Protein AF-0000000066103843 (afdb_homodimer)

Organism: Methanothermobacter thermautotrophicus (strain ATCC 29096 / DSM 1053 / JCM 10044 / NBRC 100330 / Delta H) (NCBI:txid187420)

InterPro domains:
  IPR001754 Orotidine 5'-phosphate decarboxylase domain [PF00215] (14-216)
  IPR001754 Orotidine 5'-phosphate decarboxylase domain [SM00934] (14-218)
  IPR011060 Ribulose-phosphate binding barrel [SSF51366] (8-226)
  IPR013785 Aldolase-type TIM barrel [G3DSA:3.20.20.70] (1-225)
  IPR014732 Orotidine 5'-phosphate decarboxylase [PTHR32119] (12-224)
  IPR014732 Orotidine 5'-phosphate decarboxylase [TIGR01740] (15-217)
  IPR018089 Orotidine 5'-phosphate decarboxylase, active site [PS00156] (67-80)
  IPR047595 Orotidine 5'-phosphate decarboxylase, archaeal [MF_01200_A] (15-228)

Sequence (456 aa):
MRSRRVDVMDVMNRLILAMDLMNRDDALRVTGEVREYIDTVKIGYPLVLSEGMDIIAEFRKRFGCRIIADFKVADIPETNEKICRATFKAGADAIIVHGFRGADSVRACLNVAEEMGREVFLLTEMSHPGAEMFIQGAADEIARMGVDLGVKNYVGPSTRPERLSRLREIIGQDSFLISPGVGAQGGDPGETLRFADAIIVGRSIYLADNPAAAAAGIIESIKDLLNPMRSRRVDVMDVMNRLILAMDLMNRDDALRVTGEVREYIDTVKIGYPLVLSEGMDIIAEFRKRFGCRIIADFKVADIPETNEKICRATFKAGADAIIVHGFRGADSVRACLNVAEEMGREVFLLTEMSHPGAEMFIQGAADEIARMGVDLGVKNYVGPSTRPERLSRLREIIGQDSFLISPGVGAQGGDPGETLRFADAIIVGRSIYLADNPAAAAAGIIESIKDLLNP

Structure (mmCIF, N/CA/C/O backbone):
data_AF-0000000066103843-model_v1
#
loop_
_entity.id
_entity.type
_entity.pdbx_description
1 polymer "Orotidine 5'-phosphate decarboxylase"
#
loop_
_atom_site.group_PDB
_atom_site.id
_atom_site.type_symbol
_atom_site.label_atom_id
_atom_site.label_alt_id
_atom_site.label_comp_id
_atom_site.label_asym_id
_atom_site.label_entity_id
_atom_site.label_seq_id
_atom_site.pdbx_PDB_ins_code
_atom_site.Cartn_x
_atom_site.Cartn_y
_atom_site.Cartn_z
_atom_site.occupancy
_atom_site.B_iso_or_equiv
_atom_site.auth_seq_id
_atom_site.auth_comp_id
_atom_site.auth_asym_id
_atom_site.auth_atom_id
_atom_site.pdbx_PDB_model_num
ATOM 1 N N . MET A 1 1 ? 14.484 35 23.812 1 24.27 1 MET A N 1
ATOM 2 C CA . MET A 1 1 ? 15.125 34.531 22.578 1 24.27 1 MET A CA 1
ATOM 3 C C . MET A 1 1 ? 14.688 33.125 22.219 1 24.27 1 MET A C 1
ATOM 5 O O . MET A 1 1 ? 15.094 32.156 22.875 1 24.27 1 MET A O 1
ATOM 9 N N . ARG A 1 2 ? 13.492 32.781 21.922 1 31 2 ARG A N 1
ATOM 10 C CA . ARG A 1 2 ? 12.906 31.438 21.859 1 31 2 ARG A CA 1
ATOM 11 C C . ARG A 1 2 ? 13.758 30.516 20.984 1 31 2 ARG A C 1
ATOM 13 O O . ARG A 1 2 ? 14.211 30.906 19.906 1 31 2 ARG A O 1
ATOM 20 N N . SER A 1 3 ? 14.57 29.609 21.406 1 35.75 3 SER A N 1
ATOM 21 C CA . SER A 1 3 ? 15.531 28.734 20.75 1 35.75 3 SER A CA 1
ATOM 22 C C . SER A 1 3 ? 14.992 28.234 19.422 1 35.75 3 SER A C 1
ATOM 24 O O . SER A 1 3 ? 13.781 28.047 19.266 1 35.75 3 SER A O 1
ATOM 26 N N . ARG A 1 4 ? 15.703 28.422 18.312 1 33.75 4 ARG A N 1
ATOM 27 C CA . ARG A 1 4 ? 15.359 28.156 16.922 1 33.75 4 ARG A CA 1
ATOM 28 C C . ARG A 1 4 ? 14.703 26.797 16.766 1 33.75 4 ARG A C 1
ATOM 30 O O . ARG A 1 4 ? 15.367 25.766 16.938 1 33.75 4 ARG A O 1
ATOM 37 N N . ARG A 1 5 ? 13.477 26.5 17.109 1 37.94 5 ARG A N 1
ATOM 38 C CA . ARG A 1 5 ? 12.672 25.328 16.766 1 37.94 5 ARG A CA 1
ATOM 39 C C . ARG A 1 5 ? 13.102 24.734 15.43 1 37.94 5 ARG A C 1
ATOM 41 O O . ARG A 1 5 ? 13.312 25.453 14.461 1 37.94 5 ARG A O 1
ATOM 48 N N . VAL A 1 6 ? 13.859 23.703 15.281 1 36.72 6 VAL A N 1
ATOM 49 C CA . VAL A 1 6 ? 14.109 22.875 14.109 1 36.72 6 VAL A CA 1
ATOM 50 C C . VAL A 1 6 ? 12.93 22.969 13.148 1 36.72 6 VAL A C 1
ATOM 52 O O . VAL A 1 6 ? 11.781 23.094 13.578 1 36.72 6 VAL A O 1
ATOM 55 N N . ASP A 1 7 ? 13.125 23.297 11.797 1 43.59 7 ASP A N 1
ATOM 56 C CA . ASP A 1 7 ? 12.227 23.516 10.664 1 43.59 7 ASP A CA 1
ATOM 57 C C . ASP A 1 7 ? 11.086 22.516 10.664 1 43.59 7 ASP A C 1
ATOM 59 O O . ASP A 1 7 ? 11.219 21.406 10.125 1 43.59 7 ASP A O 1
ATOM 63 N N . VAL A 1 8 ? 10.594 22.156 11.82 1 47.44 8 VAL A N 1
ATOM 64 C CA . VAL A 1 8 ? 9.367 21.359 11.781 1 47.44 8 VAL A CA 1
ATOM 65 C C . VAL A 1 8 ? 8.453 21.891 10.688 1 47.44 8 VAL A C 1
ATOM 67 O O . VAL A 1 8 ? 8.508 23.078 10.336 1 47.44 8 VAL A O 1
ATOM 70 N N . MET A 1 9 ? 7.938 20.984 9.898 1 61.34 9 MET A N 1
ATOM 71 C CA . MET A 1 9 ? 7.023 21.406 8.836 1 61.34 9 MET A CA 1
ATOM 72 C C . MET A 1 9 ? 6.055 22.469 9.336 1 61.34 9 MET A C 1
ATOM 74 O O . MET A 1 9 ? 5.434 22.297 10.391 1 61.34 9 MET A O 1
ATOM 78 N N . ASP A 1 10 ? 6.332 23.734 9.172 1 81.88 10 ASP A N 1
ATOM 79 C CA . ASP A 1 10 ? 5.387 24.812 9.43 1 81.88 10 ASP A CA 1
ATOM 80 C C . ASP A 1 10 ? 4.199 24.75 8.477 1 81.88 10 ASP A C 1
ATOM 82 O O . ASP A 1 10 ? 4.359 24.891 7.262 1 81.88 10 ASP A O 1
ATOM 86 N N . VAL A 1 11 ? 3.016 24.297 8.977 1 95.31 11 VAL A N 1
ATOM 87 C CA . VAL A 1 11 ? 1.791 24.188 8.188 1 95.31 11 VAL A CA 1
ATOM 88 C C . VAL A 1 11 ? 0.941 25.453 8.383 1 95.31 11 VAL A C 1
ATOM 90 O O . VAL A 1 11 ? 0.532 25.766 9.5 1 95.31 11 VAL A O 1
ATOM 93 N N . MET A 1 12 ? 0.691 26.109 7.254 1 95.38 12 MET A N 1
ATOM 94 C CA . MET A 1 12 ? -0.102 27.328 7.281 1 95.38 12 MET A CA 1
ATOM 95 C C . MET A 1 12 ? -1.476 27.078 7.891 1 95.38 12 MET A C 1
ATOM 97 O O . MET A 1 12 ? -2.164 26.141 7.512 1 95.38 12 MET A O 1
ATOM 101 N N . ASN A 1 13 ? -1.854 27.875 8.945 1 95 13 ASN A N 1
ATOM 102 C CA . ASN A 1 13 ? -3.164 27.859 9.586 1 95 13 ASN A CA 1
ATOM 103 C C . ASN A 1 13 ? -3.443 26.516 10.25 1 95 13 ASN A C 1
ATOM 105 O O . ASN A 1 13 ? -4.594 26.188 10.555 1 95 13 ASN A O 1
ATOM 109 N N . ARG A 1 14 ? -2.436 25.609 10.336 1 94.94 14 ARG A N 1
ATOM 110 C CA . ARG A 1 14 ? -2.551 24.297 10.953 1 94.94 14 ARG A CA 1
ATOM 111 C C . ARG A 1 14 ? -3.559 23.422 10.211 1 94.94 14 ARG A C 1
ATOM 113 O O . ARG A 1 14 ? -4.281 22.641 10.828 1 94.94 14 ARG A O 1
ATOM 120 N N . LEU A 1 15 ? -3.641 23.719 8.867 1 95.88 15 LEU A N 1
ATOM 121 C CA . LEU A 1 15 ? -4.629 23.031 8.047 1 95.88 15 LEU A CA 1
ATOM 122 C C . LEU A 1 15 ? -3.971 22.375 6.836 1 95.88 15 LEU A C 1
ATOM 124 O O . LEU A 1 15 ? -3.283 23.047 6.059 1 95.88 15 LEU A O 1
ATOM 128 N N . ILE A 1 16 ? -4.113 21.078 6.734 1 97.25 16 ILE A N 1
ATOM 129 C CA . ILE A 1 16 ? -3.666 20.312 5.578 1 97.25 16 ILE A CA 1
ATOM 130 C C . ILE A 1 16 ? -4.871 19.844 4.77 1 97.25 16 ILE A C 1
ATOM 132 O O . ILE A 1 16 ? -5.82 19.281 5.32 1 97.25 16 ILE A O 1
ATOM 136 N N . LEU A 1 17 ? -4.887 20.109 3.506 1 97.75 17 LEU A N 1
ATOM 137 C CA . LEU A 1 17 ? -5.961 19.641 2.633 1 97.75 17 LEU A CA 1
ATOM 138 C C . LEU A 1 17 ? -5.723 18.188 2.205 1 97.75 17 LEU A C 1
ATOM 140 O O . LEU A 1 17 ? -4.688 17.875 1.61 1 97.75 17 LEU A O 1
ATOM 144 N N . ALA A 1 18 ? -6.609 17.328 2.58 1 97 18 ALA A N 1
ATOM 145 C CA . ALA A 1 18 ? -6.598 15.969 2.035 1 97 18 ALA A CA 1
ATOM 146 C C . ALA A 1 18 ? -7.23 15.93 0.648 1 97 18 ALA A C 1
ATOM 148 O O . ALA A 1 18 ? -8.438 16.141 0.505 1 97 18 ALA A O 1
ATOM 149 N N . MET A 1 19 ? -6.449 15.672 -0.347 1 96.56 19 MET A N 1
ATOM 150 C CA . MET A 1 19 ? -6.945 15.617 -1.72 1 96.56 19 MET A CA 1
ATOM 151 C C . MET A 1 19 ? -7.336 14.195 -2.105 1 96.56 19 MET A C 1
ATOM 153 O O . MET A 1 19 ? -6.48 13.398 -2.506 1 96.56 19 MET A O 1
ATOM 157 N N . ASP A 1 20 ? -8.633 13.906 -2.115 1 93.19 20 ASP A N 1
ATOM 158 C CA . ASP A 1 20 ? -9.117 12.555 -2.381 1 93.19 20 ASP A CA 1
ATOM 159 C C . ASP A 1 20 ? -9.906 12.5 -3.688 1 93.19 20 ASP A C 1
ATOM 161 O O . ASP A 1 20 ? -10.555 11.492 -3.982 1 93.19 20 ASP A O 1
ATOM 165 N N . LEU A 1 21 ? -9.875 13.641 -4.371 1 94.62 21 LEU A N 1
ATOM 166 C CA . LEU A 1 21 ? -10.453 13.625 -5.711 1 94.62 21 LEU A CA 1
ATOM 167 C C . LEU A 1 21 ? -9.57 12.852 -6.676 1 94.62 21 LEU A C 1
ATOM 169 O O . LEU A 1 21 ? -8.336 12.938 -6.609 1 94.62 21 LEU A O 1
ATOM 173 N N . MET A 1 22 ? -10.203 12.125 -7.574 1 92.62 22 MET A N 1
ATOM 174 C CA . MET A 1 22 ? -9.461 11.18 -8.398 1 92.62 22 MET A CA 1
ATOM 175 C C . MET A 1 22 ? -9.211 11.75 -9.789 1 92.62 22 MET A C 1
ATOM 177 O O . MET A 1 22 ? -8.531 11.125 -10.609 1 92.62 22 MET A O 1
ATOM 181 N N . ASN A 1 23 ? -9.781 12.945 -9.984 1 94.94 23 ASN A N 1
ATOM 182 C CA . ASN A 1 23 ? -9.625 13.602 -11.281 1 94.94 23 ASN A CA 1
ATOM 183 C C . ASN A 1 23 ? -8.711 14.812 -11.18 1 94.94 23 ASN A C 1
ATOM 185 O O . ASN A 1 23 ? -8.898 15.672 -10.32 1 94.94 23 ASN A O 1
ATOM 189 N N . ARG A 1 24 ? -7.805 14.867 -12.055 1 96.94 24 ARG A N 1
ATOM 190 C CA . ARG A 1 24 ? -6.781 15.906 -12.094 1 96.94 24 ARG A CA 1
ATOM 191 C C . ARG A 1 24 ? -7.414 17.297 -12.102 1 96.94 24 ARG A C 1
ATOM 193 O O . ARG A 1 24 ? -7.059 18.156 -11.289 1 96.94 24 ARG A O 1
ATOM 200 N N . ASP A 1 25 ? -8.328 17.531 -12.961 1 97.56 25 ASP A N 1
ATOM 201 C CA . ASP A 1 25 ? -8.898 18.859 -13.141 1 97.56 25 ASP A CA 1
ATOM 202 C C . ASP A 1 25 ? -9.648 19.312 -11.883 1 97.56 25 ASP A C 1
ATOM 204 O O . ASP A 1 25 ? -9.531 20.469 -11.461 1 97.56 25 ASP A O 1
ATOM 208 N N . ASP A 1 26 ? -10.383 18.406 -11.328 1 97.38 26 ASP A N 1
ATOM 209 C CA . ASP A 1 26 ? -11.117 18.719 -10.102 1 97.38 26 ASP A CA 1
ATOM 210 C C . ASP A 1 26 ? -10.164 18.984 -8.938 1 97.38 26 ASP A C 1
ATOM 212 O O . ASP A 1 26 ? -10.367 19.922 -8.156 1 97.38 26 ASP A O 1
ATOM 216 N N . ALA A 1 27 ? -9.141 18.156 -8.852 1 98.06 27 ALA A N 1
ATOM 217 C CA . ALA A 1 27 ? -8.156 18.281 -7.777 1 98.06 27 ALA A CA 1
ATOM 218 C C . ALA A 1 27 ? -7.445 19.625 -7.852 1 98.06 27 ALA A C 1
ATOM 220 O O . ALA A 1 27 ? -7.297 20.328 -6.84 1 98.06 27 ALA A O 1
ATOM 221 N N . LEU A 1 28 ? -7.066 20.031 -9.047 1 97.88 28 LEU A N 1
ATOM 222 C CA . LEU A 1 28 ? -6.355 21.297 -9.242 1 97.88 28 LEU A CA 1
ATOM 223 C C . LEU A 1 28 ? -7.281 22.484 -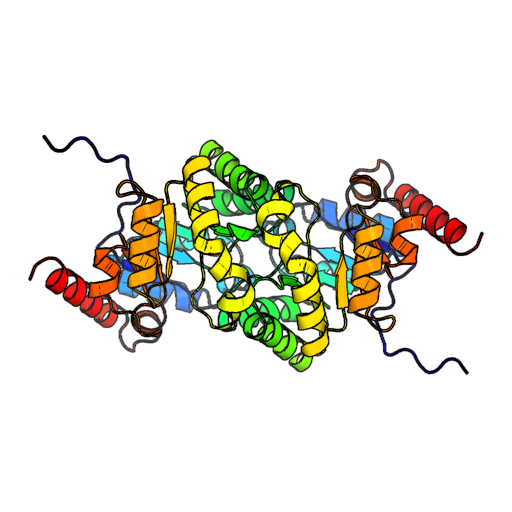9.023 1 97.88 28 LEU A C 1
ATOM 225 O O . LEU A 1 28 ? -6.871 23.516 -8.469 1 97.88 28 LEU A O 1
ATOM 229 N N . ARG A 1 29 ? -8.492 22.344 -9.477 1 97.69 29 ARG A N 1
ATOM 230 C CA . ARG A 1 29 ? -9.469 23.422 -9.297 1 97.69 29 ARG A CA 1
ATOM 231 C C . ARG A 1 29 ? -9.688 23.719 -7.816 1 97.69 29 ARG A C 1
ATOM 233 O O . ARG A 1 29 ? -9.586 24.875 -7.391 1 97.69 29 ARG A O 1
ATOM 240 N N . VAL A 1 30 ? -9.984 22.672 -7.039 1 98.19 30 VAL A N 1
ATOM 241 C CA . VAL A 1 30 ? -10.25 22.844 -5.613 1 98.19 30 VAL A CA 1
ATOM 242 C C . VAL A 1 30 ? -9.023 23.438 -4.926 1 98.19 30 VAL A C 1
ATOM 244 O O . VAL A 1 30 ? -9.148 24.359 -4.117 1 98.19 30 VAL A O 1
ATOM 247 N N . THR A 1 31 ? -7.871 22.906 -5.238 1 98.12 31 THR A N 1
ATOM 248 C CA . THR A 1 31 ? -6.645 23.406 -4.625 1 98.12 31 THR A CA 1
ATOM 249 C C . THR A 1 31 ? -6.449 24.891 -4.961 1 98.12 31 THR A C 1
ATOM 251 O O . THR A 1 31 ? -6.062 25.672 -4.094 1 98.12 31 THR A O 1
ATOM 254 N N . GLY A 1 32 ? -6.703 25.234 -6.199 1 98.06 32 GLY A N 1
ATOM 255 C CA . GLY A 1 32 ? -6.621 26.625 -6.602 1 98.06 32 GLY A CA 1
ATOM 256 C C . GLY A 1 32 ? -7.555 27.531 -5.82 1 98.06 32 GLY A C 1
ATOM 257 O O . GLY A 1 32 ? -7.195 28.656 -5.48 1 98.06 32 GLY A O 1
ATOM 258 N N . GLU A 1 33 ? -8.68 27.047 -5.52 1 98.19 33 GLU A N 1
ATOM 259 C CA . GLU A 1 33 ? -9.688 27.828 -4.809 1 98.19 33 GLU A CA 1
ATOM 260 C C . GLU A 1 33 ? -9.281 28.062 -3.355 1 98.19 33 GLU A C 1
ATOM 262 O O . GLU A 1 33 ? -9.672 29.062 -2.754 1 98.19 33 GLU A O 1
ATOM 267 N N . VAL A 1 34 ? -8.469 27.172 -2.811 1 98.25 34 VAL A N 1
ATOM 268 C CA . VAL A 1 34 ? -8.188 27.281 -1.382 1 98.25 34 VAL A CA 1
ATOM 269 C C . VAL A 1 34 ? -6.723 27.641 -1.165 1 98.25 34 VAL A C 1
ATOM 271 O O . VAL A 1 34 ? -6.242 27.656 -0.031 1 98.25 34 VAL A O 1
ATOM 274 N N . ARG A 1 35 ? -6.004 27.984 -2.209 1 96.75 35 ARG A N 1
ATOM 275 C CA . ARG A 1 35 ? -4.555 28.125 -2.186 1 96.75 35 ARG A CA 1
ATOM 276 C C . ARG A 1 35 ? -4.129 29.234 -1.238 1 96.75 35 ARG A C 1
ATOM 278 O O . ARG A 1 35 ? -2.998 29.25 -0.745 1 96.75 35 ARG A O 1
ATOM 285 N N . GLU A 1 36 ? -4.969 30.219 -0.924 1 96.75 36 GLU A N 1
ATOM 286 C CA . GLU A 1 36 ? -4.629 31.312 -0.016 1 96.75 36 GLU A CA 1
ATOM 287 C C . GLU A 1 36 ? -4.688 30.859 1.439 1 96.75 36 GLU A C 1
ATOM 289 O O . GLU A 1 36 ? -4.133 31.516 2.324 1 96.75 36 GLU A O 1
ATOM 294 N N . TYR A 1 37 ? -5.332 29.703 1.656 1 97.06 37 TYR A N 1
ATOM 295 C CA . TYR A 1 37 ? -5.609 29.281 3.023 1 97.06 37 TYR A CA 1
ATOM 296 C C . TYR A 1 37 ? -4.68 28.156 3.439 1 97.06 37 TYR A C 1
ATOM 298 O O . TYR A 1 37 ? -4.547 27.844 4.629 1 97.06 37 TYR A O 1
ATOM 306 N N . ILE A 1 38 ? -4.07 27.516 2.467 1 96.75 38 ILE A N 1
ATOM 307 C CA . ILE A 1 38 ? -3.283 26.328 2.785 1 96.75 38 ILE A CA 1
ATOM 308 C C . ILE A 1 38 ? -1.938 26.391 2.064 1 96.75 38 ILE A C 1
ATOM 310 O O . ILE A 1 38 ? -1.817 27.031 1.02 1 96.75 38 ILE A O 1
ATOM 314 N N . ASP A 1 39 ? -0.944 25.703 2.615 1 97.56 39 ASP A N 1
ATOM 315 C CA . ASP A 1 39 ? 0.351 25.578 1.952 1 97.56 39 ASP A CA 1
ATOM 316 C C . ASP A 1 39 ? 0.802 24.125 1.896 1 97.56 39 ASP A C 1
ATOM 318 O O . ASP A 1 39 ? 1.939 23.828 1.52 1 97.56 39 ASP A O 1
ATOM 322 N N . THR A 1 40 ? -0.067 23.219 2.365 1 98.06 40 THR A N 1
ATOM 323 C CA . THR A 1 40 ? 0.256 21.797 2.414 1 98.06 40 THR A CA 1
ATOM 324 C C . THR A 1 40 ? -0.936 20.953 1.965 1 98.06 40 THR A C 1
ATOM 326 O O . THR A 1 40 ? -2.064 21.172 2.408 1 98.06 40 THR A O 1
ATOM 329 N N . VAL A 1 41 ? -0.701 20.031 1.068 1 98.31 41 VAL A N 1
ATOM 330 C CA . VAL A 1 41 ? -1.725 19.125 0.556 1 98.31 41 VAL A CA 1
ATOM 331 C C . VAL A 1 41 ? -1.273 17.672 0.738 1 98.31 41 VAL A C 1
ATOM 333 O O . VAL A 1 41 ? -0.101 17.344 0.528 1 98.31 41 VAL A O 1
ATOM 336 N N . LYS A 1 42 ? -2.139 16.906 1.19 1 98.38 42 LYS A N 1
ATOM 337 C CA . LYS A 1 42 ? -1.916 15.469 1.258 1 98.38 42 LYS A CA 1
ATOM 338 C C . LYS A 1 42 ? -2.555 14.758 0.068 1 98.38 42 LYS A C 1
ATOM 340 O O . LYS A 1 42 ? -3.754 14.906 -0.18 1 98.38 42 LYS A O 1
ATOM 345 N N . ILE A 1 43 ? -1.786 14.031 -0.706 1 98.12 43 ILE A N 1
ATOM 346 C CA . ILE A 1 43 ? -2.234 13.328 -1.903 1 98.12 43 ILE A CA 1
ATOM 347 C C . ILE A 1 43 ? -2.072 11.82 -1.708 1 98.12 43 ILE A C 1
ATOM 349 O O . ILE A 1 43 ? -0.999 11.352 -1.322 1 98.12 43 ILE A O 1
ATOM 353 N N . GLY A 1 44 ? -3.107 11.07 -1.992 1 97.31 44 GLY A N 1
ATOM 354 C CA . GLY A 1 44 ? -3.062 9.633 -1.778 1 97.31 44 GLY A CA 1
ATOM 355 C C . GLY A 1 44 ? -2.934 8.844 -3.066 1 97.31 44 GLY A C 1
ATOM 356 O O . GLY A 1 44 ? -2.891 9.422 -4.156 1 97.31 44 GLY A O 1
ATOM 357 N N . TYR A 1 45 ? -2.92 7.473 -2.951 1 97.44 45 TYR A N 1
ATOM 358 C CA . TYR A 1 45 ? -2.771 6.551 -4.07 1 97.44 45 TYR A CA 1
ATOM 359 C C . TYR A 1 45 ? -3.885 6.746 -5.09 1 97.44 45 TYR A C 1
ATOM 361 O O . TYR A 1 45 ? -3.643 6.703 -6.301 1 97.44 45 TYR A O 1
ATOM 369 N N . PRO A 1 46 ? -5.109 7 -4.652 1 96.56 46 PRO A N 1
ATOM 370 C CA . PRO A 1 46 ? -6.184 7.051 -5.645 1 96.56 46 PRO A CA 1
ATOM 371 C C . PRO A 1 46 ? -5.922 8.078 -6.746 1 96.56 46 PRO A C 1
ATOM 373 O O . PRO A 1 46 ? -6.062 7.766 -7.93 1 96.56 46 PRO A O 1
ATOM 376 N N . LEU A 1 47 ? -5.535 9.227 -6.344 1 97.44 47 LEU A N 1
ATOM 377 C CA . LEU A 1 47 ? -5.27 10.258 -7.344 1 97.44 47 LEU A CA 1
ATOM 378 C C . LEU A 1 47 ? -4.039 9.906 -8.172 1 97.44 47 LEU A C 1
ATOM 380 O O . LEU A 1 47 ? -4.051 10.039 -9.398 1 97.44 47 LEU A O 1
ATOM 384 N N . VAL A 1 48 ? -2.986 9.414 -7.57 1 97.62 48 VAL A N 1
ATOM 385 C CA . VAL A 1 48 ? -1.724 9.109 -8.234 1 97.62 48 VAL A CA 1
ATOM 386 C C . VAL A 1 48 ? -1.907 7.93 -9.18 1 97.62 48 VAL A C 1
ATOM 388 O O . VAL A 1 48 ? -1.354 7.914 -10.281 1 97.62 48 VAL A O 1
ATOM 391 N N . LEU A 1 49 ? -2.672 6.93 -8.758 1 96.88 49 LEU A N 1
ATOM 392 C CA . LEU A 1 49 ? -2.914 5.773 -9.617 1 96.88 49 LEU A CA 1
ATOM 393 C C . LEU A 1 49 ? -3.779 6.156 -10.812 1 96.88 49 LEU A C 1
ATOM 395 O O . LEU A 1 49 ? -3.631 5.594 -11.898 1 96.88 49 LEU A O 1
ATOM 399 N N . SER A 1 50 ? -4.633 7.125 -10.625 1 95.06 50 SER A N 1
ATOM 400 C CA . SER A 1 50 ? -5.559 7.551 -11.672 1 95.06 50 SER A CA 1
ATOM 401 C C . SER A 1 50 ? -4.875 8.469 -12.672 1 95.06 50 SER A C 1
ATOM 403 O O . SER A 1 50 ? -5.129 8.391 -13.875 1 95.06 50 SER A O 1
ATOM 405 N N . GLU A 1 51 ? -3.945 9.312 -12.125 1 96.19 51 GLU A N 1
ATOM 406 C CA . GLU A 1 51 ? -3.467 10.398 -12.977 1 96.19 51 GLU A CA 1
ATOM 407 C C . GLU A 1 51 ? -1.962 10.297 -13.211 1 96.19 51 GLU A C 1
ATOM 409 O O . GLU A 1 51 ? -1.409 11 -14.055 1 96.19 51 GLU A O 1
ATOM 414 N N . GLY A 1 52 ? -1.321 9.422 -12.477 1 95.81 52 GLY A N 1
ATOM 415 C CA . GLY A 1 52 ? 0.126 9.312 -12.562 1 95.81 52 GLY A CA 1
ATOM 416 C C . GLY A 1 52 ? 0.85 10.164 -11.531 1 95.81 52 GLY A C 1
ATOM 417 O O . GLY A 1 52 ? 0.272 11.102 -10.977 1 95.81 52 GLY A O 1
ATOM 418 N N . MET A 1 53 ? 2.121 9.906 -11.359 1 96.44 53 MET A N 1
ATOM 419 C CA . MET A 1 53 ? 2.934 10.555 -10.328 1 96.44 53 MET A CA 1
ATOM 420 C C . MET A 1 53 ? 3.168 12.023 -10.672 1 96.44 53 MET A C 1
ATOM 422 O O . MET A 1 53 ? 3.428 12.844 -9.789 1 96.44 53 MET A O 1
ATOM 426 N N . ASP A 1 54 ? 3.033 12.375 -11.891 1 96.56 54 ASP A N 1
ATOM 427 C CA . ASP A 1 54 ? 3.312 13.742 -12.336 1 96.56 54 ASP A CA 1
ATOM 428 C C . ASP A 1 54 ? 2.363 14.742 -11.68 1 96.56 54 ASP A C 1
ATOM 430 O O . ASP A 1 54 ? 2.652 15.938 -11.625 1 96.56 54 ASP A O 1
ATOM 434 N N . ILE A 1 55 ? 1.236 14.211 -11.18 1 97.62 55 ILE A N 1
ATOM 435 C CA . ILE A 1 55 ? 0.259 15.086 -10.539 1 97.62 55 ILE A CA 1
ATOM 436 C C . ILE A 1 55 ? 0.89 15.758 -9.32 1 97.62 55 ILE A C 1
ATOM 438 O O . ILE A 1 55 ? 0.563 16.906 -9 1 97.62 55 ILE A O 1
ATOM 442 N N . ILE A 1 56 ? 1.808 15.094 -8.672 1 97.81 56 ILE A N 1
ATOM 443 C CA . ILE A 1 56 ? 2.486 15.641 -7.508 1 97.81 56 ILE A CA 1
ATOM 444 C C . ILE A 1 56 ? 3.299 16.875 -7.914 1 97.81 56 ILE A C 1
ATOM 446 O O . ILE A 1 56 ? 3.191 17.938 -7.293 1 97.81 56 ILE A O 1
ATOM 450 N N . ALA A 1 57 ? 4.031 16.75 -8.969 1 97 57 ALA A N 1
ATOM 451 C CA . ALA A 1 57 ? 4.844 17.859 -9.469 1 97 57 ALA A CA 1
ATOM 452 C C . ALA A 1 57 ? 3.963 19.016 -9.93 1 97 57 ALA A C 1
ATOM 454 O O . ALA A 1 57 ? 4.336 20.188 -9.797 1 97 57 ALA A O 1
ATOM 455 N N . GLU A 1 58 ? 2.898 18.672 -10.453 1 97.62 58 GLU A N 1
ATOM 456 C CA . GLU A 1 58 ? 1.994 19.703 -10.953 1 97.62 58 GLU A CA 1
ATOM 457 C C . GLU A 1 58 ? 1.447 20.562 -9.82 1 97.62 58 GLU A C 1
ATOM 459 O O . GLU A 1 58 ? 1.327 21.781 -9.953 1 97.62 58 GLU A O 1
ATOM 464 N N . PHE A 1 59 ? 1.072 19.891 -8.711 1 97.56 59 PHE A N 1
ATOM 465 C CA . PHE A 1 59 ? 0.625 20.641 -7.539 1 97.56 59 PHE A CA 1
ATOM 466 C C . PHE A 1 59 ? 1.693 21.625 -7.082 1 97.56 59 PHE A C 1
ATOM 468 O O . PHE A 1 59 ? 1.396 22.797 -6.812 1 97.56 59 PHE A O 1
ATOM 475 N N . ARG A 1 60 ? 2.879 21.125 -7 1 95.56 60 ARG A N 1
ATOM 476 C CA . ARG A 1 60 ? 3.992 21.953 -6.543 1 95.56 60 ARG A CA 1
ATOM 477 C C . ARG A 1 60 ? 4.227 23.125 -7.484 1 95.56 60 ARG A C 1
ATOM 479 O O . ARG A 1 60 ? 4.406 24.266 -7.039 1 95.56 60 ARG A O 1
ATOM 486 N N . LYS A 1 61 ? 4.23 22.891 -8.734 1 96.31 61 LYS A N 1
ATOM 487 C CA . LYS A 1 61 ? 4.5 23.906 -9.75 1 96.31 61 LYS A CA 1
ATOM 488 C C . LYS A 1 61 ? 3.412 24.984 -9.758 1 96.31 61 LYS A C 1
ATOM 490 O O . LYS A 1 61 ? 3.711 26.172 -9.852 1 96.31 61 LYS A O 1
ATOM 495 N N . ARG A 1 62 ? 2.244 24.594 -9.625 1 97 62 ARG A N 1
ATOM 496 C CA . ARG A 1 62 ? 1.12 25.516 -9.797 1 97 62 ARG A CA 1
ATOM 497 C C . ARG A 1 62 ? 0.85 26.297 -8.516 1 97 62 ARG A C 1
ATOM 499 O O . ARG A 1 62 ? 0.442 27.453 -8.562 1 97 62 ARG A O 1
ATOM 506 N N . PHE A 1 63 ? 1.035 25.609 -7.391 1 97.38 63 PHE A N 1
ATOM 507 C CA . PHE A 1 63 ? 0.542 26.234 -6.168 1 97.38 63 PHE A CA 1
ATOM 508 C C . PHE A 1 63 ? 1.68 26.453 -5.176 1 97.38 63 PHE A C 1
ATOM 510 O O . PHE A 1 63 ? 1.502 27.141 -4.164 1 97.38 63 PHE A O 1
ATOM 517 N N . GLY A 1 64 ? 2.861 25.859 -5.438 1 95.56 64 GLY A N 1
ATOM 518 C CA . GLY A 1 64 ? 3.988 26 -4.527 1 95.56 64 GLY A CA 1
ATOM 519 C C . GLY A 1 64 ? 3.738 25.375 -3.168 1 95.56 64 GLY A C 1
ATOM 520 O O . GLY A 1 64 ? 4.355 25.766 -2.176 1 95.56 64 GLY A O 1
ATOM 521 N N . CYS A 1 65 ? 2.824 24.531 -3.055 1 96.25 65 CYS A N 1
ATOM 522 C CA . CYS A 1 65 ? 2.475 23.906 -1.78 1 96.25 65 CYS A CA 1
ATOM 523 C C . CYS A 1 65 ? 3.385 22.719 -1.483 1 96.25 65 CYS A C 1
ATOM 525 O O . CYS A 1 65 ? 4.016 22.172 -2.391 1 96.25 65 CYS A O 1
ATOM 527 N N . ARG A 1 66 ? 3.502 22.406 -0.257 1 97 66 ARG A N 1
ATOM 528 C CA . ARG A 1 66 ? 4.137 21.172 0.187 1 97 66 ARG A CA 1
ATOM 529 C C . ARG A 1 66 ? 3.209 19.969 -0.017 1 97 66 ARG A C 1
ATOM 531 O O . ARG A 1 66 ? 2 20.078 0.209 1 97 66 ARG A O 1
ATOM 538 N N . ILE A 1 67 ? 3.844 18.875 -0.341 1 98.19 67 ILE A N 1
ATOM 539 C CA . ILE A 1 67 ? 3.031 17.688 -0.617 1 98.19 67 ILE A CA 1
ATOM 540 C C . ILE A 1 67 ? 3.42 16.562 0.333 1 98.19 67 ILE A C 1
ATOM 542 O O . ILE A 1 67 ? 4.594 16.203 0.428 1 98.19 67 ILE A O 1
ATOM 546 N N . ILE A 1 68 ? 2.451 16.062 1.046 1 98.5 68 ILE A N 1
ATOM 547 C CA . ILE A 1 68 ? 2.574 14.82 1.799 1 98.5 68 ILE A CA 1
ATOM 548 C C . ILE A 1 68 ? 1.922 13.68 1.021 1 98.5 68 ILE A C 1
ATOM 550 O O . ILE A 1 68 ? 0.718 13.711 0.755 1 98.5 68 ILE A O 1
ATOM 554 N N . ALA A 1 69 ? 2.719 12.711 0.622 1 98.5 69 ALA A N 1
ATOM 555 C CA . ALA A 1 69 ? 2.172 11.523 -0.04 1 98.5 69 ALA A CA 1
ATOM 556 C C . ALA A 1 69 ? 1.583 10.555 0.977 1 98.5 69 ALA A C 1
ATOM 558 O O . ALA A 1 69 ? 2.311 9.977 1.789 1 98.5 69 ALA A O 1
ATOM 559 N N . ASP A 1 70 ? 0.28 10.43 0.88 1 98.12 70 ASP A N 1
ATOM 560 C CA . ASP A 1 70 ? -0.409 9.5 1.775 1 98.12 70 ASP A CA 1
ATOM 561 C C . ASP A 1 70 ? -0.471 8.102 1.173 1 98.12 70 ASP A C 1
ATOM 563 O O . ASP A 1 70 ? -1.55 7.617 0.823 1 98.12 70 ASP A O 1
ATOM 567 N N . PHE A 1 71 ? 0.669 7.418 1.145 1 98.12 71 PHE A N 1
ATOM 568 C CA . PHE A 1 71 ? 0.777 6.129 0.475 1 98.12 71 PHE A CA 1
ATOM 569 C C . PHE A 1 71 ? 0.748 4.988 1.486 1 98.12 71 PHE A C 1
ATOM 571 O O . PHE A 1 71 ? 0.63 3.82 1.11 1 98.12 71 PHE A O 1
ATOM 578 N N . LYS A 1 72 ? 0.793 5.34 2.73 1 97.69 72 LYS A N 1
ATOM 579 C CA . LYS A 1 72 ? 0.77 4.34 3.791 1 97.69 72 LYS A CA 1
ATOM 580 C C . LYS A 1 72 ? 1.611 3.121 3.42 1 97.69 72 LYS A C 1
ATOM 582 O O . LYS A 1 72 ? 1.123 1.99 3.449 1 97.69 72 LYS A O 1
ATOM 587 N N . VAL A 1 73 ? 2.869 3.359 3.135 1 98.19 73 VAL A N 1
ATOM 588 C CA . VAL A 1 73 ? 3.822 2.369 2.646 1 98.19 73 VAL A CA 1
ATOM 589 C C . VAL A 1 73 ? 3.986 1.257 3.68 1 98.19 73 VAL A C 1
ATOM 591 O O . VAL A 1 73 ? 4.234 1.526 4.855 1 98.19 73 VAL A O 1
ATOM 594 N N . ALA A 1 74 ? 3.844 0.046 3.234 1 97.69 74 ALA A N 1
ATOM 595 C CA . ALA A 1 74 ? 3.846 -1.101 4.141 1 97.69 74 ALA A CA 1
ATOM 596 C C . ALA A 1 74 ? 4.445 -2.33 3.465 1 97.69 74 ALA A C 1
ATOM 598 O O . ALA A 1 74 ? 3.779 -3.363 3.342 1 97.69 74 ALA A O 1
ATOM 599 N N . ASP A 1 75 ? 5.648 -2.266 3.104 1 97.19 75 ASP A N 1
ATOM 600 C CA . ASP A 1 75 ? 6.316 -3.377 2.434 1 97.19 75 ASP A CA 1
ATOM 601 C C . ASP A 1 75 ? 7.668 -3.672 3.078 1 97.19 75 ASP A C 1
ATOM 603 O O . ASP A 1 75 ? 7.992 -3.123 4.133 1 97.19 75 ASP A O 1
ATOM 607 N N . ILE A 1 76 ? 8.406 -4.664 2.486 1 95.38 76 ILE A N 1
ATOM 608 C CA . ILE A 1 76 ? 9.758 -4.965 2.951 1 95.38 76 ILE A CA 1
ATOM 609 C C . ILE A 1 76 ? 10.672 -3.781 2.666 1 95.38 76 ILE A C 1
ATOM 611 O O . ILE A 1 76 ? 10.375 -2.943 1.814 1 95.38 76 ILE A O 1
ATOM 615 N N . PRO A 1 77 ? 11.828 -3.697 3.352 1 97.31 77 PRO A N 1
ATOM 616 C CA . PRO A 1 77 ? 12.711 -2.533 3.254 1 97.31 77 PRO A CA 1
ATOM 617 C C . PRO A 1 77 ? 13.086 -2.197 1.812 1 97.31 77 PRO A C 1
ATOM 619 O O . PRO A 1 77 ? 12.977 -1.043 1.394 1 97.31 77 PRO A O 1
ATOM 622 N N . GLU A 1 78 ? 13.391 -3.143 1.02 1 94.44 78 GLU A N 1
ATOM 623 C CA . GLU A 1 78 ? 13.844 -2.908 -0.348 1 94.44 78 GLU A CA 1
ATOM 624 C C . GLU A 1 78 ? 12.758 -2.234 -1.182 1 94.44 78 GLU A C 1
ATOM 626 O O . GLU A 1 78 ? 13.031 -1.285 -1.918 1 94.44 78 GLU A O 1
ATOM 631 N N . THR A 1 79 ? 11.586 -2.723 -1.057 1 96 79 THR A N 1
ATOM 632 C CA . THR A 1 79 ? 10.461 -2.164 -1.8 1 96 79 THR A CA 1
ATOM 633 C C . THR A 1 79 ? 10.109 -0.772 -1.281 1 96 79 THR A C 1
ATOM 635 O O . THR A 1 79 ? 9.82 0.135 -2.066 1 96 79 THR A O 1
ATOM 638 N N . ASN A 1 80 ? 10.164 -0.623 0.04 1 98.25 80 ASN A N 1
ATOM 639 C CA . ASN A 1 80 ? 9.898 0.682 0.634 1 98.25 80 ASN A CA 1
ATOM 640 C C . ASN A 1 80 ? 10.852 1.746 0.105 1 98.25 80 ASN A C 1
ATOM 642 O O . ASN A 1 80 ? 10.445 2.877 -0.163 1 98.25 80 ASN A O 1
ATOM 646 N N . GLU A 1 81 ? 12.094 1.395 0.004 1 98.31 81 GLU A N 1
ATOM 647 C CA . GLU A 1 81 ? 13.078 2.336 -0.513 1 98.31 81 GLU A CA 1
ATOM 648 C C . GLU A 1 81 ? 12.719 2.801 -1.921 1 98.31 81 GLU A C 1
ATOM 650 O O . GLU A 1 81 ? 12.797 3.992 -2.225 1 98.31 81 GLU A O 1
ATOM 655 N N . LYS A 1 82 ? 12.305 1.875 -2.742 1 97.62 82 LYS A N 1
ATOM 656 C CA . LYS A 1 82 ? 11.945 2.197 -4.121 1 97.62 82 LYS A CA 1
ATOM 657 C C . LYS A 1 82 ? 10.727 3.111 -4.172 1 97.62 82 LYS A C 1
ATOM 659 O O . LYS A 1 82 ? 10.688 4.062 -4.953 1 97.62 82 LYS A O 1
ATOM 664 N N . ILE A 1 83 ? 9.742 2.84 -3.35 1 98.12 83 ILE A N 1
ATOM 665 C CA . ILE A 1 83 ? 8.531 3.646 -3.311 1 98.12 83 ILE A CA 1
ATOM 666 C C . ILE A 1 83 ? 8.867 5.066 -2.857 1 98.12 83 ILE A C 1
ATOM 668 O O . ILE A 1 83 ? 8.43 6.039 -3.473 1 98.12 83 ILE A O 1
ATOM 672 N N . CYS A 1 84 ? 9.688 5.141 -1.826 1 98.62 84 CYS A N 1
ATOM 673 C CA . CYS A 1 84 ? 10.078 6.449 -1.31 1 98.62 84 CYS A CA 1
ATOM 674 C C . CYS A 1 84 ? 10.836 7.25 -2.361 1 98.62 84 CYS A C 1
ATOM 676 O O . CYS A 1 84 ? 10.531 8.414 -2.602 1 98.62 84 CYS A O 1
ATOM 678 N N . ARG A 1 85 ? 11.789 6.621 -2.982 1 98.12 85 ARG A N 1
ATOM 679 C CA . ARG A 1 85 ? 12.602 7.32 -3.977 1 98.12 85 ARG A CA 1
ATOM 680 C C . ARG A 1 85 ? 11.734 7.836 -5.125 1 98.12 85 ARG A C 1
ATOM 682 O O . ARG A 1 85 ? 11.875 8.984 -5.551 1 98.12 85 ARG A O 1
ATOM 689 N N . ALA A 1 86 ? 10.859 6.977 -5.613 1 97.56 86 ALA A N 1
ATOM 690 C CA . ALA A 1 86 ? 9.969 7.391 -6.695 1 97.56 86 ALA A CA 1
ATOM 691 C C . ALA A 1 86 ? 9.086 8.555 -6.262 1 97.56 86 ALA A C 1
ATOM 693 O O . ALA A 1 86 ? 8.859 9.492 -7.031 1 97.56 86 ALA A O 1
ATOM 694 N N . THR A 1 87 ? 8.602 8.516 -5.066 1 98.31 87 THR A N 1
ATOM 695 C CA . THR A 1 87 ? 7.695 9.523 -4.52 1 98.31 87 THR A CA 1
ATOM 696 C C . THR A 1 87 ? 8.406 10.859 -4.371 1 98.31 87 THR A C 1
ATOM 698 O O . THR A 1 87 ? 7.875 11.898 -4.77 1 98.31 87 THR A O 1
ATOM 701 N N . PHE A 1 88 ? 9.617 10.82 -3.822 1 98.38 88 PHE A N 1
ATOM 702 C CA . PHE A 1 88 ? 10.375 12.039 -3.59 1 98.38 88 PHE A CA 1
ATOM 703 C C . PHE A 1 88 ? 10.875 12.625 -4.906 1 98.38 88 PHE A C 1
ATOM 705 O O . PHE A 1 88 ? 10.93 13.844 -5.074 1 98.38 88 PHE A O 1
ATOM 712 N N . LYS A 1 89 ? 11.203 11.797 -5.855 1 97.5 89 LYS A N 1
ATOM 713 C CA . LYS A 1 89 ? 11.594 12.258 -7.188 1 97.5 89 LYS A CA 1
ATOM 714 C C . LYS A 1 89 ? 10.445 12.992 -7.871 1 97.5 89 LYS A C 1
ATOM 716 O O . LYS A 1 89 ? 10.672 13.93 -8.633 1 97.5 89 LYS A O 1
ATOM 721 N N . ALA A 1 90 ? 9.258 12.57 -7.551 1 97.62 90 ALA A N 1
ATOM 722 C CA . ALA A 1 90 ? 8.078 13.203 -8.148 1 97.62 90 ALA A CA 1
ATOM 723 C C . ALA A 1 90 ? 7.809 14.562 -7.516 1 97.62 90 ALA A C 1
ATOM 725 O O . ALA A 1 90 ? 7.008 15.344 -8.031 1 97.62 90 ALA A O 1
ATOM 726 N N . GLY A 1 91 ? 8.398 14.812 -6.363 1 97.69 91 GLY A N 1
ATOM 727 C CA . GLY A 1 91 ? 8.305 16.156 -5.812 1 97.69 91 GLY A CA 1
ATOM 728 C C . GLY A 1 91 ? 7.648 16.203 -4.445 1 97.69 91 GLY A C 1
ATOM 729 O O . GLY A 1 91 ? 7.488 17.266 -3.855 1 97.69 91 GLY A O 1
ATOM 730 N N . ALA A 1 92 ? 7.27 15.039 -3.893 1 98.25 92 ALA A N 1
ATOM 731 C CA . ALA A 1 92 ? 6.672 15.031 -2.561 1 98.25 92 ALA A CA 1
ATOM 732 C C . ALA A 1 92 ? 7.684 15.461 -1.503 1 98.25 92 ALA A C 1
ATOM 734 O O . ALA A 1 92 ? 8.867 15.117 -1.593 1 98.25 92 ALA A O 1
ATOM 735 N N . ASP A 1 93 ? 7.227 16.188 -0.511 1 98.06 93 ASP A N 1
ATOM 736 C CA . ASP A 1 93 ? 8.078 16.641 0.584 1 98.06 93 ASP A CA 1
ATOM 737 C C . ASP A 1 93 ? 8.141 15.594 1.697 1 98.06 93 ASP A C 1
ATOM 739 O O . ASP A 1 93 ? 9.117 15.547 2.453 1 98.06 93 ASP A O 1
ATOM 743 N N . ALA A 1 94 ? 7.109 14.805 1.79 1 98.44 94 ALA A N 1
ATOM 744 C CA . ALA A 1 94 ? 7.008 13.797 2.838 1 98.44 94 ALA A CA 1
ATOM 745 C C . ALA A 1 94 ? 6.164 12.609 2.375 1 98.44 94 ALA A C 1
ATOM 747 O O . ALA A 1 94 ? 5.422 12.711 1.396 1 98.44 94 ALA A O 1
ATOM 748 N N . ILE A 1 95 ? 6.34 11.492 3.076 1 98.81 95 ILE A N 1
ATOM 749 C CA . ILE A 1 95 ? 5.574 10.289 2.773 1 98.81 95 ILE A CA 1
ATOM 750 C C . ILE A 1 95 ? 5.129 9.625 4.074 1 98.81 95 ILE A C 1
ATOM 752 O O . ILE A 1 95 ? 5.859 9.633 5.066 1 98.81 95 ILE A O 1
ATOM 756 N N . ILE A 1 96 ? 3.902 9.133 4.094 1 98.69 96 ILE A N 1
ATOM 757 C CA . ILE A 1 96 ? 3.371 8.445 5.266 1 98.69 96 ILE A CA 1
ATOM 758 C C . ILE A 1 96 ? 3.654 6.949 5.16 1 98.69 96 ILE A C 1
ATOM 760 O O . ILE A 1 96 ? 3.387 6.332 4.129 1 98.69 96 ILE A O 1
ATOM 764 N N . VAL A 1 97 ? 4.188 6.355 6.227 1 98.75 97 VAL A N 1
ATOM 765 C CA . VAL A 1 97 ? 4.547 4.941 6.25 1 98.75 97 VAL A CA 1
ATOM 766 C C . VAL A 1 97 ? 3.898 4.266 7.457 1 98.75 97 VAL A C 1
ATOM 768 O O . VAL A 1 97 ? 3.729 4.887 8.508 1 98.75 97 VAL A O 1
ATOM 771 N N . HIS A 1 98 ? 3.512 3.023 7.289 1 98.38 98 HIS A N 1
ATOM 772 C CA . HIS A 1 98 ? 2.971 2.25 8.398 1 98.38 98 HIS A CA 1
ATOM 773 C C . HIS A 1 98 ? 4.074 1.818 9.359 1 98.38 98 HIS A C 1
ATOM 775 O O . HIS A 1 98 ? 5.09 1.264 8.938 1 98.38 98 HIS A O 1
ATOM 781 N N . GLY A 1 99 ? 3.787 1.959 10.648 1 98.06 99 GLY A N 1
ATOM 782 C CA . GLY A 1 99 ? 4.699 1.45 11.656 1 98.06 99 GLY A CA 1
ATOM 783 C C . GLY A 1 99 ? 4.559 -0.041 11.891 1 98.06 99 GLY A C 1
ATOM 784 O O . GLY A 1 99 ? 5.492 -0.689 12.375 1 98.06 99 GLY A O 1
ATOM 785 N N . PHE A 1 100 ? 3.529 -0.609 11.469 1 97.44 100 PHE A N 1
ATOM 786 C CA . PHE A 1 100 ? 3.176 -1.987 11.789 1 97.44 100 PHE A CA 1
ATOM 787 C C . PHE A 1 100 ? 4.148 -2.961 11.133 1 97.44 100 PHE A C 1
ATOM 789 O O . PHE A 1 100 ? 4.219 -4.129 11.516 1 97.44 100 PHE A O 1
ATOM 796 N N . ARG A 1 101 ? 4.898 -2.479 10.188 1 96.94 101 ARG A N 1
ATOM 797 C CA . ARG A 1 101 ? 5.82 -3.35 9.469 1 96.94 101 ARG A CA 1
ATOM 798 C C . ARG A 1 101 ? 7.109 -3.559 10.258 1 96.94 101 ARG A C 1
ATOM 800 O O . ARG A 1 101 ? 7.898 -4.453 9.945 1 96.94 101 ARG A O 1
ATOM 807 N N . GLY A 1 102 ? 7.383 -2.686 11.234 1 98.25 102 GLY A N 1
ATOM 808 C CA . GLY A 1 102 ? 8.539 -2.885 12.086 1 98.25 102 GLY A CA 1
ATOM 809 C C . GLY A 1 102 ? 9.703 -1.964 11.75 1 98.25 102 GLY A C 1
ATOM 810 O O . GLY A 1 102 ? 9.633 -1.202 10.781 1 98.25 102 GLY A O 1
ATOM 811 N N . ALA A 1 103 ? 10.695 -2.08 12.516 1 98.69 103 ALA A N 1
ATOM 812 C CA . ALA A 1 103 ? 11.766 -1.091 12.594 1 98.69 103 ALA A CA 1
ATOM 813 C C . ALA A 1 103 ? 12.562 -1.036 11.289 1 98.69 103 ALA A C 1
ATOM 815 O O . ALA A 1 103 ? 12.844 0.048 10.773 1 98.69 103 ALA A O 1
ATOM 816 N N . ASP A 1 104 ? 12.914 -2.141 10.742 1 98.75 104 ASP A N 1
ATOM 817 C CA . ASP A 1 104 ? 13.766 -2.117 9.555 1 98.75 104 ASP A CA 1
ATOM 818 C C . ASP A 1 104 ? 13.016 -1.558 8.352 1 98.75 104 ASP A C 1
ATOM 820 O O . ASP A 1 104 ? 13.609 -0.879 7.504 1 98.75 104 ASP A O 1
ATOM 824 N N . SER A 1 105 ? 11.75 -1.867 8.312 1 98.25 105 SER A N 1
ATOM 825 C CA . SER A 1 105 ? 10.898 -1.317 7.258 1 98.25 105 SER A CA 1
ATOM 826 C C . SER A 1 105 ? 10.805 0.202 7.359 1 98.25 105 SER A C 1
ATOM 828 O O . SER A 1 105 ? 10.969 0.908 6.363 1 98.25 105 SER A O 1
ATOM 830 N N . VAL A 1 106 ? 10.578 0.701 8.539 1 98.81 106 VAL A N 1
ATOM 831 C CA . VAL A 1 106 ? 10.477 2.137 8.766 1 98.81 106 VAL A CA 1
ATOM 832 C C . VAL A 1 106 ? 11.836 2.795 8.531 1 98.81 106 VAL A C 1
ATOM 834 O O . VAL A 1 106 ? 11.922 3.848 7.895 1 98.81 106 VAL A O 1
ATOM 837 N N . ARG A 1 107 ? 12.875 2.219 8.992 1 98.88 107 ARG A N 1
ATOM 838 C CA . ARG A 1 107 ? 14.227 2.746 8.844 1 98.88 107 ARG A CA 1
ATOM 839 C C . ARG A 1 107 ? 14.594 2.912 7.375 1 98.88 107 ARG A C 1
ATOM 841 O O . ARG A 1 107 ? 15.25 3.885 7 1 98.88 107 ARG A O 1
ATOM 848 N N . ALA A 1 108 ? 14.188 1.955 6.574 1 98.88 108 ALA A N 1
ATOM 849 C CA . ALA A 1 108 ? 14.461 2.035 5.145 1 98.88 108 ALA A CA 1
ATOM 850 C C . ALA A 1 108 ? 13.883 3.312 4.543 1 98.88 108 ALA A C 1
ATOM 852 O O . ALA A 1 108 ? 14.516 3.955 3.703 1 98.88 108 ALA A O 1
ATOM 853 N N . CYS A 1 109 ? 12.719 3.684 4.961 1 98.88 109 CYS A N 1
ATOM 854 C CA . CYS A 1 109 ? 12.078 4.906 4.488 1 98.88 109 CYS A CA 1
ATOM 855 C C . CYS A 1 109 ? 12.805 6.141 5.008 1 98.88 109 CYS A C 1
ATOM 857 O O . CYS A 1 109 ? 13.039 7.09 4.258 1 98.88 109 CYS A O 1
ATOM 859 N N . LEU A 1 110 ? 13.172 6.102 6.285 1 98.88 110 LEU A N 1
ATOM 860 C CA . LEU A 1 110 ? 13.883 7.215 6.91 1 98.88 110 LEU A CA 1
ATOM 861 C C . LEU A 1 110 ? 15.211 7.469 6.211 1 98.88 110 LEU A C 1
ATOM 863 O O . LEU A 1 110 ? 15.586 8.617 5.973 1 98.88 110 LEU A O 1
ATOM 867 N N . ASN A 1 111 ? 15.883 6.418 5.902 1 98.88 111 ASN A N 1
ATOM 868 C CA . ASN A 1 111 ? 17.172 6.539 5.234 1 98.88 111 ASN A CA 1
ATOM 869 C C . ASN A 1 111 ? 17.047 7.242 3.887 1 98.88 111 ASN A C 1
ATOM 871 O O . ASN A 1 111 ? 17.844 8.125 3.566 1 98.88 111 ASN A O 1
ATOM 875 N N . VAL A 1 112 ? 16.094 6.852 3.094 1 98.88 112 VAL A N 1
ATOM 876 C CA . VAL A 1 112 ? 15.883 7.473 1.789 1 98.88 112 VAL A CA 1
ATOM 877 C C . VAL A 1 112 ? 15.492 8.938 1.969 1 98.88 112 VAL A C 1
ATOM 879 O O . VAL A 1 112 ? 15.953 9.805 1.227 1 98.88 112 VAL A O 1
ATOM 882 N N . ALA A 1 113 ? 14.625 9.172 2.938 1 98.75 113 ALA A N 1
ATOM 883 C CA . ALA A 1 113 ? 14.195 10.547 3.203 1 98.75 113 ALA A CA 1
ATOM 884 C C . ALA A 1 113 ? 15.383 11.43 3.57 1 98.75 113 ALA A C 1
ATOM 886 O O . ALA A 1 113 ? 15.516 12.547 3.066 1 98.75 113 ALA A O 1
ATOM 887 N N . GLU A 1 114 ? 16.172 10.945 4.43 1 98.56 114 GLU A N 1
ATOM 888 C CA . GLU A 1 114 ? 17.359 11.688 4.824 1 98.56 114 GLU A CA 1
ATOM 889 C C . GLU A 1 114 ? 18.281 11.938 3.625 1 98.56 114 GLU A C 1
ATOM 891 O O . GLU A 1 114 ? 18.734 13.062 3.42 1 98.56 114 GLU A O 1
ATOM 896 N N . GLU A 1 115 ? 18.531 10.906 2.865 1 98.69 115 GLU A N 1
ATOM 897 C CA . GLU A 1 115 ? 19.391 11 1.684 1 98.69 115 GLU A CA 1
ATOM 898 C C . GLU A 1 115 ? 18.891 12.07 0.723 1 98.69 115 GLU A C 1
ATOM 900 O O . GLU A 1 115 ? 19.672 12.781 0.104 1 98.69 115 GLU A O 1
ATOM 905 N N . MET A 1 116 ? 17.609 12.242 0.642 1 98.5 116 MET A N 1
ATOM 906 C CA . MET A 1 116 ? 17.047 13.109 -0.387 1 98.5 116 MET A CA 1
ATOM 907 C C . MET A 1 116 ? 16.547 14.414 0.215 1 98.5 116 MET A C 1
ATOM 909 O O . MET A 1 116 ? 15.93 15.227 -0.478 1 98.5 116 MET A O 1
ATOM 913 N N . GLY A 1 117 ? 16.734 14.617 1.473 1 98.06 117 GLY A N 1
ATOM 914 C CA . GLY A 1 117 ? 16.312 15.836 2.143 1 98.06 117 GLY A CA 1
ATOM 915 C C . GLY A 1 117 ? 14.797 15.953 2.264 1 98.06 117 GLY A C 1
ATOM 916 O O . GLY A 1 117 ? 14.234 17.031 2.033 1 98.06 117 GLY A O 1
ATOM 917 N N . ARG A 1 118 ? 14.148 14.828 2.508 1 98.31 118 ARG A N 1
ATOM 918 C CA . ARG A 1 118 ? 12.695 14.758 2.625 1 98.31 118 ARG A CA 1
ATOM 919 C C . ARG A 1 118 ? 12.281 14.211 3.986 1 98.31 118 ARG A C 1
ATOM 921 O O . ARG A 1 118 ? 13.117 14.047 4.875 1 98.31 118 ARG A O 1
ATOM 928 N N . GLU A 1 119 ? 10.969 13.992 4.191 1 98.19 119 GLU A N 1
ATOM 929 C CA . GLU A 1 119 ? 10.492 13.625 5.52 1 98.19 119 GLU A CA 1
ATOM 930 C C . GLU A 1 119 ? 9.602 12.383 5.461 1 98.19 119 GLU A C 1
ATOM 932 O O . GLU A 1 119 ? 9.086 12.031 4.398 1 98.19 119 GLU A O 1
ATOM 937 N N . VAL A 1 120 ? 9.539 11.727 6.629 1 98.62 120 VAL A N 1
ATOM 938 C CA . VAL A 1 120 ? 8.656 10.578 6.809 1 98.62 120 VAL A CA 1
ATOM 939 C C . VAL A 1 120 ? 7.672 10.859 7.945 1 98.62 120 VAL A C 1
ATOM 941 O O . VAL A 1 120 ? 8.055 11.398 8.984 1 98.62 120 VAL A O 1
ATOM 944 N N . PHE A 1 121 ? 6.398 10.641 7.664 1 98.69 121 PHE A N 1
ATOM 945 C CA . PHE A 1 121 ? 5.395 10.57 8.719 1 98.69 121 PHE A CA 1
ATOM 946 C C . PHE A 1 121 ? 5.102 9.125 9.102 1 98.69 121 PHE A C 1
ATOM 948 O O . PHE A 1 121 ? 4.77 8.305 8.242 1 98.69 121 PHE A O 1
ATOM 955 N N . LEU A 1 122 ? 5.246 8.812 10.383 1 98.75 122 LEU A N 1
ATOM 956 C CA . LEU A 1 122 ? 4.969 7.465 10.883 1 98.75 122 LEU A CA 1
ATOM 957 C C . LEU A 1 122 ? 3.52 7.344 11.336 1 98.75 122 LEU A C 1
ATOM 959 O O . LEU A 1 122 ? 3.07 8.094 12.203 1 98.75 122 LEU A O 1
ATOM 963 N N . LEU A 1 123 ? 2.824 6.473 10.711 1 98 123 LEU A N 1
ATOM 964 C CA . LEU A 1 123 ? 1.453 6.16 11.102 1 98 123 LEU A CA 1
ATOM 965 C C . LEU A 1 123 ? 1.429 5.156 12.25 1 98 123 LEU A C 1
ATOM 967 O O . LEU A 1 123 ? 1.907 4.027 12.102 1 98 123 LEU A O 1
ATOM 971 N N . THR A 1 124 ? 0.814 5.516 13.344 1 95.44 124 THR A N 1
ATOM 972 C CA . THR A 1 124 ? 0.86 4.664 14.531 1 95.44 124 THR A CA 1
ATOM 973 C C . THR A 1 124 ? -0.474 3.953 14.734 1 95.44 124 THR A C 1
ATOM 975 O O . THR A 1 124 ? -0.524 2.883 15.344 1 95.44 124 THR A O 1
ATOM 978 N N . GLU A 1 125 ? -1.464 4.578 14.242 1 92.25 125 GLU A N 1
ATOM 979 C CA . GLU A 1 125 ? -2.811 4.043 14.422 1 92.25 125 GLU A CA 1
ATOM 980 C C . GLU A 1 125 ? -3.777 4.629 13.398 1 92.25 125 GLU A C 1
ATOM 982 O O . GLU A 1 125 ? -3.467 5.621 12.734 1 92.25 125 GLU A O 1
ATOM 987 N N . MET A 1 126 ? -4.867 3.938 13.25 1 90.88 126 MET A N 1
ATOM 988 C CA . MET A 1 126 ? -5.934 4.352 12.344 1 90.88 126 MET A CA 1
ATOM 989 C C . MET A 1 126 ? -7.277 4.375 13.062 1 90.88 126 MET A C 1
ATOM 991 O O . MET A 1 126 ? -7.445 3.732 14.102 1 90.88 126 MET A O 1
ATOM 995 N N . SER A 1 127 ? -8.25 5.117 12.547 1 85.81 127 SER A N 1
ATOM 996 C CA . SER A 1 127 ? -9.453 5.398 13.312 1 85.81 127 SER A CA 1
ATOM 997 C C . SER A 1 127 ? -10.625 4.543 12.844 1 85.81 127 SER A C 1
ATOM 999 O O . SER A 1 127 ? -11.68 4.512 13.484 1 85.81 127 SER A O 1
ATOM 1001 N N . HIS A 1 128 ? -10.438 3.82 11.672 1 90.44 128 HIS A N 1
ATOM 1002 C CA . HIS A 1 128 ? -11.555 3.008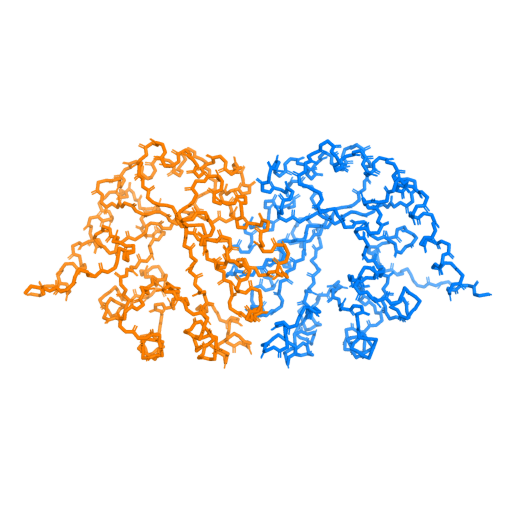 11.188 1 90.44 128 HIS A CA 1
ATOM 1003 C C . HIS A 1 128 ? -11.75 1.773 12.062 1 90.44 128 HIS A C 1
ATOM 1005 O O . HIS A 1 128 ? -10.812 1.299 12.695 1 90.44 128 HIS A O 1
ATOM 1011 N N . PRO A 1 129 ? -12.945 1.229 12.148 1 93.12 129 PRO A N 1
ATOM 1012 C CA . PRO A 1 129 ? -13.305 0.182 13.109 1 93.12 129 PRO A CA 1
ATOM 1013 C C . PRO A 1 129 ? -12.375 -1.027 13.039 1 93.12 129 PRO A C 1
ATOM 1015 O O . PRO A 1 129 ? -11.953 -1.544 14.07 1 93.12 129 PRO A O 1
ATOM 1018 N N . GLY A 1 130 ? -11.992 -1.425 11.883 1 95.62 130 GLY A N 1
ATOM 1019 C CA . GLY A 1 130 ? -11.164 -2.607 11.719 1 95.62 130 GLY A CA 1
ATOM 1020 C C . GLY A 1 130 ? -9.797 -2.471 12.359 1 95.62 130 GLY A C 1
ATOM 1021 O O . GLY A 1 130 ? -9.148 -3.471 12.664 1 95.62 130 GLY A O 1
ATOM 1022 N N . ALA A 1 131 ? -9.367 -1.25 12.555 1 93.81 131 ALA A N 1
ATOM 1023 C CA . ALA A 1 131 ? -8.055 -0.986 13.133 1 93.81 131 ALA A CA 1
ATOM 1024 C C . ALA A 1 131 ? -7.973 -1.494 14.57 1 93.81 131 ALA A C 1
ATOM 1026 O O . ALA A 1 131 ? -6.879 -1.698 15.102 1 93.81 131 ALA A O 1
ATOM 1027 N N . GLU A 1 132 ? -9.062 -1.762 15.203 1 94.25 132 GLU A N 1
ATOM 1028 C CA . GLU A 1 132 ? -9.109 -2.227 16.594 1 94.25 132 GLU A CA 1
ATOM 1029 C C . GLU A 1 132 ? -8.602 -3.662 16.703 1 94.25 132 GLU A C 1
ATOM 1031 O O . GLU A 1 132 ? -8.156 -4.082 17.766 1 94.25 132 GLU A O 1
ATOM 1036 N N . MET A 1 133 ? -8.617 -4.336 15.664 1 96.12 133 MET A N 1
ATOM 1037 C CA . MET A 1 133 ? -8.336 -5.766 15.727 1 96.12 133 MET A CA 1
ATOM 1038 C C . MET A 1 133 ? -6.844 -6.02 15.93 1 96.12 133 MET A C 1
ATOM 1040 O O . MET A 1 133 ? -6.457 -6.859 16.734 1 96.12 133 MET A O 1
ATOM 1044 N N . PHE A 1 134 ? -6.035 -5.219 15.125 1 96.56 134 PHE A N 1
ATOM 1045 C CA . PHE A 1 134 ? -4.629 -5.609 15.148 1 96.56 134 PHE A CA 1
ATOM 1046 C C . PHE A 1 134 ? -3.732 -4.398 15.383 1 96.56 134 PHE A C 1
ATOM 1048 O O . PHE A 1 134 ? -2.678 -4.512 16.016 1 96.56 134 PHE A O 1
ATOM 1055 N N . ILE A 1 135 ? -4.156 -3.223 14.93 1 94.81 135 ILE A N 1
ATOM 1056 C CA . ILE A 1 135 ? -3.254 -2.076 14.906 1 94.81 135 ILE A CA 1
ATOM 1057 C C . ILE A 1 135 ? -3.33 -1.335 16.234 1 94.81 135 ILE A C 1
ATOM 1059 O O . ILE A 1 135 ? -2.301 -0.965 16.812 1 94.81 135 ILE A O 1
ATOM 1063 N N . GLN A 1 136 ? -4.512 -1.171 16.734 1 93 136 GLN A N 1
ATOM 1064 C CA . GLN A 1 136 ? -4.719 -0.315 17.891 1 93 136 GLN A CA 1
ATOM 1065 C C . GLN A 1 136 ? -3.941 -0.828 19.109 1 93 136 GLN A C 1
ATOM 1067 O O . GLN A 1 136 ? -3.371 -0.04 19.859 1 93 136 GLN A O 1
ATOM 1072 N N . GLY A 1 137 ? -3.914 -2.117 19.25 1 93.12 137 GLY A N 1
ATOM 1073 C CA . GLY A 1 137 ? -3.209 -2.695 20.391 1 93.12 137 GLY A CA 1
ATOM 1074 C C . GLY A 1 137 ? -1.709 -2.477 20.328 1 93.12 137 GLY A C 1
ATOM 1075 O O . GLY A 1 137 ? -1.023 -2.574 21.359 1 93.12 137 GLY A O 1
ATOM 1076 N N . ALA A 1 138 ? -1.185 -2.154 19.141 1 96.44 138 ALA A N 1
ATOM 1077 C CA . ALA A 1 138 ? 0.254 -1.993 18.953 1 96.44 138 ALA A CA 1
ATOM 1078 C C . ALA A 1 138 ? 0.636 -0.518 18.875 1 96.44 138 ALA A C 1
ATOM 1080 O O . ALA A 1 138 ? 1.817 -0.181 18.766 1 96.44 138 ALA A O 1
ATOM 1081 N N . ALA A 1 139 ? -0.308 0.35 19 1 96.38 139 ALA A N 1
ATOM 1082 C CA . ALA A 1 139 ? -0.133 1.766 18.688 1 96.38 139 ALA A CA 1
ATOM 1083 C C . ALA A 1 139 ? 0.962 2.387 19.547 1 96.38 139 ALA A C 1
ATOM 1085 O O . ALA A 1 139 ? 1.844 3.082 19.031 1 96.38 139 ALA A O 1
ATOM 1086 N N . ASP A 1 140 ? 0.958 2.123 20.859 1 97.75 140 ASP A N 1
ATOM 1087 C CA . ASP A 1 140 ? 1.946 2.705 21.75 1 97.75 140 ASP A CA 1
ATOM 1088 C C . ASP A 1 140 ? 3.35 2.193 21.438 1 97.75 140 ASP A C 1
ATOM 1090 O O . ASP A 1 140 ? 4.312 2.961 21.438 1 97.75 140 ASP A O 1
ATOM 1094 N N . GLU A 1 141 ? 3.434 0.935 21.219 1 98.25 141 GLU A N 1
ATOM 1095 C CA . GLU A 1 141 ? 4.73 0.34 20.906 1 98.25 141 GLU A CA 1
ATOM 1096 C C . GLU A 1 141 ? 5.266 0.851 19.578 1 98.25 141 GLU A C 1
ATOM 1098 O O . GLU A 1 141 ? 6.477 1.036 19.406 1 98.25 141 GLU A O 1
ATOM 1103 N N . ILE A 1 142 ? 4.387 1.044 18.625 1 98.38 142 ILE A N 1
ATOM 1104 C CA . ILE A 1 142 ? 4.785 1.605 17.344 1 98.38 142 ILE A CA 1
ATOM 1105 C C . ILE A 1 142 ? 5.312 3.025 17.531 1 98.38 142 ILE A C 1
ATOM 1107 O O . ILE A 1 142 ? 6.328 3.402 16.953 1 98.38 142 ILE A O 1
ATOM 1111 N N . ALA A 1 143 ? 4.609 3.793 18.359 1 98.44 143 ALA A N 1
ATOM 1112 C CA . ALA A 1 143 ? 5.055 5.152 18.656 1 98.44 143 ALA A CA 1
ATOM 1113 C C . ALA A 1 143 ? 6.441 5.148 19.297 1 98.44 143 ALA A C 1
ATOM 1115 O O . ALA A 1 143 ? 7.312 5.926 18.922 1 98.44 143 ALA A O 1
ATOM 1116 N N . ARG A 1 144 ? 6.668 4.273 20.266 1 98.69 144 ARG A N 1
ATOM 1117 C CA . ARG A 1 144 ? 7.961 4.176 20.938 1 98.69 144 ARG A CA 1
ATOM 1118 C C . ARG A 1 144 ? 9.055 3.762 19.953 1 98.69 144 ARG A C 1
ATOM 1120 O O . ARG A 1 144 ? 10.172 4.277 20.016 1 98.69 144 ARG A O 1
ATOM 1127 N N . MET A 1 145 ? 8.695 2.832 19.094 1 98.69 145 MET A N 1
ATOM 1128 C CA . MET A 1 145 ? 9.633 2.439 18.047 1 98.69 145 MET A CA 1
ATOM 1129 C C . MET A 1 145 ? 10.031 3.639 17.203 1 98.69 145 MET A C 1
ATOM 1131 O O . MET A 1 145 ? 11.203 3.793 16.844 1 98.69 145 MET A O 1
ATOM 1135 N N . GLY A 1 146 ? 9.023 4.445 16.812 1 98.62 146 GLY A N 1
ATOM 1136 C CA . GLY A 1 146 ? 9.312 5.656 16.078 1 98.62 146 GLY A CA 1
ATOM 1137 C C . GLY A 1 146 ? 10.289 6.578 16.781 1 98.62 146 GLY A C 1
ATOM 1138 O O . GLY A 1 146 ? 11.227 7.09 16.156 1 98.62 146 GLY A O 1
ATOM 1139 N N . VAL A 1 147 ? 10.07 6.777 18.062 1 98.62 147 VAL A N 1
ATOM 1140 C CA . VAL A 1 147 ? 10.953 7.617 18.859 1 98.62 147 VAL A CA 1
ATOM 1141 C C . VAL A 1 147 ? 12.367 7.043 18.844 1 98.62 147 VAL A C 1
ATOM 1143 O O . VAL A 1 147 ? 13.336 7.77 18.609 1 98.62 147 VAL A O 1
ATOM 1146 N N . ASP A 1 148 ? 12.461 5.758 19.062 1 98.69 148 ASP A N 1
ATOM 1147 C CA . ASP A 1 148 ? 13.758 5.078 19.078 1 98.69 148 ASP A CA 1
ATOM 1148 C C . ASP A 1 148 ? 14.469 5.215 17.734 1 98.69 148 ASP A C 1
ATOM 1150 O O . ASP A 1 148 ? 15.703 5.281 17.688 1 98.69 148 ASP A O 1
ATOM 1154 N N . LEU A 1 149 ? 13.719 5.289 16.672 1 98.69 149 LEU A N 1
ATOM 1155 C CA . LEU A 1 149 ? 14.281 5.363 15.32 1 98.69 149 LEU A CA 1
ATOM 1156 C C . LEU A 1 149 ? 14.625 6.805 14.953 1 98.69 149 LEU A C 1
ATOM 1158 O O . LEU A 1 149 ? 15.211 7.059 13.906 1 98.69 149 LEU A O 1
ATOM 1162 N N . GLY A 1 150 ? 14.156 7.766 15.711 1 98.06 150 GLY A N 1
ATOM 1163 C CA . GLY A 1 150 ? 14.422 9.172 15.438 1 98.06 150 GLY A CA 1
ATOM 1164 C C . GLY A 1 150 ? 13.391 9.805 14.531 1 98.06 150 GLY A C 1
ATOM 1165 O O . GLY A 1 150 ? 13.656 10.836 13.898 1 98.06 150 GLY A O 1
ATOM 1166 N N . VAL A 1 151 ? 12.234 9.156 14.438 1 98.25 151 VAL A N 1
ATOM 1167 C CA . VAL A 1 151 ? 11.148 9.742 13.664 1 98.25 151 VAL A CA 1
ATOM 1168 C C . VAL A 1 151 ? 10.711 11.062 14.305 1 98.25 151 VAL A C 1
ATOM 1170 O O . VAL A 1 151 ? 10.586 11.148 15.523 1 98.25 151 VAL A O 1
ATOM 1173 N N . LYS A 1 152 ? 10.422 12.055 13.43 1 97.38 152 LYS A N 1
ATOM 1174 C CA . LYS A 1 152 ? 10.062 13.375 13.953 1 97.38 152 LYS A CA 1
ATOM 1175 C C . LYS A 1 152 ? 8.602 13.703 13.656 1 97.38 152 LYS A C 1
ATOM 1177 O O . LYS A 1 152 ? 8.031 14.617 14.258 1 97.38 152 LYS A O 1
ATOM 1182 N N . ASN A 1 153 ? 8 13.047 12.711 1 98.12 153 ASN A N 1
ATOM 1183 C CA . ASN A 1 153 ? 6.633 13.328 12.273 1 98.12 153 ASN A CA 1
ATOM 1184 C C . ASN A 1 153 ? 5.73 12.117 12.445 1 98.12 153 ASN A C 1
ATOM 1186 O O . ASN A 1 153 ? 6.125 10.992 12.125 1 98.12 153 ASN A O 1
ATOM 1190 N N . TYR A 1 154 ? 4.512 12.367 12.984 1 97.81 154 TYR A N 1
ATOM 1191 C CA . TYR A 1 154 ? 3.59 11.273 13.273 1 97.81 154 TYR A CA 1
ATOM 1192 C C . TYR A 1 154 ? 2.184 11.602 12.781 1 97.81 154 TYR A C 1
ATOM 1194 O O . TYR A 1 154 ? 1.832 12.773 12.633 1 97.81 154 TYR A O 1
ATOM 1202 N N . VAL A 1 155 ? 1.461 10.57 12.5 1 96.5 155 VAL A N 1
ATOM 1203 C CA . VAL A 1 155 ? 0.031 10.672 12.227 1 96.5 155 VAL A CA 1
ATOM 1204 C C . VAL A 1 155 ? -0.76 10.008 13.359 1 96.5 155 VAL A C 1
ATOM 1206 O O . VAL A 1 155 ? -0.513 8.852 13.703 1 96.5 155 VAL A O 1
ATOM 1209 N N . GLY A 1 156 ? -1.64 10.695 13.953 1 92.19 156 GLY A N 1
ATOM 1210 C CA . GLY A 1 156 ? -2.525 10.195 15 1 92.19 156 GLY A CA 1
ATOM 1211 C C . GLY A 1 156 ? -3.99 10.461 14.711 1 92.19 156 GLY A C 1
ATOM 1212 O O . GLY A 1 156 ? -4.328 11.383 13.961 1 92.19 156 GLY A O 1
ATOM 1213 N N . PRO A 1 157 ? -4.828 9.664 15.289 1 84.75 157 PRO A N 1
ATOM 1214 C CA . PRO A 1 157 ? -6.258 9.797 15 1 84.75 157 PRO A CA 1
ATOM 1215 C C . PRO A 1 157 ? -6.91 10.953 15.75 1 84.75 157 PRO A C 1
ATOM 1217 O O . PRO A 1 157 ? -6.527 11.25 16.891 1 84.75 157 PRO A O 1
ATOM 1220 N N . SER A 1 158 ? -7.945 11.586 15.125 1 75 158 SER A N 1
ATOM 1221 C CA . SER A 1 158 ? -8.625 12.711 15.758 1 75 158 SER A CA 1
ATOM 1222 C C . SER A 1 158 ? -9.875 12.25 16.5 1 75 158 SER A C 1
ATOM 1224 O O . SER A 1 158 ? -10.461 13.016 17.281 1 75 158 SER A O 1
ATOM 1226 N N . THR A 1 159 ? -10.227 11.109 16.328 1 74.88 159 THR A N 1
ATOM 1227 C CA . THR A 1 159 ? -11.539 10.672 16.797 1 74.88 159 THR A CA 1
ATOM 1228 C C . THR A 1 159 ? -11.477 10.258 18.266 1 74.88 159 THR A C 1
ATOM 1230 O O . THR A 1 159 ? -12.508 10.016 18.891 1 74.88 159 THR A O 1
ATOM 1233 N N . ARG A 1 160 ? -10.32 10.234 18.844 1 79 160 ARG A N 1
ATOM 1234 C CA . ARG A 1 160 ? -10.141 9.844 20.234 1 79 160 ARG A CA 1
ATOM 1235 C C . ARG A 1 160 ? -9.125 10.742 20.938 1 79 160 ARG A C 1
ATOM 1237 O O . ARG A 1 160 ? -7.926 10.438 20.953 1 79 160 ARG A O 1
ATOM 1244 N N . PRO A 1 161 ? -9.609 11.781 21.5 1 81 161 PRO A N 1
ATOM 1245 C CA . PRO A 1 161 ? -8.695 12.742 22.141 1 81 161 PRO A CA 1
ATOM 1246 C C . PRO A 1 161 ? -7.77 12.086 23.156 1 81 161 PRO A C 1
ATOM 1248 O O . PRO A 1 161 ? -6.605 12.484 23.281 1 81 161 PRO A O 1
ATOM 1251 N N . GLU A 1 162 ? -8.273 11.148 23.859 1 86.25 162 GLU A N 1
ATOM 1252 C CA . GLU A 1 162 ? -7.441 10.453 24.844 1 86.25 162 GLU A CA 1
ATOM 1253 C C . GLU A 1 162 ? -6.273 9.742 24.172 1 86.25 162 GLU A C 1
ATOM 1255 O O . GLU A 1 162 ? -5.168 9.688 24.719 1 86.25 162 GLU A O 1
ATOM 1260 N N . ARG A 1 163 ? -6.535 9.219 23.062 1 87.88 163 ARG A N 1
ATOM 1261 C CA . ARG A 1 163 ? -5.477 8.539 22.312 1 87.88 163 ARG A CA 1
ATOM 1262 C C . ARG A 1 163 ? -4.43 9.531 21.828 1 87.88 163 ARG A C 1
ATOM 1264 O O . ARG A 1 163 ? -3.244 9.203 21.734 1 87.88 163 ARG A O 1
ATOM 1271 N N . LEU A 1 164 ? -4.875 10.656 21.391 1 90.75 164 LEU A N 1
ATOM 1272 C CA . LEU A 1 164 ? -3.953 11.688 20.938 1 90.75 164 LEU A CA 1
ATOM 1273 C C . LEU A 1 164 ? -3.066 12.172 22.078 1 90.75 164 LEU A C 1
ATOM 1275 O O . LEU A 1 164 ? -1.876 12.43 21.875 1 90.75 164 LEU A O 1
ATOM 1279 N N . SER A 1 165 ? -3.713 12.305 23.203 1 93.25 165 SER A N 1
ATOM 1280 C CA . SER A 1 165 ? -2.959 12.695 24.391 1 93.25 165 SER A CA 1
ATOM 1281 C C . SER A 1 165 ? -1.87 11.68 24.719 1 93.25 165 SER A C 1
ATOM 1283 O O . SER A 1 165 ? -0.72 12.055 24.969 1 93.25 165 SER A O 1
ATOM 1285 N N . ARG A 1 166 ? -2.266 10.469 24.719 1 95 166 ARG A N 1
ATOM 1286 C CA . ARG A 1 166 ? -1.321 9.391 25.016 1 95 166 ARG A CA 1
ATOM 1287 C C . ARG A 1 166 ? -0.194 9.367 23.984 1 95 166 ARG A C 1
ATOM 1289 O O . ARG A 1 166 ? 0.975 9.211 24.344 1 95 166 ARG A O 1
ATOM 1296 N N . LEU A 1 167 ? -0.538 9.461 22.75 1 96 167 LEU A N 1
ATOM 1297 C CA . LEU A 1 167 ? 0.463 9.5 21.688 1 96 167 LEU A CA 1
ATOM 1298 C C . LEU A 1 167 ? 1.439 10.648 21.906 1 96 167 LEU A C 1
ATOM 1300 O O . LEU A 1 167 ? 2.654 10.469 21.797 1 96 167 LEU A O 1
ATOM 1304 N N . ARG A 1 168 ? 0.954 11.852 22.203 1 96.06 168 ARG A N 1
ATOM 1305 C CA . ARG A 1 168 ? 1.782 13.023 22.453 1 96.06 168 ARG A CA 1
ATOM 1306 C C . ARG A 1 168 ? 2.758 12.773 23.594 1 96.06 168 ARG A C 1
ATOM 1308 O O . ARG A 1 168 ? 3.926 13.156 23.516 1 96.06 168 ARG A O 1
ATOM 1315 N N . GLU A 1 169 ? 2.277 12.109 24.578 1 97.12 169 GLU A N 1
ATOM 1316 C CA . GLU A 1 169 ? 3.133 11.773 25.719 1 97.12 169 GLU A CA 1
ATOM 1317 C C . GLU A 1 169 ? 4.297 10.883 25.281 1 97.12 169 GLU A C 1
ATOM 1319 O O . GLU A 1 169 ? 5.414 11.023 25.797 1 97.12 169 GLU A O 1
ATOM 1324 N N . ILE A 1 170 ? 4.051 10.031 24.422 1 98.06 170 ILE A N 1
ATOM 1325 C CA . ILE A 1 170 ? 5.062 9.062 24 1 98.06 170 ILE A CA 1
ATOM 1326 C C . ILE A 1 170 ? 6.062 9.742 23.062 1 98.06 170 ILE A C 1
ATOM 1328 O O . ILE A 1 170 ? 7.277 9.609 23.234 1 98.06 170 ILE A O 1
ATOM 1332 N N . ILE A 1 171 ? 5.559 10.5 22.078 1 97.62 171 ILE A N 1
ATOM 1333 C CA . ILE A 1 171 ? 6.418 10.969 21 1 97.62 171 ILE A CA 1
ATOM 1334 C C . ILE A 1 171 ? 7.074 12.289 21.391 1 97.62 171 ILE A C 1
ATOM 1336 O O . ILE A 1 171 ? 8.023 12.734 20.734 1 97.62 171 ILE A O 1
ATOM 1340 N N . GLY A 1 172 ? 6.539 12.953 22.422 1 96.19 172 GLY A N 1
ATOM 1341 C CA . GLY A 1 172 ? 7.141 14.172 22.938 1 96.19 172 GLY A CA 1
ATOM 1342 C C . GLY A 1 172 ? 6.652 15.43 22.25 1 96.19 172 GLY A C 1
ATOM 1343 O O . GLY A 1 172 ? 6.066 15.352 21.156 1 96.19 172 GLY A O 1
ATOM 1344 N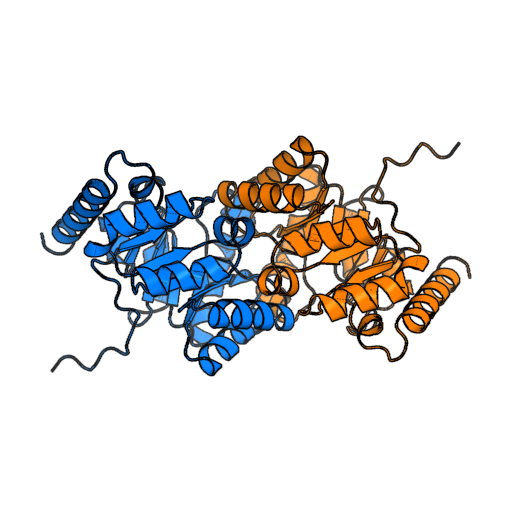 N . GLN A 1 173 ? 6.988 16.594 22.766 1 93.75 173 GLN A N 1
ATOM 1345 C CA . GLN A 1 173 ? 6.496 17.891 22.312 1 93.75 173 GLN A CA 1
ATOM 1346 C C . GLN A 1 173 ? 7.266 18.359 21.078 1 93.75 173 GLN A C 1
ATOM 1348 O O . GLN A 1 173 ? 6.785 19.203 20.328 1 93.75 173 GLN A O 1
ATOM 1353 N N . ASP A 1 174 ? 8.359 17.75 20.859 1 94.38 174 ASP A N 1
ATOM 1354 C CA . ASP A 1 174 ? 9.211 18.203 19.75 1 94.38 174 ASP A CA 1
ATOM 1355 C C . ASP A 1 174 ? 8.82 17.516 18.453 1 94.38 174 ASP A C 1
ATOM 1357 O O . ASP A 1 174 ? 9.258 17.922 17.375 1 94.38 174 ASP A O 1
ATOM 1361 N N . SER A 1 175 ? 7.973 16.453 18.547 1 96.44 175 SER A N 1
ATOM 1362 C CA . SER A 1 175 ? 7.5 15.766 17.344 1 96.44 175 SER A CA 1
ATOM 1363 C C . SER A 1 175 ? 6.34 16.516 16.703 1 96.44 175 SER A C 1
ATOM 1365 O O . SER A 1 175 ? 5.602 17.234 17.375 1 96.44 175 SER A O 1
ATOM 1367 N N . PHE A 1 176 ? 6.277 16.422 15.438 1 97.12 176 PHE A N 1
ATOM 1368 C CA . PHE A 1 176 ? 5.184 17.031 14.68 1 97.12 176 PHE A CA 1
ATOM 1369 C C . PHE A 1 176 ? 4.07 16.016 14.445 1 97.12 176 PHE A C 1
ATOM 1371 O O . PHE A 1 176 ? 4.289 14.977 13.82 1 97.12 176 PHE A O 1
ATOM 1378 N N . LEU A 1 177 ? 2.857 16.328 14.961 1 96 177 LEU A N 1
ATOM 1379 C CA . LEU A 1 177 ? 1.73 15.406 14.938 1 96 177 LEU A CA 1
ATOM 1380 C C . LEU A 1 177 ? 0.582 15.969 14.109 1 96 177 LEU A C 1
ATOM 1382 O O . LEU A 1 177 ? 0.087 17.062 14.383 1 96 177 LEU A O 1
ATOM 1386 N N . ILE A 1 178 ? 0.227 15.203 13.039 1 96.12 178 ILE A N 1
ATOM 1387 C CA . ILE A 1 178 ? -0.922 15.594 12.234 1 96.12 178 ILE A CA 1
ATOM 1388 C C . ILE A 1 178 ? -2.062 14.602 12.438 1 96.12 178 ILE A C 1
ATOM 1390 O O . ILE A 1 178 ? -1.825 13.422 12.711 1 96.12 178 ILE A O 1
ATOM 1394 N N . SER A 1 179 ? -3.275 15.086 12.312 1 94 179 SER A N 1
ATOM 1395 C CA . SER A 1 179 ? -4.418 14.25 12.664 1 94 179 SER A CA 1
ATOM 1396 C C . SER A 1 179 ? -5.512 14.336 11.609 1 94 179 SER A C 1
ATOM 1398 O O . SER A 1 179 ? -6.09 15.406 11.391 1 94 179 SER A O 1
ATOM 1400 N N . PRO A 1 180 ? -5.812 13.219 11.039 1 91.38 180 PRO A N 1
ATOM 1401 C CA . PRO A 1 180 ? -6.945 13.164 10.117 1 91.38 180 PRO A CA 1
ATOM 1402 C C . PRO A 1 180 ? -8.281 12.961 10.828 1 91.38 180 PRO A C 1
ATOM 1404 O O . PRO A 1 180 ? -8.312 12.648 12.016 1 91.38 180 PRO A O 1
ATOM 1407 N N . GLY A 1 181 ? -9.445 13.156 10.094 1 77.69 181 GLY A N 1
ATOM 1408 C CA . GLY A 1 181 ? -10.766 12.773 10.57 1 77.69 181 GLY A CA 1
ATOM 1409 C C . GLY A 1 181 ? -11.492 13.898 11.273 1 77.69 181 GLY A C 1
ATOM 1410 O O . GLY A 1 181 ? -12.445 13.656 12.023 1 77.69 181 GLY A O 1
ATOM 1411 N N . VAL A 1 182 ? -11.023 15.055 11.078 1 76.94 182 VAL A N 1
ATOM 1412 C CA . VAL A 1 182 ? -11.703 16.203 11.672 1 76.94 182 VAL A CA 1
ATOM 1413 C C . VAL A 1 182 ? -12.883 16.609 10.797 1 76.94 182 VAL A C 1
ATOM 1415 O O . VAL A 1 182 ? -12.773 16.656 9.57 1 76.94 182 VAL A O 1
ATOM 1418 N N . GLY A 1 183 ? -14.023 16.875 11.445 1 71.38 183 GLY A N 1
ATOM 1419 C CA . GLY A 1 183 ? -15.234 17.281 10.734 1 71.38 183 GLY A CA 1
ATOM 1420 C C . GLY A 1 183 ? -16.094 16.094 10.305 1 71.38 183 GLY A C 1
ATOM 1421 O O . GLY A 1 183 ? -16.875 15.578 11.094 1 71.38 183 GLY A O 1
ATOM 1422 N N . ALA A 1 184 ? -15.656 15.5 9.164 1 64.12 184 ALA A N 1
ATOM 1423 C CA . ALA A 1 184 ? -16.484 14.469 8.539 1 64.12 184 ALA A CA 1
ATOM 1424 C C . ALA A 1 184 ? -16.531 13.203 9.391 1 64.12 184 ALA A C 1
ATOM 1426 O O . ALA A 1 184 ? -17.547 12.508 9.43 1 64.12 184 ALA A O 1
ATOM 1427 N N . GLN A 1 185 ? -15.484 13.023 10.102 1 67.38 185 GLN A N 1
ATOM 1428 C CA . GLN A 1 185 ? -15.398 11.805 10.898 1 67.38 185 GLN A CA 1
ATOM 1429 C C . GLN A 1 185 ? -15.734 12.078 12.359 1 67.38 185 GLN A C 1
ATOM 1431 O O . GLN A 1 185 ? -15.656 11.18 13.203 1 67.38 185 GLN A O 1
ATOM 1436 N N . GLY A 1 186 ? -15.977 13.234 12.617 1 69.31 186 GLY A N 1
ATOM 1437 C CA . GLY A 1 186 ? -16.484 13.531 13.945 1 69.31 186 GLY A CA 1
ATOM 1438 C C . GLY A 1 186 ? -15.438 14.125 14.867 1 69.31 186 GLY A C 1
ATOM 1439 O O . GLY A 1 186 ? -15.719 14.414 16.031 1 69.31 186 GLY A O 1
ATOM 1440 N N . GLY A 1 187 ? -14.227 14.242 14.391 1 75.5 187 GLY A N 1
ATOM 1441 C CA . GLY A 1 187 ? -13.219 14.891 15.219 1 75.5 187 GLY A CA 1
ATOM 1442 C C . GLY A 1 187 ? -13.477 16.375 15.422 1 75.5 187 GLY A C 1
ATOM 1443 O O . GLY A 1 187 ? -13.93 17.062 14.508 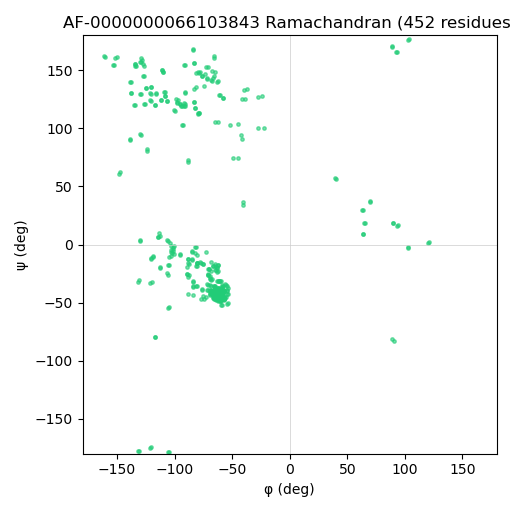1 75.5 187 GLY A O 1
ATOM 1444 N N . ASP A 1 188 ? -13.195 16.797 16.656 1 79.06 188 ASP A N 1
ATOM 1445 C CA . ASP A 1 188 ? -13.289 18.203 17 1 79.06 188 ASP A CA 1
ATOM 1446 C C . ASP A 1 188 ? -11.953 18.922 16.781 1 79.06 188 ASP A C 1
ATOM 1448 O O . ASP A 1 188 ? -10.945 18.547 17.391 1 79.06 188 ASP A O 1
ATOM 1452 N N . PRO A 1 189 ? -12 19.938 15.906 1 82.81 189 PRO A N 1
ATOM 1453 C CA . PRO A 1 189 ? -10.742 20.625 15.625 1 82.81 189 PRO A CA 1
ATOM 1454 C C . PRO A 1 189 ? -10.078 21.188 16.891 1 82.81 189 PRO A C 1
ATOM 1456 O O . PRO A 1 189 ? -8.852 21.094 17.031 1 82.81 189 PRO A O 1
ATOM 1459 N N . GLY A 1 190 ? -10.883 21.688 17.75 1 82.5 190 GLY A N 1
ATOM 1460 C CA . GLY A 1 190 ? -10.336 22.266 18.969 1 82.5 190 GLY A CA 1
ATOM 1461 C C . GLY A 1 190 ? -9.672 21.234 19.859 1 82.5 190 GLY A C 1
ATOM 1462 O O . GLY A 1 190 ? -8.547 21.438 20.328 1 82.5 190 GLY A O 1
ATOM 1463 N N . GLU A 1 191 ? -10.305 20.172 20.062 1 83.81 191 GLU A N 1
ATOM 1464 C CA . GLU A 1 191 ? -9.773 19.094 20.891 1 83.81 191 GLU A CA 1
ATOM 1465 C C . GLU A 1 191 ? -8.547 18.453 20.25 1 83.81 191 GLU A C 1
ATOM 1467 O O . GLU A 1 191 ? -7.574 18.141 20.938 1 83.81 191 GLU A O 1
ATOM 1472 N N . THR A 1 192 ? -8.648 18.312 18.984 1 89.69 192 THR A N 1
ATOM 1473 C CA . THR A 1 192 ? -7.562 17.688 18.25 1 89.69 192 THR A CA 1
ATOM 1474 C C . THR A 1 192 ? -6.297 18.531 18.312 1 89.69 192 THR A C 1
ATOM 1476 O O . THR A 1 192 ? -5.203 18.016 18.547 1 89.69 192 THR A O 1
ATOM 1479 N N . LEU A 1 193 ? -6.43 19.859 18.234 1 91.88 193 LEU A N 1
ATOM 1480 C CA . LEU A 1 193 ? -5.293 20.781 18.125 1 91.88 193 LEU A CA 1
ATOM 1481 C C . LEU A 1 193 ? -4.684 21.047 19.484 1 91.88 193 LEU A C 1
ATOM 1483 O O . LEU A 1 193 ? -3.633 21.688 19.594 1 91.88 193 LEU A O 1
ATOM 1487 N N . ARG A 1 194 ? -5.285 20.469 20.516 1 89.25 194 ARG A N 1
ATOM 1488 C CA . ARG A 1 194 ? -4.637 20.5 21.828 1 89.25 194 ARG A CA 1
ATOM 1489 C C . ARG A 1 194 ? -3.404 19.594 21.859 1 89.25 194 ARG A C 1
ATOM 1491 O O . ARG A 1 194 ? -2.457 19.859 22.594 1 89.25 194 ARG A O 1
ATOM 1498 N N . PHE A 1 195 ? -3.471 18.625 20.984 1 91.75 195 PHE A N 1
ATOM 1499 C CA . PHE A 1 195 ? -2.396 17.641 21 1 91.75 195 PHE A CA 1
ATOM 1500 C C . PHE A 1 195 ? -1.687 17.578 19.656 1 91.75 195 PHE A C 1
ATOM 1502 O O . PHE A 1 195 ? -0.473 17.375 19.594 1 91.75 195 PHE A O 1
ATOM 1509 N N . ALA A 1 196 ? -2.422 17.797 18.609 1 93.25 196 ALA A N 1
ATOM 1510 C CA . ALA A 1 196 ? -1.865 17.734 17.25 1 93.25 196 ALA A CA 1
ATOM 1511 C C . ALA A 1 196 ? -1.356 19.094 16.812 1 93.25 196 ALA A C 1
ATOM 1513 O O . ALA A 1 196 ? -1.829 20.125 17.297 1 93.25 196 ALA A O 1
ATOM 1514 N N . ASP A 1 197 ? -0.407 19.094 15.898 1 94.31 197 ASP A N 1
ATOM 1515 C CA . ASP A 1 197 ? 0.173 20.344 15.383 1 94.31 197 ASP A CA 1
ATOM 1516 C C . ASP A 1 197 ? -0.608 20.844 14.18 1 94.31 197 ASP A C 1
ATOM 1518 O O . ASP A 1 197 ? -0.585 22.047 13.883 1 94.31 197 ASP A O 1
ATOM 1522 N N . ALA A 1 198 ? -1.272 20 13.461 1 95.06 198 ALA A N 1
ATOM 1523 C CA . ALA A 1 198 ? -2.117 20.359 12.328 1 95.06 198 ALA A CA 1
ATOM 1524 C C . ALA A 1 198 ? -3.219 19.312 12.117 1 95.06 198 ALA A C 1
ATOM 1526 O O . ALA A 1 198 ? -3.076 18.156 12.523 1 95.06 198 ALA A O 1
ATOM 1527 N N . ILE A 1 199 ? -4.316 19.75 11.516 1 94.62 199 ILE A N 1
ATOM 1528 C CA . ILE A 1 199 ? -5.43 18.844 11.211 1 94.62 199 ILE A CA 1
ATOM 1529 C C . ILE A 1 199 ? -5.52 18.641 9.695 1 94.62 199 ILE A C 1
ATOM 1531 O O . ILE A 1 199 ? -5.129 19.5 8.914 1 94.62 199 ILE A O 1
ATOM 1535 N N . ILE A 1 200 ? -5.953 17.5 9.312 1 95.81 200 ILE A N 1
ATOM 1536 C CA . ILE A 1 200 ? -6.16 17.125 7.914 1 95.81 200 ILE A CA 1
ATOM 1537 C C . ILE A 1 200 ? -7.656 17.094 7.605 1 95.81 200 ILE A C 1
ATOM 1539 O O . ILE A 1 200 ? -8.414 16.359 8.242 1 95.81 200 ILE A O 1
ATOM 1543 N N . VAL A 1 201 ? -8.047 17.859 6.625 1 94.94 201 VAL A N 1
ATOM 1544 C CA . VAL A 1 201 ? -9.453 17.969 6.273 1 94.94 201 VAL A CA 1
ATOM 1545 C C . VAL A 1 201 ? -9.633 17.766 4.77 1 94.94 201 VAL A C 1
ATOM 1547 O O . VAL A 1 201 ? -8.883 18.328 3.969 1 94.94 201 VAL A O 1
ATOM 1550 N N . GLY A 1 202 ? -10.555 16.875 4.434 1 94.94 202 GLY A N 1
ATOM 1551 C CA . GLY A 1 202 ? -10.812 16.594 3.031 1 94.94 202 GLY A CA 1
ATOM 1552 C C . GLY A 1 202 ? -12.219 16.953 2.592 1 94.94 202 GLY A C 1
ATOM 1553 O O . GLY A 1 202 ? -12.484 18.094 2.221 1 94.94 202 GLY A O 1
ATOM 1554 N N . ARG A 1 203 ? -13.195 16.219 2.828 1 92.81 203 ARG A N 1
ATOM 1555 C CA . ARG A 1 203 ? -14.562 16.234 2.318 1 92.81 203 ARG A CA 1
ATOM 1556 C C . ARG A 1 203 ? -15.25 17.562 2.658 1 92.81 203 ARG A C 1
ATOM 1558 O O . ARG A 1 203 ? -15.977 18.109 1.833 1 92.81 203 ARG A O 1
ATOM 1565 N N . SER A 1 204 ? -15.039 17.969 3.824 1 93.25 204 SER A N 1
ATOM 1566 C CA . SER A 1 204 ? -15.695 19.188 4.258 1 93.25 204 SER A CA 1
ATOM 1567 C C . SER A 1 204 ? -15.25 20.375 3.418 1 93.25 204 SER A C 1
ATOM 1569 O O . SER A 1 204 ? -15.93 21.406 3.387 1 93.25 204 SER A O 1
ATOM 1571 N N . ILE A 1 205 ? -14.125 20.172 2.727 1 96.12 205 ILE A N 1
ATOM 1572 C CA . ILE A 1 205 ? -13.617 21.266 1.91 1 96.12 205 ILE A CA 1
ATOM 1573 C C . ILE A 1 205 ? -13.891 20.984 0.435 1 96.12 205 ILE A C 1
ATOM 1575 O O . ILE A 1 205 ? -14.625 21.719 -0.221 1 96.12 205 ILE A O 1
ATOM 1579 N N . TYR A 1 206 ? -13.469 19.812 -0.077 1 95.62 206 TYR A N 1
ATOM 1580 C CA . TYR A 1 206 ? -13.484 19.656 -1.527 1 95.62 206 TYR A CA 1
ATOM 1581 C C . TYR A 1 206 ? -14.875 19.281 -2.023 1 95.62 206 TYR A C 1
ATOM 1583 O O . TYR A 1 206 ? -15.148 19.359 -3.225 1 95.62 206 TYR A O 1
ATOM 1591 N N . LEU A 1 207 ? -15.812 19 -1.12 1 94.06 207 LEU A N 1
ATOM 1592 C CA . LEU A 1 207 ? -17.188 18.734 -1.554 1 94.06 207 LEU A CA 1
ATOM 1593 C C . LEU A 1 207 ? -18.078 19.938 -1.282 1 94.06 207 LEU A C 1
ATOM 1595 O O . LEU A 1 207 ? -19.25 19.938 -1.664 1 94.06 207 LEU A O 1
ATOM 1599 N N . ALA A 1 208 ? -17.594 20.922 -0.634 1 95.88 208 ALA A N 1
ATOM 1600 C CA . ALA A 1 208 ? -18.375 22.125 -0.356 1 95.88 208 ALA A CA 1
ATOM 1601 C C . ALA A 1 208 ? -18.719 22.859 -1.645 1 95.88 208 ALA A C 1
ATOM 1603 O O . ALA A 1 208 ? -17.953 22.844 -2.607 1 95.88 208 ALA A O 1
ATOM 1604 N N . ASP A 1 209 ? -19.859 23.5 -1.609 1 96.56 209 ASP A N 1
ATOM 1605 C CA . ASP A 1 209 ? -20.219 24.359 -2.734 1 96.56 209 ASP A CA 1
ATOM 1606 C C . ASP A 1 209 ? -19.172 25.438 -2.969 1 96.56 209 ASP A C 1
ATOM 1608 O O . ASP A 1 209 ? -18.891 25.797 -4.113 1 96.56 209 ASP A O 1
ATOM 1612 N N . ASN A 1 210 ? -18.641 25.891 -1.92 1 98 210 ASN A N 1
ATOM 1613 C CA . ASN A 1 210 ? -17.562 26.891 -1.922 1 98 210 ASN A CA 1
ATOM 1614 C C . ASN A 1 210 ? -16.391 26.453 -1.055 1 98 210 ASN A C 1
ATOM 1616 O O . ASN A 1 210 ? -16.328 26.781 0.13 1 98 210 ASN A O 1
ATOM 1620 N N . PRO A 1 211 ? -15.406 25.828 -1.675 1 98.19 211 PRO A N 1
ATOM 1621 C CA . PRO A 1 211 ? -14.266 25.297 -0.922 1 98.19 211 PRO A CA 1
ATOM 1622 C C . PRO A 1 211 ? -13.508 26.375 -0.164 1 98.19 211 PRO A C 1
ATOM 1624 O O . PRO A 1 211 ? -13.062 26.141 0.965 1 98.19 211 PRO A O 1
ATOM 1627 N N . ALA A 1 212 ? -13.359 27.531 -0.757 1 98.12 212 ALA A N 1
ATOM 1628 C CA . ALA A 1 212 ? -12.656 28.625 -0.108 1 98.12 212 ALA A CA 1
ATOM 1629 C C . ALA A 1 212 ? -13.359 29.047 1.182 1 98.12 212 ALA A C 1
ATOM 1631 O O . ALA A 1 212 ? -12.711 29.234 2.213 1 98.12 212 ALA A O 1
ATOM 1632 N N . ALA A 1 213 ? -14.648 29.156 1.109 1 98 213 ALA A N 1
ATOM 1633 C CA . ALA A 1 213 ? -15.43 29.531 2.287 1 98 213 ALA A CA 1
ATOM 1634 C C . ALA A 1 213 ? -15.344 28.453 3.367 1 98 213 ALA A C 1
ATOM 1636 O O . ALA A 1 213 ? -15.281 28.766 4.559 1 98 213 ALA A O 1
ATOM 1637 N N . ALA A 1 214 ? -15.391 27.234 2.932 1 96.5 214 ALA A N 1
ATOM 1638 C CA . ALA A 1 214 ? -15.273 26.125 3.871 1 96.5 214 ALA A CA 1
ATOM 1639 C C . ALA A 1 214 ? -13.93 26.156 4.598 1 96.5 214 ALA A C 1
ATOM 1641 O O . ALA A 1 214 ? -13.875 26.031 5.824 1 96.5 214 ALA A O 1
ATOM 1642 N N . ALA A 1 215 ? -12.891 26.359 3.855 1 96.62 215 ALA A N 1
ATOM 1643 C CA . ALA A 1 215 ? -11.547 26.422 4.441 1 96.62 215 ALA A CA 1
ATOM 1644 C C . ALA A 1 215 ? -11.43 27.594 5.402 1 96.62 215 ALA A C 1
ATOM 1646 O O . ALA A 1 215 ? -10.914 27.453 6.512 1 96.62 215 ALA A O 1
ATOM 1647 N N . ALA A 1 216 ? -11.922 28.719 4.984 1 96.94 216 ALA A N 1
ATOM 1648 C CA . ALA A 1 216 ? -11.891 29.922 5.82 1 96.94 216 ALA A CA 1
ATOM 1649 C C . ALA A 1 216 ? -12.625 29.703 7.137 1 96.94 216 ALA A C 1
ATOM 1651 O O . ALA A 1 216 ? -12.164 30.141 8.195 1 96.94 216 ALA A O 1
ATOM 1652 N N . GLY A 1 217 ? -13.766 29.062 7.02 1 94.06 217 GLY A N 1
ATOM 1653 C CA . GLY A 1 217 ? -14.539 28.766 8.211 1 94.06 217 GLY A CA 1
ATOM 1654 C C . GLY A 1 217 ? -13.797 27.875 9.188 1 94.06 217 GLY A C 1
ATOM 1655 O O . GLY A 1 217 ? -13.844 28.094 10.406 1 94.06 217 GLY A O 1
ATOM 1656 N N . ILE A 1 218 ? -13.164 26.891 8.727 1 93.69 218 ILE A N 1
ATOM 1657 C CA . ILE A 1 218 ? -12.383 25.969 9.555 1 93.69 218 ILE A CA 1
ATOM 1658 C C . ILE A 1 218 ? -11.25 26.734 10.227 1 93.69 218 ILE A C 1
ATOM 1660 O O . ILE A 1 218 ? -11.008 26.562 11.43 1 93.69 218 ILE A O 1
ATOM 1664 N N . ILE A 1 219 ? -10.547 27.594 9.484 1 94 219 ILE A N 1
ATOM 1665 C CA . ILE A 1 219 ? -9.422 28.375 10 1 94 219 ILE A CA 1
ATOM 1666 C C . ILE A 1 219 ? -9.898 29.297 11.109 1 94 219 ILE A C 1
ATOM 1668 O O . ILE A 1 219 ? -9.234 29.438 12.141 1 94 219 ILE A O 1
ATOM 1672 N N . GLU A 1 220 ? -11.023 29.875 10.867 1 93.31 220 GLU A N 1
ATOM 1673 C CA . GLU A 1 220 ? -11.594 30.75 11.883 1 93.31 220 GLU A CA 1
ATOM 1674 C C . GLU A 1 220 ? -11.891 29.984 13.172 1 93.31 220 GLU A C 1
ATOM 1676 O O . GLU A 1 220 ? -11.664 30.484 14.273 1 93.31 220 GLU A O 1
ATOM 1681 N N . SER A 1 221 ? -12.422 28.859 12.984 1 89 221 SER A N 1
ATOM 1682 C CA . SER A 1 221 ? -12.719 28.016 14.141 1 89 221 SER A CA 1
ATOM 1683 C C . SER A 1 221 ? -11.445 27.656 14.891 1 89 221 SER A C 1
ATOM 1685 O O . SER A 1 221 ? -11.445 27.562 16.125 1 89 221 SER A O 1
ATOM 1687 N N . ILE A 1 222 ? -10.406 27.406 14.172 1 89.06 222 ILE A N 1
ATOM 1688 C CA . ILE A 1 222 ? -9.117 27.062 14.75 1 89.06 222 ILE A CA 1
ATOM 1689 C C . ILE A 1 222 ? -8.562 28.25 15.523 1 89.06 222 ILE A C 1
ATOM 1691 O O . ILE A 1 222 ? -8.078 28.094 16.641 1 89.06 222 ILE A O 1
ATOM 1695 N N . LYS A 1 223 ? -8.617 29.422 14.977 1 88.44 223 LYS A N 1
ATOM 1696 C CA . LYS A 1 223 ? -8.109 30.641 15.609 1 88.44 223 LYS A CA 1
ATOM 1697 C C . LYS A 1 223 ? -8.867 30.953 16.891 1 88.44 223 LYS A C 1
ATOM 1699 O O . LYS A 1 223 ? -8.266 31.344 17.891 1 88.44 223 LYS A O 1
ATOM 1704 N N . ASP A 1 224 ? -10.125 30.719 16.812 1 85.25 224 ASP A N 1
ATOM 1705 C CA . ASP A 1 224 ? -10.961 30.984 17.969 1 85.25 224 ASP A CA 1
ATOM 1706 C C . ASP A 1 224 ? -10.609 30.047 19.125 1 85.25 224 ASP A C 1
ATOM 1708 O O . ASP A 1 224 ? -10.703 30.438 20.297 1 85.25 224 ASP A O 1
ATOM 1712 N N . LEU A 1 225 ? -10.281 28.906 18.766 1 79.75 225 LEU A N 1
ATOM 1713 C CA . LEU A 1 225 ? -9.984 27.891 19.75 1 79.75 225 LEU A CA 1
ATOM 1714 C C . LEU A 1 225 ? -8.602 28.109 20.359 1 79.75 225 LEU A C 1
ATOM 1716 O O . LEU A 1 225 ? -8.398 27.859 21.562 1 79.75 225 LEU A O 1
ATOM 1720 N N . LEU A 1 226 ? -7.699 28.5 19.531 1 77.44 226 LEU A N 1
ATOM 1721 C CA . LEU A 1 226 ? -6.328 28.641 20 1 77.44 226 LEU A CA 1
ATOM 1722 C C . LEU A 1 226 ? -6.121 30 20.672 1 77.44 226 LEU A C 1
ATOM 1724 O O . LEU A 1 226 ? -5.219 30.156 21.5 1 77.44 226 LEU A O 1
ATOM 1728 N N . ASN A 1 227 ? -6.84 30.984 20.188 1 74.19 227 ASN A N 1
ATOM 1729 C CA . ASN A 1 227 ? -6.855 32.281 20.812 1 74.19 227 ASN A CA 1
ATOM 1730 C C . ASN A 1 227 ? -8.273 32.719 21.172 1 74.19 227 ASN A C 1
ATOM 1732 O O . ASN A 1 227 ? -8.859 33.562 20.5 1 74.19 227 ASN A O 1
ATOM 1736 N N . PRO A 1 228 ? -8.727 32.188 22.359 1 58.81 228 PRO A N 1
ATOM 1737 C CA . PRO A 1 228 ? -10.109 32.531 22.672 1 58.81 228 PRO A CA 1
ATOM 1738 C C . PRO A 1 228 ? -10.266 34.031 23.047 1 58.81 228 PRO A C 1
ATOM 1740 O O . PRO A 1 228 ? -9.32 34.625 23.547 1 58.81 228 PRO A O 1
ATOM 1743 N N . MET B 1 1 ? -14.141 -38.938 -11.141 1 20.5 1 MET B N 1
ATOM 1744 C CA . MET B 1 1 ? -14.461 -37.656 -11.758 1 20.5 1 MET B CA 1
ATOM 1745 C C . MET B 1 1 ? -13.969 -36.5 -10.891 1 20.5 1 MET B C 1
ATOM 1747 O O . MET B 1 1 ? -14.453 -36.312 -9.773 1 20.5 1 MET B O 1
ATOM 1751 N N . ARG B 1 2 ? -12.82 -36.188 -10.641 1 28.3 2 ARG B N 1
ATOM 1752 C CA . ARG B 1 2 ? -12.352 -35.219 -9.641 1 28.3 2 ARG B CA 1
ATOM 1753 C C . ARG B 1 2 ? -13.172 -33.938 -9.672 1 28.3 2 ARG B C 1
ATOM 1755 O O . ARG B 1 2 ? -13.516 -33.438 -10.75 1 28.3 2 ARG B O 1
ATOM 1762 N N . SER B 1 3 ? -14.062 -33.594 -8.859 1 32.53 3 SER B N 1
ATOM 1763 C CA . SER B 1 3 ? -15.055 -32.531 -8.789 1 32.53 3 SER B CA 1
ATOM 1764 C C . SER B 1 3 ? -14.469 -31.188 -9.258 1 32.53 3 SER B C 1
ATOM 1766 O O . SER B 1 3 ? -13.281 -30.922 -9.062 1 32.53 3 SER B O 1
ATOM 1768 N N . ARG B 1 4 ? -15.047 -30.484 -10.219 1 31.95 4 ARG B N 1
ATOM 1769 C CA . ARG B 1 4 ? -14.523 -29.359 -10.969 1 31.95 4 ARG B CA 1
ATOM 1770 C C . ARG B 1 4 ? -13.93 -28.312 -10.039 1 31.95 4 ARG B C 1
ATOM 1772 O O . ARG B 1 4 ? -14.656 -27.656 -9.273 1 31.95 4 ARG B O 1
ATOM 1779 N N . ARG B 1 5 ? -12.781 -28.391 -9.391 1 36.72 5 ARG B N 1
ATOM 1780 C CA . ARG B 1 5 ? -12.016 -27.391 -8.672 1 36.72 5 ARG B CA 1
ATOM 1781 C C . ARG B 1 5 ? -12.383 -25.984 -9.148 1 36.72 5 ARG B C 1
ATOM 1783 O O . ARG B 1 5 ? -12.453 -25.734 -10.352 1 36.72 5 ARG B O 1
ATOM 1790 N N . VAL B 1 6 ? -13.172 -25.219 -8.531 1 35.34 6 VAL B N 1
ATOM 1791 C CA . VAL B 1 6 ? -13.414 -23.797 -8.719 1 35.34 6 VAL B CA 1
ATOM 1792 C C . VAL B 1 6 ? -12.164 -23.125 -9.281 1 35.34 6 VAL B C 1
ATOM 1794 O O . VAL B 1 6 ? -11.039 -23.562 -9 1 35.34 6 VAL B O 1
ATOM 1797 N N . ASP B 1 7 ? -12.266 -22.375 -10.406 1 43.19 7 ASP B N 1
ATOM 1798 C CA . ASP B 1 7 ? -11.289 -21.703 -11.242 1 43.19 7 ASP B CA 1
ATOM 1799 C C . ASP B 1 7 ? -10.203 -21.031 -10.398 1 43.19 7 ASP B C 1
ATOM 1801 O O . ASP B 1 7 ? -10.367 -19.891 -9.953 1 43.19 7 ASP B O 1
ATOM 1805 N N . VAL B 1 8 ? -9.875 -21.688 -9.266 1 46.84 8 VAL B N 1
ATOM 1806 C CA . VAL B 1 8 ? -8.695 -21.172 -8.594 1 46.84 8 VAL B CA 1
ATOM 1807 C C . VAL B 1 8 ? -7.66 -20.734 -9.625 1 46.84 8 VAL B C 1
ATOM 1809 O O . VAL B 1 8 ? -7.625 -21.266 -10.742 1 46.84 8 VAL B O 1
ATOM 1812 N N . MET B 1 9 ? -7.137 -19.609 -9.422 1 60.97 9 MET B N 1
ATOM 1813 C CA . MET B 1 9 ? -6.117 -19.125 -10.344 1 60.97 9 MET B CA 1
ATOM 1814 C C . MET B 1 9 ? -5.156 -20.25 -10.734 1 60.97 9 MET B C 1
ATOM 1816 O O . MET B 1 9 ? -4.633 -20.953 -9.867 1 60.97 9 MET B O 1
ATOM 1820 N N . ASP B 1 10 ? -5.391 -20.984 -11.781 1 81.88 10 ASP B N 1
ATOM 1821 C CA . ASP B 1 10 ? -4.438 -21.938 -12.336 1 81.88 10 ASP B CA 1
ATOM 1822 C C . ASP B 1 10 ? -3.172 -21.234 -12.82 1 81.88 10 ASP B C 1
ATOM 1824 O O . ASP B 1 10 ? -3.225 -20.406 -13.742 1 81.88 10 ASP B O 1
ATOM 1828 N N . VAL B 1 11 ? -2.068 -21.359 -12.055 1 95.19 11 VAL B N 1
ATOM 1829 C CA . VAL B 1 11 ? -0.788 -20.75 -12.391 1 95.19 11 VAL B CA 1
ATOM 1830 C C . VAL B 1 11 ? 0.092 -21.75 -13.133 1 95.19 11 VAL B C 1
ATOM 1832 O O . VAL B 1 11 ? 0.416 -22.812 -12.594 1 95.19 11 VAL B O 1
ATOM 1835 N N . MET B 1 12 ? 0.468 -21.375 -14.328 1 95.31 12 MET B N 1
ATOM 1836 C CA . MET B 1 12 ? 1.303 -22.234 -15.164 1 95.31 12 MET B CA 1
ATOM 1837 C C . MET B 1 12 ? 2.609 -22.578 -14.453 1 95.31 12 MET B C 1
ATOM 1839 O O . MET B 1 12 ? 3.295 -21.688 -13.945 1 95.31 12 MET B O 1
ATOM 1843 N N . ASN B 1 13 ? 2.924 -23.906 -14.336 1 94.94 13 ASN B N 1
ATOM 1844 C CA . ASN B 1 13 ? 4.172 -24.422 -13.789 1 94.94 13 ASN B CA 1
ATOM 1845 C C . ASN B 1 13 ? 4.34 -24.047 -12.32 1 94.94 13 ASN B C 1
ATOM 1847 O O . ASN B 1 13 ? 5.449 -24.094 -11.781 1 94.94 13 ASN B O 1
ATOM 1851 N N . ARG B 1 14 ? 3.295 -23.484 -11.68 1 94.94 14 ARG B N 1
ATOM 1852 C CA . ARG B 1 14 ? 3.307 -23.078 -10.273 1 94.94 14 ARG B CA 1
ATOM 1853 C C . ARG B 1 14 ? 4.34 -21.984 -10.023 1 94.94 14 ARG B C 1
ATOM 1855 O O . ARG B 1 14 ? 4.973 -21.953 -8.969 1 94.94 14 ARG B O 1
ATOM 1862 N N . LEU B 1 15 ? 4.551 -21.172 -11.109 1 95.81 15 LEU B N 1
ATOM 1863 C CA . LEU B 1 15 ? 5.582 -20.141 -11.039 1 95.81 15 LEU B CA 1
ATOM 1864 C C . LEU B 1 15 ? 5.004 -18.766 -11.398 1 95.81 15 LEU B C 1
ATOM 1866 O O . LEU B 1 15 ? 4.414 -18.609 -12.469 1 95.81 15 LEU B O 1
ATOM 1870 N N . ILE B 1 16 ? 5.105 -17.859 -10.5 1 97.25 16 ILE B N 1
ATOM 1871 C CA . ILE B 1 16 ? 4.727 -16.453 -10.719 1 97.25 16 ILE B CA 1
ATOM 1872 C C . ILE B 1 16 ? 5.98 -15.594 -10.789 1 97.25 16 ILE B C 1
ATOM 1874 O O . ILE B 1 16 ? 6.852 -15.672 -9.922 1 97.25 16 ILE B O 1
ATOM 1878 N N . LEU B 1 17 ? 6.121 -14.812 -11.805 1 97.75 17 LEU B N 1
ATOM 1879 C CA . LEU B 1 17 ? 7.246 -13.891 -11.93 1 97.75 17 LEU B CA 1
ATOM 1880 C C . LEU B 1 17 ? 6.988 -12.609 -11.148 1 97.75 17 LEU B C 1
ATOM 1882 O O . LEU B 1 17 ? 6 -11.914 -11.398 1 97.75 17 LEU B O 1
ATOM 1886 N N . ALA B 1 18 ? 7.801 -12.344 -10.18 1 96.94 18 ALA B N 1
ATOM 1887 C CA . ALA B 1 18 ? 7.781 -11.039 -9.523 1 96.94 18 ALA B CA 1
ATOM 1888 C C . ALA B 1 18 ? 8.531 -9.992 -10.352 1 96.94 18 ALA B C 1
ATOM 1890 O O . ALA B 1 18 ? 9.75 -10.078 -10.508 1 96.94 18 ALA B O 1
ATOM 1891 N N . MET B 1 19 ? 7.836 -9.039 -10.859 1 96.44 19 MET B N 1
ATOM 1892 C CA . MET B 1 19 ? 8.445 -7.996 -11.672 1 96.44 19 MET B CA 1
ATOM 1893 C C . MET B 1 19 ? 8.805 -6.781 -10.82 1 96.44 19 MET B C 1
ATOM 1895 O O . MET B 1 19 ? 7.961 -5.918 -10.578 1 96.44 19 MET B O 1
ATOM 1899 N N . ASP B 1 20 ? 10.078 -6.637 -10.492 1 92.75 20 ASP B N 1
ATOM 1900 C CA . ASP B 1 20 ? 10.523 -5.562 -9.609 1 92.75 20 ASP B CA 1
ATOM 1901 C C . ASP B 1 20 ? 11.422 -4.578 -10.352 1 92.75 20 ASP B C 1
ATOM 1903 O O . ASP B 1 20 ? 12.047 -3.713 -9.734 1 92.75 20 ASP B O 1
ATOM 1907 N N . LEU B 1 21 ? 11.508 -4.812 -11.664 1 94.38 21 LEU B N 1
ATOM 1908 C CA . LEU B 1 21 ? 12.211 -3.82 -12.469 1 94.38 21 LEU B CA 1
ATOM 1909 C C . LEU B 1 21 ? 11.391 -2.543 -12.594 1 94.38 21 LEU B C 1
ATOM 1911 O O . LEU B 1 21 ? 10.164 -2.596 -12.727 1 94.38 21 LEU B O 1
ATOM 1915 N N . MET B 1 22 ? 12.07 -1.433 -12.594 1 92.38 22 MET B N 1
ATOM 1916 C CA . MET B 1 22 ? 11.367 -0.155 -12.484 1 92.38 22 MET B CA 1
ATOM 1917 C C . MET B 1 22 ? 11.25 0.52 -13.852 1 92.38 22 MET B C 1
ATOM 1919 O O . MET B 1 22 ? 10.617 1.566 -13.977 1 92.38 22 MET B O 1
ATOM 1923 N N . ASN B 1 23 ? 11.906 -0.148 -14.812 1 94.88 23 ASN B N 1
ATOM 1924 C CA . ASN B 1 23 ? 11.883 0.397 -16.172 1 94.88 23 ASN B CA 1
ATOM 1925 C C . ASN B 1 23 ? 11.008 -0.443 -17.094 1 94.88 23 ASN B C 1
ATOM 1927 O O . ASN B 1 23 ? 11.156 -1.665 -17.156 1 94.88 23 ASN B O 1
ATOM 1931 N N . ARG B 1 24 ? 10.172 0.217 -17.781 1 96.94 24 ARG B N 1
ATOM 1932 C CA . ARG B 1 24 ? 9.203 -0.406 -18.672 1 96.94 24 ARG B CA 1
ATOM 1933 C C . ARG B 1 24 ? 9.891 -1.34 -19.672 1 96.94 24 ARG B C 1
ATOM 1935 O O . ARG B 1 24 ? 9.492 -2.5 -19.812 1 96.94 24 ARG B O 1
ATOM 1942 N N . ASP B 1 25 ? 10.898 -0.867 -20.328 1 97.56 25 ASP B N 1
ATOM 1943 C CA . ASP B 1 25 ? 11.531 -1.637 -21.406 1 97.56 25 ASP B CA 1
ATOM 1944 C C . ASP B 1 25 ? 12.188 -2.9 -20.844 1 97.56 25 ASP B C 1
ATOM 1946 O O . ASP B 1 25 ? 12.078 -3.975 -21.453 1 97.56 25 ASP B O 1
ATOM 1950 N N . ASP B 1 26 ? 12.828 -2.766 -19.75 1 97.38 26 ASP B N 1
ATOM 1951 C CA . ASP B 1 26 ? 13.469 -3.92 -19.125 1 97.38 26 ASP B CA 1
ATOM 1952 C C . ASP B 1 26 ? 12.422 -4.93 -18.641 1 97.38 26 ASP B C 1
ATOM 1954 O O . ASP B 1 26 ? 12.594 -6.137 -18.812 1 97.38 26 ASP B O 1
ATOM 1958 N N . ALA B 1 27 ? 11.367 -4.426 -18.047 1 98 27 ALA B N 1
ATOM 1959 C CA . ALA B 1 27 ? 10.297 -5.281 -17.531 1 98 27 ALA B CA 1
ATOM 1960 C C . ALA B 1 27 ? 9.648 -6.082 -18.656 1 98 27 ALA B C 1
ATOM 1962 O O . ALA B 1 27 ? 9.438 -7.293 -18.531 1 98 27 ALA B O 1
ATOM 1963 N N . LEU B 1 28 ? 9.391 -5.422 -19.781 1 97.88 28 LEU B N 1
ATOM 1964 C CA . LEU B 1 28 ? 8.75 -6.078 -20.906 1 97.88 28 LEU B CA 1
ATOM 1965 C C . LEU B 1 28 ? 9.703 -7.062 -21.578 1 97.88 28 LEU B C 1
ATOM 1967 O O . LEU B 1 28 ? 9.289 -8.133 -22.031 1 97.88 28 LEU B O 1
ATOM 1971 N N . ARG B 1 29 ? 10.953 -6.676 -21.672 1 97.69 29 ARG B N 1
ATOM 1972 C CA . ARG B 1 29 ? 11.945 -7.555 -22.266 1 97.69 29 ARG B CA 1
ATOM 1973 C C . ARG B 1 29 ? 12.047 -8.875 -21.516 1 97.69 29 ARG B C 1
ATOM 1975 O O . ARG B 1 29 ? 11.953 -9.945 -22.109 1 97.69 29 ARG B O 1
ATOM 1982 N N . VAL B 1 30 ? 12.234 -8.781 -20.188 1 98.19 30 VAL B N 1
ATOM 1983 C CA . VAL B 1 30 ? 12.383 -9.977 -19.359 1 98.19 30 VAL B CA 1
ATOM 1984 C C . VAL B 1 30 ? 11.125 -10.844 -19.469 1 98.19 30 VAL B C 1
ATOM 1986 O O . VAL B 1 30 ? 11.219 -12.062 -19.625 1 98.19 30 VAL B O 1
ATOM 1989 N N . THR B 1 31 ? 9.969 -10.203 -19.359 1 98.12 31 THR B N 1
ATOM 1990 C CA . THR B 1 31 ? 8.719 -10.953 -19.453 1 98.12 31 THR B CA 1
ATOM 1991 C C . THR B 1 31 ? 8.609 -11.664 -20.797 1 98.12 31 THR B C 1
ATOM 1993 O O . THR B 1 31 ? 8.188 -12.82 -20.859 1 98.12 31 THR B O 1
ATOM 1996 N N . GLY B 1 32 ? 8.984 -10.961 -21.844 1 98 32 GLY B N 1
ATOM 1997 C CA . GLY B 1 32 ? 8.992 -11.578 -23.172 1 98 32 GLY B CA 1
ATOM 1998 C C . GLY B 1 32 ? 9.891 -12.797 -23.25 1 98 32 GLY B C 1
ATOM 1999 O O . GLY B 1 32 ? 9.547 -13.781 -23.906 1 98 32 GLY B O 1
ATOM 2000 N N . GLU B 1 33 ? 10.961 -12.766 -22.594 1 98.19 33 GLU B N 1
ATOM 2001 C CA . GLU B 1 33 ? 11.938 -13.852 -22.625 1 98.19 33 GLU B CA 1
ATOM 2002 C C . GLU B 1 33 ? 11.422 -15.086 -21.891 1 98.19 33 GLU B C 1
ATOM 2004 O O . GLU B 1 33 ? 11.805 -16.203 -22.219 1 98.19 33 GLU B O 1
ATOM 2009 N N . VAL B 1 34 ? 10.523 -14.875 -20.938 1 98.25 34 VAL B N 1
ATOM 2010 C CA . VAL B 1 34 ? 10.125 -16 -20.109 1 98.25 34 VAL B CA 1
ATOM 2011 C C . VAL B 1 34 ? 8.664 -16.359 -20.375 1 98.25 34 VAL B C 1
ATOM 2013 O O . VAL B 1 34 ? 8.086 -17.203 -19.688 1 98.25 34 VAL B O 1
ATOM 2016 N N . ARG B 1 35 ? 8.039 -15.758 -21.359 1 96.69 35 ARG B N 1
ATOM 2017 C CA . ARG B 1 35 ? 6.598 -15.812 -21.578 1 96.69 35 ARG B CA 1
ATOM 2018 C C . ARG B 1 35 ? 6.137 -17.25 -21.844 1 96.69 35 ARG B C 1
ATOM 2020 O O . ARG B 1 35 ? 4.969 -17.578 -21.625 1 96.69 35 ARG B O 1
ATOM 2027 N N . GLU B 1 36 ? 7.02 -18.172 -22.297 1 96.75 36 GLU B N 1
ATOM 2028 C CA . GLU B 1 36 ? 6.645 -19.547 -22.547 1 96.75 36 GLU B CA 1
ATOM 2029 C C . GLU B 1 36 ? 6.555 -20.344 -21.25 1 96.75 36 GLU B C 1
ATOM 2031 O O . GLU B 1 36 ? 5.957 -21.422 -21.219 1 96.75 36 GLU B O 1
ATOM 2036 N N . TYR B 1 37 ? 7.109 -19.781 -20.203 1 97.06 37 TYR B N 1
ATOM 2037 C CA . TYR B 1 37 ? 7.246 -20.531 -18.953 1 97.06 37 TYR B CA 1
ATOM 2038 C C . TYR B 1 37 ? 6.242 -20.062 -17.906 1 97.06 37 TYR B C 1
ATOM 2040 O O . TYR B 1 37 ? 5.996 -20.766 -16.922 1 97.06 37 TYR B O 1
ATOM 2048 N N . ILE B 1 38 ? 5.695 -18.906 -18.109 1 96.69 38 ILE B N 1
ATOM 2049 C CA . ILE B 1 38 ? 4.832 -18.328 -17.078 1 96.69 38 ILE B CA 1
ATOM 2050 C C . ILE B 1 38 ? 3.561 -17.781 -17.719 1 96.69 38 ILE B C 1
ATOM 2052 O O . ILE B 1 38 ? 3.559 -17.406 -18.906 1 96.69 38 ILE B O 1
ATOM 2056 N N . ASP B 1 39 ? 2.496 -17.688 -16.938 1 97.5 39 ASP B N 1
ATOM 2057 C CA . ASP B 1 39 ? 1.261 -17.062 -17.391 1 97.5 39 ASP B CA 1
ATOM 2058 C C . ASP B 1 39 ? 0.761 -16.031 -16.375 1 97.5 39 ASP B C 1
ATOM 2060 O O . ASP B 1 39 ? -0.351 -15.516 -16.5 1 97.5 39 ASP B O 1
ATOM 2064 N N . THR B 1 40 ? 1.54 -15.828 -15.312 1 98 40 THR B N 1
ATOM 2065 C CA . THR B 1 40 ? 1.157 -14.914 -14.242 1 98 40 THR B CA 1
ATOM 2066 C C . THR B 1 40 ? 2.35 -14.07 -13.797 1 98 40 THR B C 1
ATOM 2068 O O . THR B 1 40 ? 3.441 -14.594 -13.578 1 98 40 THR B O 1
ATOM 2071 N N . VAL B 1 41 ? 2.166 -12.766 -13.711 1 98.25 41 VAL B N 1
ATOM 2072 C CA . VAL B 1 41 ? 3.191 -11.82 -13.281 1 98.25 41 VAL B CA 1
ATOM 2073 C C . VAL B 1 41 ? 2.668 -10.992 -12.109 1 98.25 41 VAL B C 1
ATOM 2075 O O . VAL B 1 41 ? 1.505 -10.578 -12.102 1 98.25 41 VAL B O 1
ATOM 2078 N N . LYS B 1 42 ? 3.455 -10.867 -11.172 1 98.38 42 LYS B N 1
ATOM 2079 C CA . LYS B 1 42 ? 3.17 -9.961 -10.062 1 98.38 42 LYS B CA 1
ATOM 2080 C C . LYS B 1 42 ? 3.881 -8.625 -10.25 1 98.38 42 LYS B C 1
ATOM 2082 O O . LYS B 1 42 ? 5.102 -8.586 -10.422 1 98.38 42 LYS B O 1
ATOM 2087 N N . ILE B 1 43 ? 3.154 -7.508 -10.281 1 98.12 43 ILE B N 1
ATOM 2088 C CA . ILE B 1 43 ? 3.678 -6.164 -10.492 1 98.12 43 ILE B CA 1
ATOM 2089 C C . ILE B 1 43 ? 3.441 -5.312 -9.25 1 98.12 43 ILE B C 1
ATOM 2091 O O . ILE B 1 43 ? 2.32 -5.242 -8.742 1 98.12 43 ILE B O 1
ATOM 2095 N N . GLY B 1 44 ? 4.473 -4.664 -8.773 1 97.19 44 GLY B N 1
ATOM 2096 C CA . GLY B 1 44 ? 4.352 -3.879 -7.559 1 97.19 44 GLY B CA 1
ATOM 2097 C C . GLY B 1 44 ? 4.305 -2.385 -7.812 1 97.19 44 GLY B C 1
ATOM 2098 O O . GLY B 1 44 ? 4.367 -1.945 -8.961 1 97.19 44 GLY B O 1
ATOM 2099 N N . TYR B 1 45 ? 4.219 -1.569 -6.715 1 97.31 45 TYR B N 1
ATOM 2100 C CA . TYR B 1 45 ? 4.137 -0.114 -6.762 1 97.31 45 TYR B CA 1
ATOM 2101 C C . TYR B 1 45 ? 5.344 0.478 -7.48 1 97.31 45 TYR B C 1
ATOM 2103 O O . TYR B 1 45 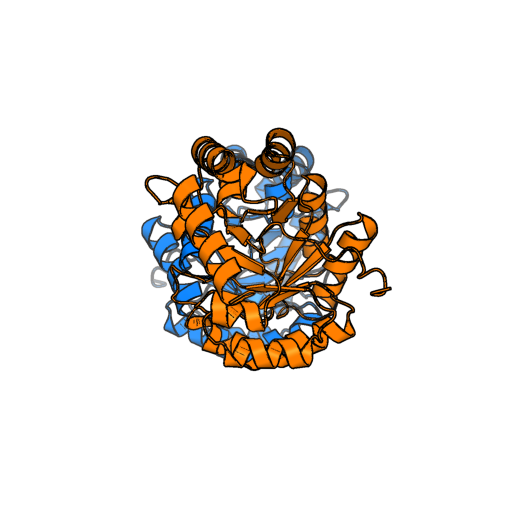? 5.207 1.427 -8.258 1 97.31 45 TYR B O 1
ATOM 2111 N N . PRO B 1 46 ? 6.551 -0.062 -7.262 1 96.25 46 PRO B N 1
ATOM 2112 C CA . PRO B 1 46 ? 7.711 0.606 -7.852 1 96.25 46 PRO B CA 1
ATOM 2113 C C . PRO B 1 46 ? 7.59 0.769 -9.367 1 96.25 46 PRO B C 1
ATOM 2115 O O . PRO B 1 46 ? 7.828 1.858 -9.891 1 96.25 46 PRO B O 1
ATOM 2118 N N . LEU B 1 47 ? 7.199 -0.266 -10.016 1 97.31 47 LEU B N 1
ATOM 2119 C CA . LEU B 1 47 ? 7.062 -0.178 -11.461 1 97.31 47 LEU B CA 1
ATOM 2120 C C . LEU B 1 47 ? 5.898 0.729 -11.844 1 97.31 47 LEU B C 1
ATOM 2122 O O . LEU B 1 47 ? 6.027 1.564 -12.742 1 97.31 47 LEU B O 1
ATOM 2126 N N . VAL B 1 48 ? 4.785 0.638 -11.172 1 97.56 48 VAL B N 1
ATOM 2127 C CA . VAL B 1 48 ? 3.574 1.388 -11.492 1 97.56 48 VAL B CA 1
ATOM 2128 C C . VAL B 1 48 ? 3.791 2.869 -11.195 1 97.56 48 VAL B C 1
ATOM 2130 O O . VAL B 1 48 ? 3.34 3.732 -11.953 1 97.56 48 VAL B O 1
ATOM 2133 N N . LEU B 1 49 ? 4.477 3.178 -10.102 1 96.81 49 LEU B N 1
ATOM 2134 C CA . LEU B 1 49 ? 4.742 4.57 -9.766 1 96.81 49 LEU B CA 1
ATOM 2135 C C . LEU B 1 49 ? 5.727 5.188 -10.758 1 96.81 49 LEU B C 1
ATOM 2137 O O . LEU B 1 49 ? 5.652 6.383 -11.055 1 96.81 49 LEU B O 1
ATOM 2141 N N . SER B 1 50 ? 6.59 4.379 -11.297 1 95.06 50 SER B N 1
ATOM 2142 C CA . SER B 1 50 ? 7.621 4.852 -12.211 1 95.06 50 SER B CA 1
ATOM 2143 C C . SER B 1 50 ? 7.066 5.027 -13.617 1 95.06 50 SER B C 1
ATOM 2145 O O . SER B 1 50 ? 7.43 5.977 -14.32 1 95.06 50 SER B O 1
ATOM 2147 N N . GLU B 1 51 ? 6.125 4.098 -13.984 1 96.12 51 GLU B N 1
ATOM 2148 C CA . GLU B 1 51 ? 5.773 4.035 -15.398 1 96.12 51 GLU B CA 1
ATOM 2149 C C . GLU B 1 51 ? 4.293 4.34 -15.609 1 96.12 51 GLU B C 1
ATOM 2151 O O . GLU B 1 51 ? 3.852 4.539 -16.75 1 96.12 51 GLU B O 1
ATOM 2156 N N . GLY B 1 52 ? 3.561 4.387 -14.531 1 95.81 52 GLY B N 1
ATOM 2157 C CA . GLY B 1 52 ? 2.123 4.578 -14.633 1 95.81 52 GLY B CA 1
ATOM 2158 C C . GLY B 1 52 ? 1.347 3.275 -14.672 1 95.81 52 GLY B C 1
ATOM 2159 O O . GLY B 1 52 ? 1.909 2.219 -14.969 1 95.81 52 GLY B O 1
ATOM 2160 N N . MET B 1 53 ? 0.05 3.354 -14.477 1 96.5 53 MET B N 1
ATOM 2161 C CA . MET B 1 53 ? -0.823 2.188 -14.375 1 96.5 53 MET B CA 1
ATOM 2162 C C . MET B 1 53 ? -0.966 1.492 -15.719 1 96.5 53 MET B C 1
ATOM 2164 O O . MET B 1 53 ? -1.273 0.3 -15.781 1 96.5 53 MET B O 1
ATOM 2168 N N . ASP B 1 54 ? -0.701 2.17 -16.75 1 96.56 54 ASP B N 1
ATOM 2169 C CA . ASP B 1 54 ? -0.885 1.622 -18.094 1 96.56 54 ASP B CA 1
ATOM 2170 C C . ASP B 1 54 ? 0.037 0.429 -18.328 1 96.56 54 ASP B C 1
ATOM 2172 O O . ASP B 1 54 ? -0.211 -0.386 -19.219 1 96.56 54 ASP B O 1
ATOM 2176 N N . ILE B 1 55 ? 1.102 0.355 -17.516 1 97.62 55 ILE B N 1
ATOM 2177 C CA . ILE B 1 55 ? 2.049 -0.745 -17.672 1 97.62 55 ILE B CA 1
ATOM 2178 C C . ILE B 1 55 ? 1.334 -2.074 -17.438 1 97.62 55 ILE B C 1
ATOM 2180 O O . ILE B 1 55 ? 1.675 -3.084 -18.062 1 97.62 55 ILE B O 1
ATOM 2184 N N . ILE B 1 56 ? 0.326 -2.094 -16.594 1 97.75 56 ILE B N 1
ATOM 2185 C CA . ILE B 1 56 ? -0.434 -3.307 -16.297 1 97.75 56 ILE B CA 1
ATOM 2186 C C . ILE B 1 56 ? -1.16 -3.771 -17.562 1 97.75 56 ILE B C 1
ATOM 2188 O O . ILE B 1 56 ? -1.07 -4.941 -17.938 1 97.75 56 ILE B O 1
ATOM 2192 N N . ALA B 1 57 ? -1.788 -2.871 -18.219 1 97 57 ALA B N 1
ATOM 2193 C CA . ALA B 1 57 ? -2.506 -3.186 -19.453 1 97 57 ALA B CA 1
ATOM 2194 C C . ALA B 1 57 ? -1.545 -3.639 -20.547 1 97 57 ALA B C 1
ATOM 2196 O O . ALA B 1 57 ? -1.886 -4.496 -21.375 1 97 57 ALA B O 1
ATOM 2197 N N . GLU B 1 58 ? -0.456 -3.055 -20.547 1 97.56 58 GLU B N 1
ATOM 2198 C CA . GLU B 1 58 ? 0.531 -3.395 -21.562 1 97.56 58 GLU B CA 1
ATOM 2199 C C . GLU B 1 58 ? 1.003 -4.84 -21.422 1 97.56 58 GLU B C 1
ATOM 2201 O O . GLU B 1 58 ? 1.183 -5.543 -22.406 1 97.56 58 GLU B O 1
ATOM 2206 N N . PHE B 1 59 ? 1.243 -5.262 -20.172 1 97.56 59 PHE B N 1
ATOM 2207 C CA . PHE B 1 59 ? 1.61 -6.652 -19.922 1 97.56 59 PHE B CA 1
ATOM 2208 C C . PHE B 1 59 ? 0.543 -7.598 -20.453 1 97.56 59 PHE B C 1
ATOM 2210 O O . PHE B 1 59 ? 0.858 -8.578 -21.125 1 97.56 59 PHE B O 1
ATOM 2217 N N . ARG B 1 60 ? -0.666 -7.281 -20.125 1 95.5 60 ARG B N 1
ATOM 2218 C CA . ARG B 1 60 ? -1.782 -8.125 -20.547 1 95.5 60 ARG B CA 1
ATOM 2219 C C . ARG B 1 60 ? -1.885 -8.18 -22.062 1 95.5 60 ARG B C 1
ATOM 2221 O O . ARG B 1 60 ? -2.057 -9.258 -22.641 1 95.5 60 ARG B O 1
ATOM 2228 N N . LYS B 1 61 ? -1.783 -7.086 -22.703 1 96.25 61 LYS B N 1
ATOM 2229 C CA . LYS B 1 61 ? -1.92 -6.98 -24.156 1 96.25 61 LYS B CA 1
ATOM 2230 C C . LYS B 1 61 ? -0.795 -7.727 -24.859 1 96.25 61 LYS B C 1
ATOM 2232 O O . LYS B 1 61 ? -1.035 -8.43 -25.844 1 96.25 61 LYS B O 1
ATOM 2237 N N . ARG B 1 62 ? 0.348 -7.629 -24.391 1 96.94 62 ARG B N 1
ATOM 2238 C CA . ARG B 1 62 ? 1.519 -8.148 -25.094 1 96.94 62 ARG B CA 1
ATOM 2239 C C . ARG B 1 62 ? 1.705 -9.641 -24.812 1 96.94 62 ARG B C 1
ATOM 2241 O O . ARG B 1 62 ? 2.162 -10.383 -25.688 1 96.94 62 ARG B O 1
ATOM 2248 N N . PHE B 1 63 ? 1.386 -10.016 -23.594 1 97.31 63 PHE B N 1
ATOM 2249 C CA . PHE B 1 63 ? 1.793 -11.359 -23.219 1 97.31 63 PHE B CA 1
ATOM 2250 C C . PHE B 1 63 ? 0.582 -12.203 -22.844 1 97.31 63 PHE B C 1
ATOM 2252 O O . PHE B 1 63 ? 0.696 -13.422 -22.672 1 97.31 63 PHE B O 1
ATOM 2259 N N . GLY B 1 64 ? -0.591 -11.57 -22.656 1 95.62 64 GLY B N 1
ATOM 2260 C CA . GLY B 1 64 ? -1.786 -12.305 -22.266 1 95.62 64 GLY B CA 1
ATOM 2261 C C . GLY B 1 64 ? -1.685 -12.93 -20.891 1 95.62 64 GLY B C 1
ATOM 2262 O O . GLY B 1 64 ? -2.373 -13.906 -20.594 1 95.62 64 GLY B O 1
ATOM 2263 N N . CYS B 1 65 ? -0.824 -12.508 -20.109 1 96.25 65 CYS B N 1
ATOM 2264 C CA . CYS B 1 65 ? -0.612 -13.07 -18.781 1 96.25 65 CYS B CA 1
ATOM 2265 C C . CYS B 1 65 ? -1.591 -12.477 -17.766 1 96.25 65 CYS B C 1
ATOM 2267 O O . CYS B 1 65 ? -2.166 -11.414 -18 1 96.25 65 CYS B O 1
ATOM 2269 N N . ARG B 1 66 ? -1.824 -13.188 -16.734 1 96.94 66 ARG B N 1
ATOM 2270 C CA . ARG B 1 66 ? -2.543 -12.68 -15.562 1 96.94 66 ARG B CA 1
ATOM 2271 C C . ARG B 1 66 ? -1.649 -11.781 -14.719 1 96.94 66 ARG B C 1
ATOM 2273 O O . ARG B 1 66 ? -0.463 -12.062 -14.547 1 96.94 66 ARG B O 1
ATOM 2280 N N . ILE B 1 67 ? -2.293 -10.773 -14.164 1 98.19 67 ILE B N 1
ATOM 2281 C CA . ILE B 1 67 ? -1.506 -9.82 -13.391 1 98.19 67 ILE B CA 1
ATOM 2282 C C . ILE B 1 67 ? -2.02 -9.773 -11.953 1 98.19 67 ILE B C 1
ATOM 2284 O O . ILE B 1 67 ? -3.211 -9.547 -11.719 1 98.19 67 ILE B O 1
ATOM 2288 N N . ILE B 1 68 ? -1.138 -10.023 -11.023 1 98.5 68 ILE B N 1
ATOM 2289 C CA . ILE B 1 68 ? -1.373 -9.766 -9.609 1 98.5 68 ILE B CA 1
ATOM 2290 C C . ILE B 1 68 ? -0.701 -8.453 -9.203 1 98.5 68 ILE B C 1
ATOM 2292 O O . ILE B 1 68 ? 0.523 -8.32 -9.297 1 98.5 68 ILE B O 1
ATOM 2296 N N . ALA B 1 69 ? -1.497 -7.469 -8.82 1 98.5 69 ALA B N 1
ATOM 2297 C CA . ALA B 1 69 ? -0.939 -6.215 -8.32 1 98.5 69 ALA B CA 1
ATOM 2298 C C . ALA B 1 69 ? -0.478 -6.355 -6.871 1 98.5 69 ALA B C 1
ATOM 2300 O O . ALA B 1 69 ? -1.295 -6.559 -5.969 1 98.5 69 ALA B O 1
ATOM 2301 N N . ASP B 1 70 ? 0.818 -6.258 -6.723 1 98.12 70 ASP B N 1
ATOM 2302 C CA . ASP B 1 70 ? 1.394 -6.34 -5.383 1 98.12 70 ASP B CA 1
ATOM 2303 C C . ASP B 1 70 ? 1.45 -4.965 -4.723 1 98.12 70 ASP B C 1
ATOM 2305 O O . ASP B 1 70 ? 2.535 -4.434 -4.477 1 98.12 70 ASP B O 1
ATOM 2309 N N . PHE B 1 71 ? 0.279 -4.414 -4.34 1 98.12 71 PHE B N 1
ATOM 2310 C CA . PHE B 1 71 ? 0.18 -3.053 -3.824 1 98.12 71 PHE B CA 1
ATOM 2311 C C . PHE B 1 71 ? 0.085 -3.057 -2.303 1 98.12 71 PHE B C 1
ATOM 2313 O O . PHE B 1 71 ? 0.178 -2.004 -1.667 1 98.12 71 PHE B O 1
ATOM 2320 N N . LYS B 1 72 ? -0.057 -4.238 -1.748 1 97.69 72 LYS B N 1
ATOM 2321 C CA . LYS B 1 72 ? -0.146 -4.375 -0.297 1 97.69 72 LYS B CA 1
ATOM 2322 C C . LYS B 1 72 ? -1 -3.264 0.309 1 97.69 72 LYS B C 1
ATOM 2324 O O . LYS B 1 72 ? -0.555 -2.557 1.215 1 97.69 72 LYS B O 1
ATOM 2329 N N . VAL B 1 73 ? -2.213 -3.158 -0.153 1 98.19 73 VAL B N 1
ATOM 2330 C CA . VAL B 1 73 ? -3.164 -2.109 0.201 1 98.19 73 VAL B CA 1
ATOM 2331 C C . VAL B 1 73 ? -3.445 -2.152 1.701 1 98.19 73 VAL B C 1
ATOM 2333 O O . VAL B 1 73 ? -3.77 -3.209 2.248 1 98.19 73 VAL B O 1
ATOM 2336 N N . ALA B 1 74 ? -3.316 -1.027 2.344 1 97.69 74 ALA B N 1
ATOM 2337 C CA . ALA B 1 74 ? -3.422 -0.964 3.799 1 97.69 74 ALA B CA 1
ATOM 2338 C C . ALA B 1 74 ? -4.012 0.368 4.25 1 97.69 74 ALA B C 1
ATOM 2340 O O . ALA B 1 74 ? -3.395 1.099 5.027 1 97.69 74 ALA B O 1
ATOM 2341 N N . ASP B 1 75 ? -5.184 0.656 3.838 1 97.19 75 ASP B N 1
ATOM 2342 C CA . ASP B 1 75 ? -5.84 1.912 4.184 1 97.19 75 ASP B CA 1
ATOM 2343 C C . ASP B 1 75 ? -7.254 1.666 4.703 1 97.19 75 ASP B C 1
ATOM 2345 O O . ASP B 1 75 ? -7.641 0.522 4.949 1 97.19 75 ASP B O 1
ATOM 2349 N N . ILE B 1 76 ? -7.969 2.775 5.004 1 95.5 76 ILE B N 1
ATOM 2350 C CA . ILE B 1 76 ? -9.359 2.678 5.422 1 95.5 76 ILE B CA 1
ATOM 2351 C C . ILE B 1 76 ? -10.211 2.15 4.266 1 95.5 76 ILE B C 1
ATOM 2353 O O . ILE B 1 76 ? -9.797 2.215 3.105 1 95.5 76 ILE B O 1
ATOM 2357 N N . PRO B 1 77 ? -11.422 1.65 4.547 1 97.44 77 PRO B N 1
ATOM 2358 C CA . PRO B 1 77 ? -12.25 0.998 3.533 1 97.44 77 PRO B CA 1
ATOM 2359 C C . PRO B 1 77 ? -12.484 1.874 2.303 1 97.44 77 PRO B C 1
ATOM 2361 O O . PRO B 1 77 ? -12.289 1.419 1.173 1 97.44 77 PRO B O 1
ATOM 2364 N N . GLU B 1 78 ? -12.75 3.096 2.471 1 94.56 78 GLU B N 1
ATOM 2365 C CA . GLU B 1 78 ? -13.062 3.986 1.359 1 94.56 78 GLU B CA 1
ATOM 2366 C C . GLU B 1 78 ? -11.883 4.121 0.403 1 94.56 78 GLU B C 1
ATOM 2368 O O . GLU B 1 78 ? -12.055 4.059 -0.816 1 94.56 78 GLU B O 1
ATOM 2373 N N . THR B 1 79 ? -10.75 4.309 0.956 1 96.19 79 THR B N 1
ATOM 2374 C CA . THR B 1 79 ? -9.547 4.449 0.149 1 96.19 79 THR B CA 1
ATOM 2375 C C . THR B 1 79 ? -9.188 3.129 -0.528 1 96.19 79 THR B C 1
ATOM 2377 O O . THR B 1 79 ? -8.805 3.109 -1.699 1 96.19 79 THR B O 1
ATOM 2380 N N . ASN B 1 80 ? -9.359 2.037 0.21 1 98.31 80 ASN B N 1
ATOM 2381 C CA . ASN B 1 80 ? -9.094 0.719 -0.357 1 98.31 80 ASN B CA 1
ATOM 2382 C C . ASN B 1 80 ? -9.961 0.45 -1.583 1 98.31 80 ASN B C 1
ATOM 2384 O O . ASN B 1 80 ? -9.484 -0.111 -2.572 1 98.31 80 ASN B O 1
ATOM 2388 N N . GLU B 1 81 ? -11.203 0.818 -1.479 1 98.38 81 GLU B N 1
ATOM 2389 C CA . GLU B 1 81 ? -12.102 0.626 -2.609 1 98.38 81 GLU B CA 1
ATOM 2390 C C . GLU B 1 81 ? -11.602 1.359 -3.85 1 98.38 81 GLU B C 1
ATOM 2392 O O . GLU B 1 81 ? -11.602 0.803 -4.949 1 98.38 81 GLU B O 1
ATOM 2397 N N . LYS B 1 82 ? -11.164 2.564 -3.658 1 97.69 82 LYS B N 1
ATOM 2398 C CA . LYS B 1 82 ? -10.68 3.373 -4.773 1 97.69 82 LYS B CA 1
ATOM 2399 C C . LYS B 1 82 ? -9.422 2.76 -5.391 1 97.69 82 LYS B C 1
ATOM 2401 O O . LYS B 1 82 ? -9.281 2.723 -6.613 1 97.69 82 LYS B O 1
ATOM 2406 N N . ILE B 1 83 ? -8.523 2.281 -4.574 1 98.25 83 ILE B N 1
ATOM 2407 C CA . ILE B 1 83 ? -7.285 1.674 -5.055 1 98.25 83 ILE B CA 1
ATOM 2408 C C . ILE B 1 83 ? -7.605 0.413 -5.852 1 98.25 83 ILE B C 1
ATOM 2410 O O . ILE B 1 83 ? -7.082 0.217 -6.953 1 98.25 83 ILE B O 1
ATOM 2414 N N . CYS B 1 84 ? -8.508 -0.382 -5.301 1 98.62 84 CYS B N 1
ATOM 2415 C CA . CYS B 1 84 ? -8.891 -1.614 -5.98 1 98.62 84 CYS B CA 1
ATOM 2416 C C . CYS B 1 84 ? -9.523 -1.315 -7.336 1 98.62 84 CYS B C 1
ATOM 2418 O O . CYS B 1 84 ? -9.148 -1.915 -8.344 1 98.62 84 CYS B O 1
ATOM 2420 N N . ARG B 1 85 ? -10.453 -0.403 -7.352 1 98.19 85 ARG B N 1
ATOM 2421 C CA . ARG B 1 85 ? -11.148 -0.081 -8.594 1 98.19 85 ARG B CA 1
ATOM 2422 C C . ARG B 1 85 ? -10.164 0.407 -9.656 1 98.19 85 ARG B C 1
ATOM 2424 O O . ARG B 1 85 ? -10.227 -0.022 -10.812 1 98.19 85 ARG B O 1
ATOM 2431 N N . ALA B 1 86 ? -9.289 1.306 -9.25 1 97.62 86 ALA B N 1
ATOM 2432 C CA . ALA B 1 86 ? -8.289 1.808 -10.195 1 97.62 86 ALA B CA 1
ATOM 2433 C C . ALA B 1 86 ? -7.402 0.676 -10.711 1 97.62 86 ALA B C 1
ATOM 2435 O O . ALA B 1 86 ? -7.074 0.631 -11.898 1 97.62 86 ALA B O 1
ATOM 2436 N N . THR B 1 87 ? -7.016 -0.206 -9.867 1 98.31 87 THR B N 1
ATOM 2437 C CA . THR B 1 87 ? -6.129 -1.317 -10.188 1 98.31 87 THR B CA 1
ATOM 2438 C C . THR B 1 87 ? -6.801 -2.281 -11.164 1 98.31 87 THR B C 1
ATOM 2440 O O . THR B 1 87 ? -6.195 -2.691 -12.156 1 98.31 87 THR B O 1
ATOM 2443 N N . PHE B 1 88 ? -8.047 -2.621 -10.875 1 98.38 88 PHE B N 1
ATOM 2444 C CA . PHE B 1 88 ? -8.781 -3.566 -11.711 1 98.38 88 PHE B CA 1
ATOM 2445 C C . PHE B 1 88 ? -9.141 -2.939 -13.055 1 98.38 88 PHE B C 1
ATOM 2447 O O . PHE B 1 88 ? -9.133 -3.615 -14.086 1 98.38 88 PHE B O 1
ATOM 2454 N N . LYS B 1 89 ? -9.422 -1.663 -13.07 1 97.56 89 LYS B N 1
ATOM 2455 C CA . LYS B 1 89 ? -9.672 -0.95 -14.32 1 97.56 89 LYS B CA 1
ATOM 2456 C C . LYS B 1 89 ? -8.445 -0.964 -15.227 1 97.56 89 LYS B C 1
ATOM 2458 O O . LYS B 1 89 ? -8.562 -0.999 -16.453 1 97.56 89 LYS B O 1
ATOM 2463 N N . ALA B 1 90 ? -7.297 -0.986 -14.594 1 97.62 90 ALA B N 1
ATOM 2464 C CA . ALA B 1 90 ? -6.047 -1 -15.352 1 97.62 90 ALA B CA 1
ATOM 2465 C C . ALA B 1 90 ? -5.785 -2.381 -15.945 1 97.62 90 ALA B C 1
ATOM 2467 O O . ALA B 1 90 ? -4.918 -2.535 -16.812 1 97.62 90 ALA B O 1
ATOM 2468 N N . GLY B 1 91 ? -6.465 -3.371 -15.438 1 97.69 91 GLY B N 1
ATOM 2469 C CA . GLY B 1 91 ? -6.371 -4.676 -16.078 1 97.69 91 GLY B CA 1
ATOM 2470 C C . GLY B 1 91 ? -5.836 -5.754 -15.156 1 97.69 91 GLY B C 1
ATOM 2471 O O . GLY B 1 91 ? -5.691 -6.91 -15.562 1 97.69 91 GLY B O 1
ATOM 2472 N N . ALA B 1 92 ? -5.535 -5.445 -13.906 1 98.25 92 ALA B N 1
ATOM 2473 C CA . ALA B 1 92 ? -5.055 -6.469 -12.984 1 98.25 92 ALA B CA 1
ATOM 2474 C C . ALA B 1 92 ? -6.137 -7.508 -12.703 1 98.25 92 ALA B C 1
ATOM 2476 O O . ALA B 1 92 ? -7.32 -7.168 -12.609 1 98.25 92 ALA B O 1
ATOM 2477 N N . ASP B 1 93 ? -5.754 -8.719 -12.539 1 98.06 93 ASP B N 1
ATOM 2478 C CA . ASP B 1 93 ? -6.676 -9.805 -12.234 1 98.06 93 ASP B CA 1
ATOM 2479 C C . ASP B 1 93 ? -6.879 -9.953 -10.727 1 98.06 93 ASP B C 1
ATOM 2481 O O . ASP B 1 93 ? -7.914 -10.445 -10.281 1 98.06 93 ASP B O 1
ATOM 2485 N N . ALA B 1 94 ? -5.879 -9.562 -9.992 1 98.44 94 ALA B N 1
ATOM 2486 C CA . ALA B 1 94 ? -5.906 -9.68 -8.539 1 98.44 94 ALA B CA 1
ATOM 2487 C C . ALA B 1 94 ? -5.078 -8.586 -7.879 1 98.44 94 ALA B C 1
ATOM 2489 O O . ALA B 1 94 ? -4.246 -7.949 -8.531 1 98.44 94 ALA B O 1
ATOM 2490 N N . ILE B 1 95 ? -5.359 -8.375 -6.594 1 98.81 95 ILE B N 1
ATOM 2491 C CA . ILE B 1 95 ? -4.617 -7.379 -5.824 1 98.81 95 ILE B CA 1
ATOM 2492 C C . ILE B 1 95 ? -4.309 -7.93 -4.434 1 98.81 95 ILE B C 1
ATOM 2494 O O . ILE B 1 95 ? -5.125 -8.648 -3.85 1 98.81 95 ILE B O 1
ATOM 2498 N N . ILE B 1 96 ? -3.117 -7.66 -3.957 1 98.69 96 ILE B N 1
ATOM 2499 C CA . ILE B 1 96 ? -2.711 -8.102 -2.627 1 98.69 96 ILE B CA 1
ATOM 2500 C C . ILE B 1 96 ? -3.039 -7.023 -1.601 1 98.69 96 ILE B C 1
ATOM 2502 O O . ILE B 1 96 ? -2.705 -5.852 -1.794 1 98.69 96 ILE B O 1
ATOM 2506 N N . VAL B 1 97 ? -3.711 -7.41 -0.502 1 98.75 97 VAL B N 1
ATOM 2507 C CA . VAL B 1 97 ? -4.109 -6.48 0.549 1 98.75 97 VAL B CA 1
ATOM 2508 C C . VAL B 1 97 ? -3.602 -6.977 1.9 1 98.75 97 VAL B C 1
ATOM 2510 O O . VAL B 1 97 ? -3.5 -8.188 2.127 1 98.75 97 VAL B O 1
ATOM 2513 N N . HIS B 1 98 ? -3.236 -6.059 2.758 1 98.5 98 HIS B N 1
ATOM 2514 C CA . HIS B 1 98 ? -2.84 -6.422 4.113 1 98.5 98 HIS B CA 1
ATOM 2515 C C . HIS B 1 98 ? -4.051 -6.809 4.957 1 98.5 98 HIS B C 1
ATOM 2517 O O . HIS B 1 98 ? -5.102 -6.164 4.875 1 98.5 98 HIS B O 1
ATOM 2523 N N . GLY B 1 99 ? -3.82 -7.746 5.855 1 98.25 99 GLY B N 1
ATOM 2524 C CA . GLY B 1 99 ? -4.871 -8.148 6.777 1 98.25 99 GLY B CA 1
ATOM 2525 C C . GLY B 1 99 ? -4.883 -7.336 8.055 1 98.25 99 GLY B C 1
ATOM 2526 O O . GLY B 1 99 ? -5.922 -7.227 8.719 1 98.25 99 GLY B O 1
ATOM 2527 N N . PHE B 1 100 ? -3.838 -6.668 8.438 1 97.56 100 PHE B N 1
ATOM 2528 C CA . PHE B 1 100 ? -3.699 -6.059 9.758 1 97.56 100 PHE B CA 1
ATOM 2529 C C . PHE B 1 100 ? -4.598 -4.832 9.883 1 97.56 100 PHE B C 1
ATOM 2531 O O . PHE B 1 100 ? -4.793 -4.312 10.977 1 97.56 100 PHE B O 1
ATOM 2538 N N . ARG B 1 101 ? -5.23 -4.469 8.742 1 97.12 101 ARG B N 1
ATOM 2539 C CA . ARG B 1 101 ? -6.137 -3.326 8.789 1 97.12 101 ARG B CA 1
ATOM 2540 C C . ARG B 1 101 ? -7.5 -3.732 9.344 1 97.12 101 ARG B C 1
ATOM 2542 O O . ARG B 1 101 ? -8.305 -2.875 9.711 1 97.12 101 ARG B O 1
ATOM 2549 N N . GLY B 1 102 ? -7.785 -5.031 9.336 1 98.38 102 GLY B N 1
ATOM 2550 C CA . GLY B 1 102 ? -9.023 -5.5 9.938 1 98.38 102 GLY B CA 1
ATOM 2551 C C . GLY B 1 102 ? -10.094 -5.832 8.914 1 98.38 102 GLY B C 1
ATOM 2552 O O . GLY B 1 102 ? -9.906 -5.617 7.719 1 98.38 102 GLY B O 1
ATOM 2553 N N . ALA B 1 103 ? -11.164 -6.328 9.414 1 98.75 103 ALA B N 1
ATOM 2554 C CA . ALA B 1 103 ? -12.188 -7 8.625 1 98.75 103 ALA B CA 1
ATOM 2555 C C . ALA B 1 103 ? -12.867 -6.027 7.66 1 98.75 103 ALA B C 1
ATOM 2557 O O . ALA B 1 103 ? -13.07 -6.348 6.488 1 98.75 103 ALA B O 1
ATOM 2558 N N . ASP B 1 104 ? -13.211 -4.867 8.102 1 98.75 104 ASP B N 1
ATOM 2559 C CA . ASP B 1 104 ? -13.953 -3.953 7.246 1 98.75 104 ASP B CA 1
ATOM 2560 C C . ASP B 1 104 ? -13.086 -3.457 6.09 1 98.75 104 ASP B C 1
ATOM 2562 O O . ASP B 1 104 ? -13.57 -3.27 4.977 1 98.75 104 ASP B O 1
ATOM 2566 N N . SER B 1 105 ? -11.828 -3.268 6.398 1 98.31 105 SER B N 1
ATOM 2567 C CA . SER B 1 105 ? -10.883 -2.867 5.367 1 98.31 105 SER B CA 1
ATOM 2568 C C . SER B 1 105 ? -10.719 -3.959 4.312 1 98.31 105 SER B C 1
ATOM 2570 O O . SER B 1 105 ? -10.758 -3.68 3.111 1 98.31 105 SER B O 1
ATOM 2572 N N . VAL B 1 106 ? -10.562 -5.172 4.727 1 98.81 106 VAL B N 1
ATOM 2573 C CA . VAL B 1 106 ? -10.414 -6.301 3.812 1 98.81 106 VAL B CA 1
ATOM 2574 C C . VAL B 1 106 ? -11.719 -6.512 3.041 1 98.81 106 VAL B C 1
ATOM 2576 O O . VAL B 1 106 ? -11.695 -6.73 1.827 1 98.81 106 VAL B O 1
ATOM 2579 N N . ARG B 1 107 ? -12.812 -6.445 3.689 1 98.88 107 ARG B N 1
ATOM 2580 C CA . ARG B 1 107 ? -14.117 -6.629 3.07 1 98.88 107 ARG B CA 1
ATOM 2581 C C . ARG B 1 107 ? -14.336 -5.617 1.948 1 98.88 107 ARG B C 1
ATOM 2583 O O . ARG B 1 107 ? -14.914 -5.949 0.911 1 98.88 107 ARG B O 1
ATOM 2590 N N . ALA B 1 108 ? -13.922 -4.398 2.176 1 98.88 108 ALA B N 1
ATOM 2591 C CA . ALA B 1 108 ? -14.055 -3.365 1.154 1 98.88 108 ALA B CA 1
ATOM 2592 C C . ALA B 1 108 ? -13.359 -3.781 -0.142 1 98.88 108 ALA B C 1
ATOM 2594 O O . ALA B 1 108 ? -13.883 -3.549 -1.234 1 98.88 108 ALA B O 1
ATOM 2595 N N . CYS B 1 109 ? -12.211 -4.398 -0.032 1 98.88 109 CYS B N 1
ATOM 2596 C CA . CYS B 1 109 ? -11.484 -4.875 -1.2 1 98.88 109 CYS B CA 1
ATOM 2597 C C . CYS B 1 109 ? -12.203 -6.051 -1.854 1 98.88 109 CYS B C 1
ATOM 2599 O O . CYS B 1 109 ? -12.32 -6.105 -3.078 1 98.88 109 CYS B O 1
ATOM 2601 N N . LEU B 1 110 ? -12.688 -6.953 -1.031 1 98.88 110 LEU B N 1
ATOM 2602 C CA . LEU B 1 110 ? -13.398 -8.125 -1.526 1 98.88 110 LEU B CA 1
ATOM 2603 C C . LEU B 1 110 ? -14.648 -7.715 -2.295 1 98.88 110 LEU B C 1
ATOM 2605 O O . LEU B 1 110 ? -14.953 -8.289 -3.348 1 98.88 110 LEU B O 1
ATOM 2609 N N . ASN B 1 111 ? -15.336 -6.785 -1.759 1 98.88 111 ASN B N 1
ATOM 2610 C CA . ASN B 1 111 ? -16.547 -6.316 -2.404 1 98.88 111 ASN B CA 1
ATOM 2611 C C . ASN B 1 111 ? -16.281 -5.773 -3.803 1 98.88 111 ASN B C 1
ATOM 2613 O O . ASN B 1 111 ? -17 -6.082 -4.75 1 98.88 111 ASN B O 1
ATOM 2617 N N . VAL B 1 112 ? -15.266 -4.938 -3.945 1 98.88 112 VAL B N 1
ATOM 2618 C CA . VAL B 1 112 ? -14.922 -4.371 -5.246 1 98.88 112 VAL B CA 1
ATOM 2619 C C . VAL B 1 112 ? -14.484 -5.488 -6.191 1 98.88 112 VAL B C 1
ATOM 2621 O O . VAL B 1 112 ? -14.844 -5.484 -7.371 1 98.88 112 VAL B O 1
ATOM 2624 N N . ALA B 1 113 ? -13.695 -6.422 -5.656 1 98.75 113 ALA B N 1
ATOM 2625 C CA . ALA B 1 113 ? -13.234 -7.539 -6.477 1 98.75 113 ALA B CA 1
ATOM 2626 C C . ALA B 1 113 ? -14.414 -8.352 -7.004 1 98.75 113 ALA B C 1
ATOM 2628 O O . ALA B 1 113 ? -14.445 -8.703 -8.188 1 98.75 113 ALA B O 1
ATOM 2629 N N . GLU B 1 114 ? -15.305 -8.633 -6.148 1 98.56 114 GLU B N 1
ATOM 2630 C CA . GLU B 1 114 ? -16.5 -9.375 -6.555 1 98.56 114 GLU B CA 1
ATOM 2631 C C . GLU B 1 114 ? -17.281 -8.602 -7.609 1 98.56 114 GLU B C 1
ATOM 2633 O O . GLU B 1 114 ? -17.688 -9.172 -8.625 1 98.56 114 GLU B O 1
ATOM 2638 N N . GLU B 1 115 ? -17.516 -7.367 -7.348 1 98.69 115 GLU B N 1
ATOM 2639 C CA . GLU B 1 115 ? -18.266 -6.504 -8.266 1 98.69 115 GLU B CA 1
ATOM 2640 C C . GLU B 1 115 ? -17.625 -6.508 -9.656 1 98.69 115 GLU B C 1
ATOM 2642 O O . GLU B 1 115 ? -18.344 -6.477 -10.664 1 98.69 115 GLU B O 1
ATOM 2647 N N . MET B 1 116 ? -16.344 -6.594 -9.727 1 98.5 116 MET B N 1
ATOM 2648 C CA . MET B 1 116 ? -15.648 -6.41 -11 1 98.5 116 MET B CA 1
ATOM 2649 C C . MET B 1 116 ? -15.156 -7.746 -11.539 1 98.5 116 MET B C 1
ATOM 2651 O O . MET B 1 116 ? -14.453 -7.785 -12.555 1 98.5 116 MET B O 1
ATOM 2655 N N . GLY B 1 117 ? -15.445 -8.82 -10.883 1 98.06 117 GLY B N 1
ATOM 2656 C CA . GLY B 1 117 ? -15.031 -10.141 -11.32 1 98.06 117 GLY B CA 1
ATOM 2657 C C . GLY B 1 117 ? -13.539 -10.375 -11.203 1 98.06 117 GLY B C 1
ATOM 2658 O O . GLY B 1 117 ? -12.914 -10.93 -12.109 1 98.06 117 GLY B O 1
ATOM 2659 N N . ARG B 1 118 ? -12.961 -9.82 -10.148 1 98.31 118 ARG B N 1
ATOM 2660 C CA . ARG B 1 118 ? -11.523 -9.922 -9.898 1 98.31 118 ARG B CA 1
ATOM 2661 C C . ARG B 1 118 ? -11.258 -10.602 -8.562 1 98.31 118 ARG B C 1
ATOM 2663 O O . ARG B 1 118 ? -12.172 -11.125 -7.922 1 98.31 118 ARG B O 1
ATOM 2670 N N . GLU B 1 119 ? -9.977 -10.664 -8.141 1 98.19 119 GLU B N 1
ATOM 2671 C CA . GLU B 1 119 ? -9.633 -11.438 -6.949 1 98.19 119 GLU B CA 1
ATOM 2672 C C . GLU B 1 119 ? -8.789 -10.609 -5.98 1 98.19 119 GLU B C 1
ATOM 2674 O O . GLU B 1 119 ? -8.195 -9.602 -6.367 1 98.19 119 GLU B O 1
ATOM 2679 N N . VAL B 1 120 ? -8.852 -11.055 -4.727 1 98.62 120 VAL B N 1
ATOM 2680 C CA . VAL B 1 120 ? -8.039 -10.461 -3.668 1 98.62 120 VAL B CA 1
ATOM 2681 C C . VAL B 1 120 ? -7.148 -11.539 -3.045 1 98.62 120 VAL B C 1
ATOM 2683 O O . VAL B 1 120 ? -7.598 -12.664 -2.805 1 98.62 120 VAL B O 1
ATOM 2686 N N . PHE B 1 121 ? -5.867 -11.219 -2.941 1 98.62 121 PHE B N 1
ATOM 2687 C CA . PHE B 1 121 ? -4.961 -12.008 -2.113 1 98.62 121 PHE B CA 1
ATOM 2688 C C . PHE B 1 121 ? -4.758 -11.352 -0.753 1 98.62 121 PHE B C 1
ATOM 2690 O O . PHE B 1 121 ? -4.391 -10.18 -0.674 1 98.62 121 PHE B O 1
ATOM 2697 N N . LEU B 1 122 ? -5.016 -12.117 0.31 1 98.75 122 LEU B N 1
ATOM 2698 C CA . LEU B 1 122 ? -4.828 -11.609 1.665 1 98.75 122 LEU B CA 1
ATOM 2699 C C . LEU B 1 122 ? -3.426 -11.93 2.174 1 98.75 122 LEU B C 1
ATOM 2701 O O . LEU B 1 122 ? -3.031 -13.094 2.223 1 98.75 122 LEU B O 1
ATOM 2705 N N . LEU B 1 123 ? -2.701 -10.914 2.467 1 98 123 LEU B N 1
ATOM 2706 C CA . LEU B 1 123 ? -1.381 -11.055 3.07 1 98 123 LEU B CA 1
ATOM 2707 C C . LEU B 1 123 ? -1.49 -11.234 4.582 1 98 123 LEU B C 1
ATOM 2709 O O . LEU B 1 123 ? -1.985 -10.344 5.277 1 98 123 LEU B O 1
ATOM 2713 N N . THR B 1 124 ? -0.973 -12.297 5.109 1 95.5 124 THR B N 1
ATOM 2714 C CA . THR B 1 124 ? -1.165 -12.602 6.523 1 95.5 124 THR B CA 1
ATOM 2715 C C . THR B 1 124 ? 0.115 -12.344 7.309 1 95.5 124 THR B C 1
ATOM 2717 O O . THR B 1 124 ? 0.068 -12.102 8.516 1 95.5 124 THR B O 1
ATOM 2720 N N . GLU B 1 125 ? 1.171 -12.414 6.602 1 92.31 125 GLU B N 1
ATOM 2721 C CA . GLU B 1 125 ? 2.469 -12.25 7.25 1 92.31 125 GLU B CA 1
ATOM 2722 C C . GLU B 1 125 ? 3.553 -11.906 6.234 1 92.31 125 GLU B C 1
ATOM 2724 O O . GLU B 1 125 ? 3.357 -12.07 5.027 1 92.31 125 GLU B O 1
ATOM 2729 N N . MET B 1 126 ? 4.621 -11.398 6.734 1 91.19 126 MET B N 1
ATOM 2730 C CA . MET B 1 126 ? 5.785 -11.031 5.934 1 91.19 126 MET B CA 1
ATOM 2731 C C . MET B 1 126 ? 7.059 -11.641 6.52 1 91.19 126 MET B C 1
ATOM 2733 O O . MET B 1 126 ? 7.09 -12.016 7.695 1 91.19 126 MET B O 1
ATOM 2737 N N . SER B 1 127 ? 8.102 -11.742 5.754 1 86.19 127 SER B N 1
ATOM 2738 C CA . SER B 1 127 ? 9.25 -12.547 6.16 1 86.19 127 SER B CA 1
ATOM 2739 C C . SER B 1 127 ? 10.414 -11.672 6.605 1 86.19 127 SER B C 1
ATOM 2741 O O . SER B 1 127 ? 11.414 -12.172 7.129 1 86.19 127 SER B O 1
ATOM 2743 N N . HIS B 1 128 ? 10.305 -10.344 6.355 1 90.5 128 HIS B N 1
ATOM 2744 C CA . HIS B 1 128 ? 11.414 -9.484 6.754 1 90.5 128 HIS B CA 1
ATOM 2745 C C . HIS B 1 128 ? 11.492 -9.344 8.273 1 90.5 128 HIS B C 1
ATOM 2747 O O . HIS B 1 128 ? 10.477 -9.469 8.961 1 90.5 128 HIS B O 1
ATOM 2753 N N . PRO B 1 129 ? 12.648 -9.086 8.852 1 93.31 129 PRO B N 1
ATOM 2754 C CA . PRO B 1 129 ? 12.883 -9.133 10.297 1 93.31 129 PRO B CA 1
ATOM 2755 C C . PRO B 1 129 ? 11.914 -8.25 11.078 1 93.31 129 PRO B C 1
ATOM 2757 O O . PRO B 1 129 ? 11.383 -8.672 12.102 1 93.31 129 PRO B O 1
ATOM 2760 N N . GLY B 1 130 ? 11.602 -7.117 10.578 1 95.62 130 GLY B N 1
ATOM 2761 C CA . GLY B 1 130 ? 10.742 -6.188 11.281 1 95.62 130 GLY B CA 1
ATOM 2762 C C . GLY B 1 130 ? 9.328 -6.715 11.477 1 95.62 130 GLY B C 1
ATOM 2763 O O . GLY B 1 130 ? 8.617 -6.273 12.383 1 95.62 130 GLY B O 1
ATOM 2764 N N . ALA B 1 131 ? 8.945 -7.629 10.672 1 93.75 131 ALA B N 1
ATOM 2765 C CA . ALA B 1 131 ? 7.602 -8.203 10.75 1 93.75 131 ALA B CA 1
ATOM 2766 C C . ALA B 1 131 ? 7.398 -8.953 12.062 1 93.75 131 ALA B C 1
ATOM 2768 O O . ALA B 1 131 ? 6.262 -9.188 12.477 1 93.75 131 ALA B O 1
ATOM 2769 N N . GLU B 1 132 ? 8.43 -9.312 12.734 1 94.19 132 GLU B N 1
ATOM 2770 C CA . GLU B 1 132 ? 8.352 -10.047 13.992 1 94.19 132 GLU B CA 1
ATOM 2771 C C . GLU B 1 132 ? 7.773 -9.18 15.109 1 94.19 132 GLU B C 1
ATOM 2773 O O . GLU B 1 132 ? 7.223 -9.695 16.078 1 94.19 132 GLU B O 1
ATOM 2778 N N . MET B 1 133 ? 7.859 -7.938 14.961 1 96 133 MET B N 1
ATOM 2779 C CA . MET B 1 133 ? 7.5 -7.031 16.047 1 96 133 MET B CA 1
ATOM 2780 C C . MET B 1 133 ? 5.988 -6.992 16.25 1 96 133 MET B C 1
ATOM 2782 O O . MET B 1 133 ? 5.504 -7.062 17.375 1 96 133 MET B O 1
ATOM 2786 N N . PHE B 1 134 ? 5.281 -6.883 15.047 1 96.75 134 PHE B N 1
ATOM 2787 C CA . PHE B 1 134 ? 3.855 -6.633 15.234 1 96.75 134 PHE B CA 1
ATOM 2788 C C . PHE B 1 134 ? 3.023 -7.578 14.375 1 96.75 134 PHE B C 1
ATOM 2790 O O . PHE B 1 134 ? 1.964 -8.039 14.797 1 96.75 134 PHE B O 1
ATOM 2797 N N . ILE B 1 135 ? 3.52 -7.965 13.203 1 94.69 135 ILE B N 1
ATOM 2798 C CA . ILE B 1 135 ? 2.697 -8.664 12.227 1 94.69 135 ILE B CA 1
ATOM 2799 C C . ILE B 1 135 ? 2.668 -10.156 12.547 1 94.69 135 ILE B C 1
ATOM 2801 O O . ILE B 1 135 ? 1.611 -10.789 12.484 1 94.69 135 ILE B O 1
ATOM 2805 N N . GLN B 1 136 ? 3.816 -10.688 12.867 1 92.75 136 GLN B N 1
ATOM 2806 C CA . GLN B 1 136 ? 3.945 -12.133 13.031 1 92.75 136 GLN B CA 1
ATOM 2807 C C . GLN B 1 136 ? 3.018 -12.648 14.125 1 92.75 136 GLN B C 1
ATOM 2809 O O . GLN B 1 136 ? 2.395 -13.695 13.977 1 92.75 136 GLN B O 1
ATOM 2814 N N . GLY B 1 137 ? 2.922 -11.898 15.195 1 92.94 137 GLY B N 1
ATOM 2815 C CA . GLY B 1 137 ? 2.074 -12.32 16.297 1 92.94 137 GLY B CA 1
ATOM 2816 C C . GLY B 1 137 ? 0.599 -12.336 15.945 1 92.94 137 GLY B C 1
ATOM 2817 O O . GLY B 1 137 ? -0.2 -12.992 16.625 1 92.94 137 GLY B O 1
ATOM 2818 N N . ALA B 1 138 ? 0.219 -11.633 14.875 1 96.25 138 ALA B N 1
ATOM 2819 C CA . ALA B 1 138 ? -1.182 -11.5 14.477 1 96.25 138 ALA B CA 1
ATOM 2820 C C . ALA B 1 138 ? -1.507 -12.406 13.297 1 96.25 138 ALA B C 1
ATOM 2822 O O . ALA B 1 138 ? -2.662 -12.492 12.875 1 96.25 138 ALA B O 1
ATOM 2823 N N . ALA B 1 139 ? -0.546 -13.125 12.805 1 96.31 139 ALA B N 1
ATOM 2824 C CA . ALA B 1 139 ? -0.64 -13.812 11.523 1 96.31 139 ALA B CA 1
ATOM 2825 C C . ALA B 1 139 ? -1.778 -14.836 11.531 1 96.31 139 ALA B C 1
ATOM 2827 O O . ALA B 1 139 ? -2.58 -14.883 10.594 1 96.31 139 ALA B O 1
ATOM 2828 N N . ASP B 1 140 ? -1.899 -15.633 12.57 1 97.69 140 ASP B N 1
ATOM 2829 C CA . ASP B 1 140 ? -2.934 -16.656 12.641 1 97.69 140 ASP B CA 1
ATOM 2830 C C . ASP B 1 140 ? -4.328 -16.031 12.688 1 97.69 140 ASP B C 1
ATOM 2832 O O . ASP B 1 140 ? -5.254 -16.516 12.039 1 97.69 140 ASP B O 1
ATOM 2836 N N . GLU B 1 141 ? -4.438 -15.047 13.492 1 98.25 141 GLU B N 1
ATOM 2837 C CA . GLU B 1 141 ? -5.73 -14.375 13.617 1 98.25 141 GLU B CA 1
ATOM 2838 C C . GLU B 1 141 ? -6.129 -13.695 12.312 1 98.25 141 GLU B C 1
ATOM 2840 O O . GLU B 1 141 ? -7.312 -13.648 11.961 1 98.25 141 GLU B O 1
ATOM 2845 N N . ILE B 1 142 ? -5.164 -13.133 11.625 1 98.44 142 ILE B N 1
ATOM 2846 C CA . ILE B 1 142 ? -5.426 -12.531 10.32 1 98.44 142 ILE B CA 1
ATOM 2847 C C . ILE B 1 142 ? -5.91 -13.594 9.344 1 98.44 142 ILE B C 1
ATOM 2849 O O . ILE B 1 142 ? -6.863 -13.375 8.594 1 98.44 142 ILE B O 1
ATOM 2853 N N . ALA B 1 143 ? -5.262 -14.75 9.383 1 98.5 143 ALA B N 1
ATOM 2854 C CA . ALA B 1 143 ? -5.672 -15.852 8.523 1 98.5 143 ALA B CA 1
ATOM 2855 C C . ALA B 1 143 ? -7.102 -16.281 8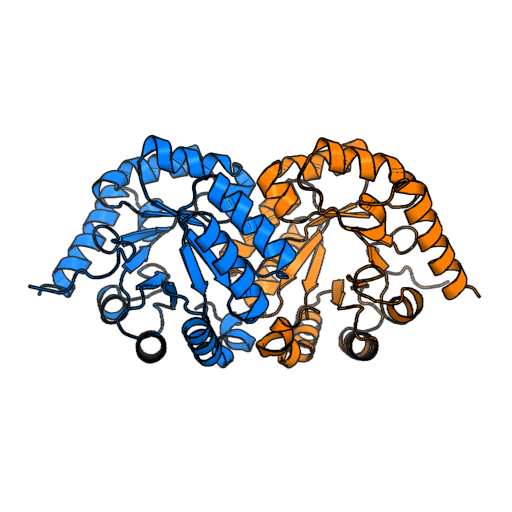.828 1 98.5 143 ALA B C 1
ATOM 2857 O O . ALA B 1 143 ? -7.906 -16.484 7.918 1 98.5 143 ALA B O 1
ATOM 2858 N N . ARG B 1 144 ? -7.434 -16.422 10.086 1 98.75 144 ARG B N 1
ATOM 2859 C CA . ARG B 1 144 ? -8.773 -16.828 10.484 1 98.75 144 ARG B CA 1
ATOM 2860 C C . ARG B 1 144 ? -9.805 -15.789 10.062 1 98.75 144 ARG B C 1
ATOM 2862 O O . ARG B 1 144 ? -10.906 -16.141 9.625 1 98.75 144 ARG B O 1
ATOM 2869 N N . MET B 1 145 ? -9.438 -14.531 10.227 1 98.75 145 MET B N 1
ATOM 2870 C CA . MET B 1 145 ? -10.297 -13.453 9.75 1 98.75 145 MET B CA 1
ATOM 2871 C C . MET B 1 145 ? -10.578 -13.602 8.258 1 98.75 145 MET B C 1
ATOM 2873 O O . MET B 1 145 ? -11.703 -13.398 7.809 1 98.75 145 MET B O 1
ATOM 2877 N N . GLY B 1 146 ? -9.5 -13.898 7.496 1 98.62 146 GLY B N 1
ATOM 2878 C CA . GLY B 1 146 ? -9.672 -14.125 6.07 1 98.62 146 GLY B CA 1
ATOM 2879 C C . GLY B 1 146 ? -10.664 -15.234 5.766 1 98.62 146 GLY B C 1
ATOM 2880 O O . GLY B 1 146 ? -11.523 -15.086 4.895 1 98.62 146 GLY B O 1
ATOM 2881 N N . VAL B 1 147 ? -10.539 -16.328 6.477 1 98.62 147 VAL B N 1
ATOM 2882 C CA . VAL B 1 147 ? -11.453 -17.453 6.297 1 98.62 147 VAL B CA 1
ATOM 2883 C C . VAL B 1 147 ? -12.883 -17.016 6.598 1 98.62 147 VAL B C 1
ATOM 2885 O O . VAL B 1 147 ? -13.797 -17.297 5.816 1 98.62 147 VAL B O 1
ATOM 2888 N N . ASP B 1 148 ? -13.047 -16.344 7.691 1 98.69 148 ASP B N 1
ATOM 2889 C CA . ASP B 1 148 ? -14.367 -15.867 8.102 1 98.69 148 ASP B CA 1
ATOM 2890 C C . ASP B 1 148 ? -14.969 -14.93 7.055 1 98.69 148 ASP B C 1
ATOM 2892 O O . ASP B 1 148 ? -16.188 -14.891 6.871 1 98.69 148 ASP B O 1
ATOM 2896 N N . LEU B 1 149 ? -14.133 -14.195 6.355 1 98.69 149 LEU B N 1
ATOM 2897 C CA . LEU B 1 149 ? -14.586 -13.227 5.367 1 98.69 149 LEU B CA 1
ATOM 2898 C C . LEU B 1 149 ? -14.828 -13.891 4.016 1 98.69 149 LEU B C 1
ATOM 2900 O O . LEU B 1 149 ? -15.336 -13.258 3.086 1 98.69 149 LEU B O 1
ATOM 2904 N N . GLY B 1 150 ? -14.375 -15.117 3.844 1 98.06 150 GLY B N 1
ATOM 2905 C CA . GLY B 1 150 ? -14.555 -15.836 2.59 1 98.06 150 GLY B CA 1
ATOM 2906 C C . GLY B 1 150 ? -13.43 -15.609 1.604 1 98.06 150 GLY B C 1
ATOM 2907 O O . GLY B 1 150 ? -13.602 -15.812 0.399 1 98.06 150 GLY B O 1
ATOM 2908 N N . VAL B 1 151 ? -12.312 -15.133 2.121 1 98.31 151 VAL B N 1
ATOM 2909 C CA . VAL B 1 151 ? -11.148 -14.984 1.258 1 98.31 151 VAL B CA 1
ATOM 2910 C C . VAL B 1 151 ? -10.711 -16.344 0.731 1 98.31 151 VAL B C 1
ATOM 2912 O O . VAL B 1 151 ? -10.672 -17.328 1.481 1 98.31 151 VAL B O 1
ATOM 2915 N N . LYS B 1 152 ? -10.297 -16.359 -0.56 1 97.38 152 LYS B N 1
ATOM 2916 C CA . LYS B 1 152 ? -9.93 -17.625 -1.175 1 97.38 152 LYS B CA 1
ATOM 2917 C C . LYS B 1 152 ? -8.438 -17.688 -1.49 1 97.38 152 LYS B C 1
ATOM 2919 O O . LYS B 1 152 ? -7.887 -18.766 -1.726 1 97.38 152 LYS B O 1
ATOM 2924 N N . ASN B 1 153 ? -7.793 -16.562 -1.572 1 98.12 153 ASN B N 1
ATOM 2925 C CA . ASN B 1 153 ? -6.387 -16.469 -1.956 1 98.12 153 ASN B CA 1
ATOM 2926 C C . ASN B 1 153 ? -5.547 -15.828 -0.858 1 98.12 153 ASN B C 1
ATOM 2928 O O . ASN B 1 153 ? -5.957 -14.828 -0.263 1 98.12 153 ASN B O 1
ATOM 2932 N N . TYR B 1 154 ? -4.367 -16.438 -0.597 1 97.81 154 TYR B N 1
ATOM 2933 C CA . TYR B 1 154 ? -3.516 -15.961 0.489 1 97.81 154 TYR B CA 1
ATOM 2934 C C . TYR B 1 154 ? -2.062 -15.867 0.042 1 97.81 154 TYR B C 1
ATOM 2936 O O . TYR B 1 154 ? -1.653 -16.547 -0.905 1 97.81 154 TYR B O 1
ATOM 2944 N N . VAL B 1 155 ? -1.351 -15 0.686 1 96.5 155 VAL B N 1
ATOM 2945 C CA . VAL B 1 155 ? 0.1 -14.922 0.552 1 96.5 155 VAL B CA 1
ATOM 2946 C C . VAL B 1 155 ? 0.766 -15.359 1.854 1 96.5 155 VAL B C 1
ATOM 2948 O O . VAL B 1 155 ? 0.445 -14.844 2.928 1 96.5 155 VAL B O 1
ATOM 2951 N N . GLY B 1 156 ? 1.609 -16.281 1.818 1 92.19 156 GLY B N 1
ATOM 2952 C CA . GLY B 1 156 ? 2.383 -16.75 2.953 1 92.19 156 GLY B CA 1
ATOM 2953 C C . GLY B 1 156 ? 3.877 -16.766 2.693 1 92.19 156 GLY B C 1
ATOM 2954 O O . GLY B 1 156 ? 4.312 -16.891 1.545 1 92.19 156 GLY B O 1
ATOM 2955 N N . PRO B 1 157 ? 4.641 -16.656 3.73 1 84.5 157 PRO B N 1
ATOM 2956 C CA . PRO B 1 157 ? 6.09 -16.578 3.549 1 84.5 157 PRO B CA 1
ATOM 2957 C C . PRO B 1 157 ? 6.723 -17.953 3.271 1 84.5 157 PRO B C 1
ATOM 2959 O O . PRO B 1 157 ? 6.27 -18.969 3.807 1 84.5 157 PRO B O 1
ATOM 2962 N N . SER B 1 158 ? 7.832 -17.953 2.471 1 74.5 158 SER B N 1
ATOM 2963 C CA . SER B 1 158 ? 8.492 -19.203 2.119 1 74.5 158 SER B CA 1
ATOM 2964 C C . SER B 1 158 ? 9.656 -19.5 3.062 1 74.5 158 SER B C 1
ATOM 2966 O O . SER B 1 158 ? 10.203 -20.594 3.057 1 74.5 158 SER B O 1
ATOM 2968 N N . THR B 1 159 ? 9.969 -18.641 3.83 1 74.56 159 THR B N 1
ATOM 2969 C CA . THR B 1 159 ? 11.219 -18.734 4.578 1 74.56 159 THR B CA 1
ATOM 2970 C C . THR B 1 159 ? 11.023 -19.562 5.844 1 74.56 159 THR B C 1
ATOM 2972 O O . 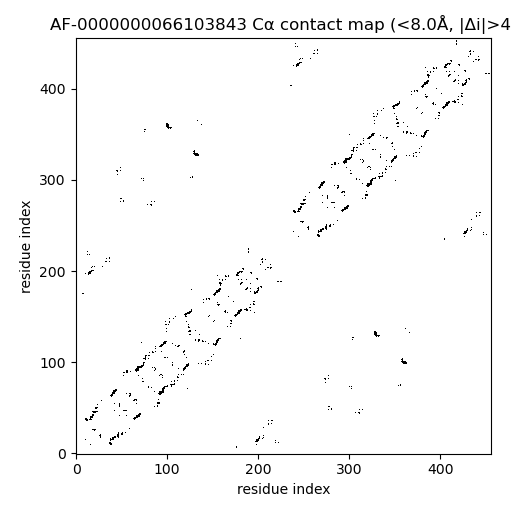THR B 1 159 ? 12 -19.922 6.52 1 74.56 159 THR B O 1
ATOM 2975 N N . ARG B 1 160 ? 9.836 -19.922 6.129 1 78.5 160 ARG B N 1
ATOM 2976 C CA . ARG B 1 160 ? 9.531 -20.703 7.324 1 78.5 160 ARG B CA 1
ATOM 2977 C C . ARG B 1 160 ? 8.5 -21.781 7.027 1 78.5 160 ARG B C 1
ATOM 2979 O O . ARG B 1 160 ? 7.293 -21.547 7.172 1 78.5 160 ARG B O 1
ATOM 2986 N N . PRO B 1 161 ? 8.977 -22.938 6.656 1 80.56 161 PRO B N 1
ATOM 2987 C CA . PRO B 1 161 ? 8.055 -24 6.277 1 80.56 161 PRO B CA 1
ATOM 2988 C C . PRO B 1 161 ? 7.02 -24.297 7.359 1 80.56 161 PRO B C 1
ATOM 2990 O O . PRO B 1 161 ? 5.863 -24.609 7.043 1 80.56 161 PRO B O 1
ATOM 2993 N N . GLU B 1 162 ? 7.418 -24.203 8.586 1 85.88 162 GLU B N 1
ATOM 2994 C CA . GLU B 1 162 ? 6.484 -24.438 9.68 1 85.88 162 GLU B CA 1
ATOM 2995 C C . GLU B 1 162 ? 5.348 -23.422 9.664 1 85.88 162 GLU B C 1
ATOM 2997 O O . GLU B 1 162 ? 4.199 -23.766 9.969 1 85.88 162 GLU B O 1
ATOM 3002 N N . ARG B 1 163 ? 5.688 -22.266 9.336 1 87.56 163 ARG B N 1
ATOM 3003 C CA . ARG B 1 163 ? 4.672 -21.219 9.266 1 87.56 163 ARG B CA 1
ATOM 3004 C C . ARG B 1 163 ? 3.707 -21.469 8.109 1 87.56 163 ARG B C 1
ATOM 3006 O O . ARG B 1 163 ? 2.518 -21.156 8.203 1 87.56 163 ARG B O 1
ATOM 3013 N N . LEU B 1 164 ? 4.23 -21.922 7.031 1 90.5 164 LEU B N 1
ATOM 3014 C CA . LEU B 1 164 ? 3.393 -22.234 5.879 1 90.5 164 LEU B CA 1
ATOM 3015 C C . LEU B 1 164 ? 2.434 -23.375 6.191 1 90.5 164 LEU B C 1
ATOM 3017 O O . LEU B 1 164 ? 1.276 -23.359 5.77 1 90.5 164 LEU B O 1
ATOM 3021 N N . SER B 1 165 ? 2.98 -24.312 6.879 1 93.06 165 SER B N 1
ATOM 3022 C CA . SER B 1 165 ? 2.145 -25.438 7.301 1 93.06 165 SER B CA 1
ATOM 3023 C C . SER B 1 165 ? 0.995 -24.969 8.188 1 93.06 165 SER B C 1
ATOM 3025 O O . SER B 1 165 ? -0.156 -25.359 7.977 1 93.06 165 SER B O 1
ATOM 3027 N N . ARG B 1 166 ? 1.346 -24.188 9.148 1 94.81 166 ARG B N 1
ATOM 3028 C CA . ARG B 1 166 ? 0.339 -23.656 10.055 1 94.81 166 ARG B CA 1
ATOM 3029 C C . ARG B 1 166 ? -0.7 -22.844 9.305 1 94.81 166 ARG B C 1
ATOM 3031 O O . ARG B 1 166 ? -1.899 -22.953 9.562 1 94.81 166 ARG B O 1
ATOM 3038 N N . LEU B 1 167 ? -0.243 -21.984 8.438 1 95.88 167 LEU B N 1
ATOM 3039 C CA . LEU B 1 167 ? -1.151 -21.188 7.629 1 95.88 167 LEU B CA 1
ATOM 3040 C C . LEU B 1 167 ? -2.096 -22.078 6.828 1 95.88 167 LEU B C 1
ATOM 3042 O O . LEU B 1 167 ? -3.303 -21.828 6.789 1 95.88 167 LEU B O 1
ATOM 3046 N N . ARG B 1 168 ? -1.609 -23.094 6.195 1 96 168 ARG B N 1
ATOM 3047 C CA . ARG B 1 168 ? -2.408 -24.031 5.41 1 96 168 ARG B CA 1
ATOM 3048 C C . ARG B 1 168 ? -3.484 -24.688 6.273 1 96 168 ARG B C 1
ATOM 3050 O O . ARG B 1 168 ? -4.625 -24.844 5.836 1 96 168 ARG B O 1
ATOM 3057 N N . GLU B 1 169 ? -3.098 -25.016 7.418 1 97.06 169 GLU B N 1
ATOM 3058 C CA . GLU B 1 169 ? -4.059 -25.609 8.344 1 97.06 169 GLU B CA 1
ATOM 3059 C C . GLU B 1 169 ? -5.215 -24.656 8.625 1 97.06 169 GLU B C 1
ATOM 3061 O O . GLU B 1 169 ? -6.363 -25.094 8.766 1 97.06 169 GLU B O 1
ATOM 3066 N N . ILE B 1 170 ? -4.945 -23.438 8.758 1 98.06 170 ILE B N 1
ATOM 3067 C CA . ILE B 1 170 ? -5.953 -22.438 9.109 1 98.06 170 ILE B CA 1
ATOM 3068 C C . ILE B 1 170 ? -6.848 -22.156 7.906 1 98.06 170 ILE B C 1
ATOM 3070 O O . ILE B 1 170 ? -8.078 -22.156 8.023 1 98.06 170 ILE B O 1
ATOM 3074 N N . ILE B 1 171 ? -6.223 -21.953 6.707 1 97.56 171 ILE B N 1
ATOM 3075 C CA . ILE B 1 171 ? -6.977 -21.422 5.574 1 97.56 171 ILE B CA 1
ATOM 3076 C C . ILE B 1 171 ? -7.617 -22.578 4.797 1 97.56 171 ILE B C 1
ATOM 3078 O O . ILE B 1 171 ? -8.484 -22.344 3.955 1 97.56 171 ILE B O 1
ATOM 3082 N N . GLY B 1 172 ? -7.145 -23.797 5.031 1 96.19 172 GLY B N 1
ATOM 3083 C CA . GLY B 1 172 ? -7.742 -24.969 4.418 1 96.19 172 GLY B CA 1
ATOM 3084 C C . GLY B 1 172 ? -7.148 -25.312 3.062 1 96.19 172 GLY B C 1
ATOM 3085 O O . GLY B 1 172 ? -6.465 -24.469 2.457 1 96.19 172 GLY B O 1
ATOM 3086 N N . GLN B 1 173 ? -7.48 -26.469 2.521 1 93.75 173 GLN B N 1
ATOM 3087 C CA . GLN B 1 173 ? -6.898 -27 1.296 1 93.75 173 GLN B CA 1
ATOM 3088 C C . GLN B 1 173 ? -7.539 -26.375 0.062 1 93.75 173 GLN B C 1
ATOM 3090 O O . GLN B 1 173 ? -6.961 -26.406 -1.027 1 93.75 173 GLN B O 1
ATOM 3095 N N . ASP B 1 174 ? -8.633 -25.766 0.245 1 94.44 174 ASP B N 1
ATOM 3096 C CA . ASP B 1 174 ? -9.359 -25.219 -0.891 1 94.44 174 ASP B CA 1
ATOM 3097 C C . ASP B 1 174 ? -8.898 -23.797 -1.207 1 94.44 174 ASP B C 1
ATOM 3099 O O . ASP B 1 174 ? -9.234 -23.25 -2.256 1 94.44 174 ASP B O 1
ATOM 3103 N N . SER B 1 175 ? -8.117 -23.172 -0.261 1 96.44 175 SER B N 1
ATOM 3104 C CA . SER B 1 175 ? -7.578 -21.844 -0.498 1 96.44 175 SER B CA 1
ATOM 3105 C C . SER B 1 175 ? -6.34 -21.906 -1.389 1 96.44 175 SER B C 1
ATOM 3107 O O . SER B 1 175 ? -5.625 -22.906 -1.407 1 96.44 175 SER B O 1
ATOM 3109 N N . PHE B 1 176 ? -6.152 -20.906 -2.154 1 97.06 176 PHE B N 1
ATOM 3110 C CA . PHE B 1 176 ? -4.98 -20.766 -3.008 1 97.06 176 PHE B CA 1
ATOM 3111 C C . PHE B 1 176 ? -3.891 -19.969 -2.309 1 97.06 176 PHE B C 1
ATOM 3113 O O . PHE B 1 176 ? -4.105 -18.812 -1.946 1 97.06 176 PHE B O 1
ATOM 3120 N N . LEU B 1 177 ? -2.734 -20.609 -2.109 1 96 177 LEU B N 1
ATOM 3121 C CA . LEU B 1 177 ? -1.646 -20.016 -1.338 1 96 177 LEU B CA 1
ATOM 3122 C C . LEU B 1 177 ? -0.412 -19.797 -2.209 1 96 177 LEU B C 1
ATOM 3124 O O . LEU B 1 177 ? 0.101 -20.75 -2.803 1 96 177 LEU B O 1
ATOM 3128 N N . ILE B 1 178 ? 0.01 -18.516 -2.32 1 96.06 178 ILE B N 1
ATOM 3129 C CA . ILE B 1 178 ? 1.24 -18.219 -3.047 1 96.06 178 ILE B CA 1
ATOM 3130 C C . ILE B 1 178 ? 2.318 -17.75 -2.068 1 96.06 178 ILE B C 1
ATOM 3132 O O . ILE B 1 178 ? 2.014 -17.156 -1.032 1 96.06 178 ILE B O 1
ATOM 3136 N N . SER B 1 179 ? 3.549 -18.031 -2.412 1 94 179 SER B N 1
ATOM 3137 C CA . SER B 1 179 ? 4.625 -17.781 -1.456 1 94 179 SER B CA 1
ATOM 3138 C C . SER B 1 179 ? 5.809 -17.094 -2.121 1 94 179 SER B C 1
ATOM 3140 O O . SER B 1 179 ? 6.445 -17.656 -3.014 1 94 179 SER B O 1
ATOM 3142 N N . PRO B 1 180 ? 6.117 -15.922 -1.627 1 91.25 180 PRO B N 1
ATOM 3143 C CA . PRO B 1 180 ? 7.324 -15.242 -2.096 1 91.25 180 PRO B CA 1
ATOM 3144 C C . PRO B 1 180 ? 8.586 -15.695 -1.361 1 91.25 180 PRO B C 1
ATOM 3146 O O . PRO B 1 180 ? 8.492 -16.375 -0.339 1 91.25 180 PRO B O 1
ATOM 3149 N N . GLY B 1 181 ? 9.812 -15.328 -1.871 1 77.69 181 GLY B N 1
ATOM 3150 C CA . GLY B 1 181 ? 11.062 -15.484 -1.154 1 77.69 181 GLY B CA 1
ATOM 3151 C C . GLY B 1 181 ? 11.781 -16.781 -1.479 1 77.69 181 GLY B C 1
ATOM 3152 O O . GLY B 1 181 ? 12.648 -17.219 -0.728 1 77.69 181 GLY B O 1
ATOM 3153 N N . VAL B 1 182 ? 11.375 -17.359 -2.537 1 77.25 182 VAL B N 1
ATOM 3154 C CA . VAL B 1 182 ? 12.039 -18.594 -2.953 1 77.25 182 VAL B CA 1
ATOM 3155 C C . VAL B 1 182 ? 13.305 -18.25 -3.742 1 77.25 182 VAL B C 1
ATOM 3157 O O . VAL B 1 182 ? 13.289 -17.359 -4.59 1 77.25 182 VAL B O 1
ATOM 3160 N N . GLY B 1 183 ? 14.398 -18.938 -3.404 1 72.12 183 GLY B N 1
ATOM 3161 C CA . GLY B 1 183 ? 15.672 -18.719 -4.074 1 72.12 183 GLY B CA 1
ATOM 3162 C C . GLY B 1 183 ? 16.516 -17.656 -3.398 1 72.12 183 GLY B C 1
ATOM 3163 O O . GLY B 1 183 ? 17.219 -17.938 -2.424 1 72.12 183 GLY B O 1
ATOM 3164 N N . ALA B 1 184 ? 16.188 -16.391 -3.754 1 64.06 184 ALA B N 1
ATOM 3165 C CA . ALA B 1 184 ? 17.031 -15.273 -3.322 1 64.06 184 ALA B CA 1
ATOM 3166 C C . ALA B 1 184 ? 16.953 -15.078 -1.812 1 64.06 184 ALA B C 1
ATOM 3168 O O . ALA B 1 184 ? 17.922 -14.695 -1.17 1 64.06 184 ALA B O 1
ATOM 3169 N N . GLN B 1 185 ? 15.828 -15.438 -1.285 1 67.25 185 GLN B N 1
ATOM 3170 C CA . GLN B 1 185 ? 15.625 -15.227 0.144 1 67.25 185 GLN B CA 1
ATOM 3171 C C . GLN B 1 185 ? 15.836 -16.516 0.929 1 67.25 185 GLN B C 1
ATOM 3173 O O . GLN B 1 185 ? 15.617 -16.562 2.143 1 67.25 185 GLN B O 1
ATOM 3178 N N . GLY B 1 186 ? 16.109 -17.5 0.245 1 69.19 186 GLY B N 1
ATOM 3179 C CA . GLY B 1 186 ? 16.516 -18.703 0.935 1 69.19 186 GLY B CA 1
ATOM 3180 C C . GLY B 1 186 ? 15.414 -19.75 1.014 1 69.19 186 GLY B C 1
ATOM 3181 O O . GLY B 1 186 ? 15.617 -20.828 1.581 1 69.19 186 GLY B O 1
ATOM 3182 N N . GLY B 1 187 ? 14.266 -19.438 0.52 1 75.62 187 GLY B N 1
ATOM 3183 C CA . GLY B 1 187 ? 13.219 -20.438 0.5 1 75.62 187 GLY B CA 1
ATOM 3184 C C . GLY B 1 187 ? 13.508 -21.578 -0.454 1 75.62 187 GLY B C 1
ATOM 3185 O O . GLY B 1 187 ? 14.055 -21.375 -1.538 1 75.62 187 GLY B O 1
ATOM 3186 N N . ASP B 1 188 ? 13.133 -22.766 0.009 1 79.12 188 ASP B N 1
ATOM 3187 C CA . ASP B 1 188 ? 13.25 -23.969 -0.819 1 79.12 188 ASP B CA 1
ATOM 3188 C C . ASP B 1 188 ? 11.961 -24.234 -1.598 1 79.12 188 ASP B C 1
ATOM 3190 O O . ASP B 1 188 ? 10.898 -24.406 -1.004 1 79.12 188 ASP B O 1
ATOM 3194 N N . PRO B 1 189 ? 12.133 -24.266 -2.924 1 82.5 189 PRO B N 1
ATOM 3195 C CA . PRO B 1 189 ? 10.922 -24.453 -3.725 1 82.5 189 PRO B CA 1
ATOM 3196 C C . PRO B 1 189 ? 10.18 -25.734 -3.363 1 82.5 189 PRO B C 1
ATOM 3198 O O . PRO B 1 189 ? 8.945 -25.75 -3.303 1 82.5 189 PRO B O 1
ATOM 3201 N N . GLY B 1 190 ? 10.914 -26.75 -3.131 1 82.44 190 GLY B N 1
ATOM 3202 C CA . GLY B 1 190 ? 10.289 -28.016 -2.797 1 82.44 190 GLY B CA 1
ATOM 3203 C C . GLY B 1 190 ? 9.523 -27.969 -1.489 1 82.44 190 GLY B C 1
ATOM 3204 O O . GLY B 1 190 ? 8.367 -28.422 -1.426 1 82.44 190 GLY B O 1
ATOM 3205 N N . GLU B 1 191 ? 10.102 -27.453 -0.503 1 83.81 191 GLU B N 1
ATOM 3206 C CA . GLU B 1 191 ? 9.461 -27.344 0.802 1 83.81 191 GLU B CA 1
ATOM 3207 C C . GLU B 1 191 ? 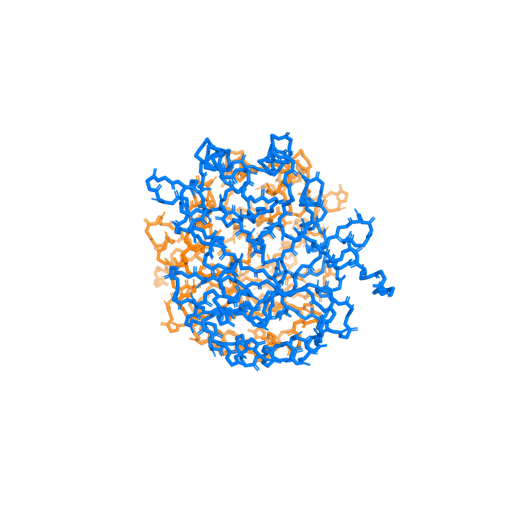8.273 -26.391 0.754 1 83.81 191 GLU B C 1
ATOM 3209 O O . GLU B 1 191 ? 7.234 -26.656 1.365 1 83.81 191 GLU B O 1
ATOM 3214 N N . THR B 1 192 ? 8.461 -25.344 0.027 1 89.44 192 THR B N 1
ATOM 3215 C CA . THR B 1 192 ? 7.422 -24.344 -0.08 1 89.44 192 THR B CA 1
ATOM 3216 C C . THR B 1 192 ? 6.188 -24.906 -0.781 1 89.44 192 THR B C 1
ATOM 3218 O O . THR B 1 192 ? 5.059 -24.688 -0.336 1 89.44 192 THR B O 1
ATOM 3221 N N . LEU B 1 193 ? 6.379 -25.734 -1.802 1 91.75 193 LEU B N 1
ATOM 3222 C CA . LEU B 1 193 ? 5.293 -26.203 -2.648 1 91.75 193 LEU B CA 1
ATOM 3223 C C . LEU B 1 193 ? 4.578 -27.391 -1.994 1 91.75 193 LEU B C 1
ATOM 3225 O O . LEU B 1 193 ? 3.547 -27.844 -2.494 1 91.75 193 LEU B O 1
ATOM 3229 N N . ARG B 1 194 ? 5.066 -27.797 -0.874 1 89.12 194 ARG B N 1
ATOM 3230 C CA . ARG B 1 194 ? 4.309 -28.766 -0.09 1 89.12 194 ARG B CA 1
ATOM 3231 C C . ARG B 1 194 ? 3.047 -28.141 0.492 1 89.12 194 ARG B C 1
ATOM 3233 O O . ARG B 1 194 ? 2.051 -28.828 0.716 1 89.12 194 ARG B O 1
ATOM 3240 N N . PHE B 1 195 ? 3.146 -26.844 0.685 1 91.62 195 PHE B N 1
ATOM 3241 C CA . PHE B 1 195 ? 2.039 -26.172 1.345 1 91.62 195 PHE B CA 1
ATOM 3242 C C . PHE B 1 195 ? 1.443 -25.094 0.439 1 91.62 195 PHE B C 1
ATOM 3244 O O . PHE B 1 195 ? 0.232 -24.859 0.455 1 91.62 195 PHE B O 1
ATOM 3251 N N . ALA B 1 196 ? 2.273 -24.484 -0.374 1 93.19 196 ALA B N 1
ATOM 3252 C CA . ALA B 1 196 ? 1.83 -23.422 -1.265 1 93.19 196 ALA B CA 1
ATOM 3253 C C . ALA B 1 196 ? 1.416 -23.969 -2.625 1 93.19 196 ALA B C 1
ATOM 3255 O O . ALA B 1 196 ? 1.896 -25.031 -3.043 1 93.19 196 ALA B O 1
ATOM 3256 N N . ASP B 1 197 ? 0.554 -23.25 -3.305 1 94.31 197 ASP B N 1
ATOM 3257 C CA . ASP B 1 197 ? 0.071 -23.672 -4.617 1 94.31 197 ASP B CA 1
ATOM 3258 C C . ASP B 1 197 ? 0.971 -23.141 -5.73 1 94.31 197 ASP B C 1
ATOM 3260 O O . ASP B 1 197 ? 1.025 -23.703 -6.82 1 94.31 197 ASP B O 1
ATOM 3264 N N . ALA B 1 198 ? 1.65 -22.062 -5.5 1 94.94 198 ALA B N 1
ATOM 3265 C CA . ALA B 1 198 ? 2.604 -21.484 -6.441 1 94.94 198 ALA B CA 1
ATOM 3266 C C . ALA B 1 198 ? 3.678 -20.688 -5.707 1 94.94 198 ALA B C 1
ATOM 3268 O O . ALA B 1 198 ? 3.455 -20.219 -4.586 1 94.94 198 ALA B O 1
ATOM 3269 N N . ILE B 1 199 ? 4.836 -20.562 -6.332 1 94.56 199 ILE B N 1
ATOM 3270 C CA . ILE B 1 199 ? 5.938 -19.781 -5.766 1 94.56 199 ILE B CA 1
ATOM 3271 C C . ILE B 1 199 ? 6.148 -18.516 -6.586 1 94.56 199 ILE B C 1
ATOM 3273 O O . ILE B 1 199 ? 5.859 -18.484 -7.785 1 94.56 199 ILE B O 1
ATOM 3277 N N . ILE B 1 200 ? 6.574 -17.469 -5.953 1 95.81 200 ILE B N 1
ATOM 3278 C CA . ILE B 1 200 ? 6.891 -16.203 -6.582 1 95.81 200 ILE B CA 1
ATOM 3279 C C . ILE B 1 200 ? 8.406 -16 -6.633 1 95.81 200 ILE B C 1
ATOM 3281 O O . ILE B 1 200 ? 9.07 -16.031 -5.598 1 95.81 200 ILE B O 1
ATOM 3285 N N . VAL B 1 201 ? 8.906 -15.797 -7.805 1 94.94 201 VAL B N 1
ATOM 3286 C CA . VAL B 1 201 ? 10.352 -15.656 -8 1 94.94 201 VAL B CA 1
ATOM 3287 C C . VAL B 1 201 ? 10.648 -14.398 -8.812 1 94.94 201 VAL B C 1
ATOM 3289 O O . VAL B 1 201 ? 9.984 -14.133 -9.82 1 94.94 201 VAL B O 1
ATOM 3292 N N . GLY B 1 202 ? 11.555 -13.602 -8.297 1 94.94 202 GLY B N 1
ATOM 3293 C CA . GLY B 1 202 ? 11.914 -12.375 -8.977 1 94.94 202 GLY B CA 1
ATOM 3294 C C . GLY B 1 202 ? 13.367 -12.336 -9.414 1 94.94 202 GLY B C 1
ATOM 3295 O O . GLY B 1 202 ? 13.703 -12.828 -10.492 1 94.94 202 GLY B O 1
ATOM 3296 N N . ARG B 1 203 ? 14.305 -12.062 -8.617 1 92.62 203 ARG B N 1
ATOM 3297 C CA . ARG B 1 203 ? 15.711 -11.75 -8.852 1 92.62 203 ARG B CA 1
ATOM 3298 C C . ARG B 1 203 ? 16.422 -12.906 -9.555 1 92.62 203 ARG B C 1
ATOM 3300 O O . ARG B 1 203 ? 17.234 -12.688 -10.453 1 92.62 203 ARG B O 1
ATOM 3307 N N . SER B 1 204 ? 16.125 -14.023 -9.133 1 93.31 204 SER B N 1
ATOM 3308 C CA . SER B 1 204 ? 16.781 -15.188 -9.711 1 93.31 204 SER B CA 1
ATOM 3309 C C . SER B 1 204 ? 16.469 -15.336 -11.188 1 93.31 204 SER B C 1
ATOM 3311 O O . SER B 1 204 ? 17.172 -16.031 -11.922 1 93.31 204 SER B O 1
ATOM 3313 N N . ILE B 1 205 ? 15.398 -14.625 -11.555 1 96.12 205 ILE B N 1
ATOM 3314 C CA . ILE B 1 205 ? 15.008 -14.719 -12.953 1 96.12 205 ILE B CA 1
ATOM 3315 C C . ILE B 1 205 ? 15.398 -13.43 -13.68 1 96.12 205 ILE B C 1
ATOM 3317 O O . ILE B 1 205 ? 16.203 -13.453 -14.609 1 96.12 205 ILE B O 1
ATOM 3321 N N . TYR B 1 206 ? 14.977 -12.266 -13.203 1 95.56 206 TYR B N 1
ATOM 3322 C CA . TYR B 1 206 ? 15.109 -11.07 -14.031 1 95.56 206 TYR B CA 1
ATOM 3323 C C . TYR B 1 206 ? 16.531 -10.516 -13.961 1 95.56 206 TYR B C 1
ATOM 3325 O O . TYR B 1 206 ? 16.906 -9.672 -14.773 1 95.56 206 TYR B O 1
ATOM 3333 N N . LEU B 1 207 ? 17.375 -11.047 -13.047 1 93.94 207 LEU B N 1
ATOM 3334 C CA . LEU B 1 207 ? 18.766 -10.602 -13.008 1 93.94 207 LEU B CA 1
ATOM 3335 C C . LEU B 1 207 ? 19.688 -11.641 -13.656 1 93.94 207 LEU B C 1
ATOM 3337 O O . LEU B 1 207 ? 20.891 -11.406 -13.805 1 93.94 207 LEU B O 1
ATOM 3341 N N . ALA B 1 208 ? 19.172 -12.742 -14.039 1 95.88 208 ALA B N 1
ATOM 3342 C CA . ALA B 1 208 ? 19.969 -13.781 -14.688 1 95.88 208 ALA B CA 1
ATOM 3343 C C . ALA B 1 208 ? 20.453 -13.312 -16.062 1 95.88 208 ALA B C 1
ATOM 3345 O O . ALA B 1 208 ? 19.781 -12.547 -16.734 1 95.88 208 ALA B O 1
ATOM 3346 N N . ASP B 1 209 ? 21.625 -13.836 -16.422 1 96.56 209 ASP B N 1
ATOM 3347 C CA . ASP B 1 209 ? 22.109 -13.57 -17.766 1 96.56 209 ASP B CA 1
ATOM 3348 C C . ASP B 1 209 ? 21.125 -14.062 -18.812 1 96.56 209 ASP B C 1
ATOM 3350 O O . ASP B 1 209 ? 20.969 -13.43 -19.859 1 96.56 209 ASP B O 1
ATOM 3354 N N . ASN B 1 210 ? 20.516 -15.109 -18.516 1 97.94 210 ASN B N 1
ATOM 3355 C CA . ASN B 1 210 ? 19.484 -15.719 -19.359 1 97.94 210 ASN B CA 1
ATOM 3356 C C . ASN B 1 210 ? 18.219 -16.031 -18.547 1 97.94 210 ASN B C 1
ATOM 3358 O O . ASN B 1 210 ? 18.078 -17.141 -18.047 1 97.94 210 ASN B O 1
ATOM 3362 N N . PRO B 1 211 ? 17.281 -15.125 -18.578 1 98.19 211 PRO B N 1
ATOM 3363 C CA . PRO B 1 211 ? 16.062 -15.297 -17.781 1 98.19 211 PRO B CA 1
ATOM 3364 C C . PRO B 1 211 ? 15.273 -16.547 -18.172 1 98.19 211 PRO B C 1
ATOM 3366 O O . PRO B 1 211 ? 14.719 -17.234 -17.297 1 98.19 211 PRO B O 1
ATOM 3369 N N . ALA B 1 212 ? 15.234 -16.844 -19.438 1 98.12 212 ALA B N 1
ATOM 3370 C CA . ALA B 1 212 ? 14.523 -18.031 -19.906 1 98.12 212 ALA B CA 1
ATOM 3371 C C . ALA B 1 212 ? 15.125 -19.312 -19.312 1 98.12 212 ALA B C 1
ATOM 3373 O O . ALA B 1 212 ? 14.398 -20.188 -18.844 1 98.12 212 ALA B O 1
ATOM 3374 N N . ALA B 1 213 ? 16.406 -19.375 -19.328 1 98 213 ALA B N 1
ATOM 3375 C CA . ALA B 1 213 ? 17.094 -20.547 -18.781 1 98 213 ALA B CA 1
ATOM 3376 C C . ALA B 1 213 ? 16.875 -20.641 -17.266 1 98 213 ALA B C 1
ATOM 3378 O O . ALA B 1 213 ? 16.719 -21.734 -16.734 1 98 213 ALA B O 1
ATOM 3379 N N . ALA B 1 214 ? 16.922 -19.516 -16.625 1 96.56 214 ALA B N 1
ATOM 3380 C CA . ALA B 1 214 ? 16.688 -19.484 -15.188 1 96.56 214 ALA B CA 1
ATOM 3381 C C . ALA B 1 214 ? 15.281 -20 -14.852 1 96.56 214 ALA B C 1
ATOM 3383 O O . ALA B 1 214 ? 15.117 -20.828 -13.953 1 96.56 214 ALA B O 1
ATOM 3384 N N . ALA B 1 215 ? 14.297 -19.531 -15.578 1 96.69 215 ALA B N 1
ATOM 3385 C CA . ALA B 1 215 ? 12.922 -19.953 -15.367 1 96.69 215 ALA B CA 1
ATOM 3386 C C . ALA B 1 215 ? 12.766 -21.453 -15.633 1 96.69 215 ALA B C 1
ATOM 3388 O O . ALA B 1 215 ? 12.141 -22.172 -14.844 1 96.69 215 ALA B O 1
ATOM 3389 N N . ALA B 1 216 ? 13.344 -21.891 -16.703 1 96.94 216 ALA B N 1
ATOM 3390 C CA . ALA B 1 216 ? 13.289 -23.312 -17.062 1 96.94 216 ALA B CA 1
ATOM 3391 C C . ALA B 1 216 ? 13.898 -24.172 -15.961 1 96.94 216 ALA B C 1
ATOM 3393 O O . ALA B 1 216 ? 13.367 -25.234 -15.641 1 96.94 216 ALA B O 1
ATOM 3394 N N . GLY B 1 217 ? 15.008 -23.719 -15.469 1 94.12 217 GLY B N 1
ATOM 3395 C CA . GLY B 1 217 ? 15.656 -24.453 -14.391 1 94.12 217 GLY B CA 1
ATOM 3396 C C . GLY B 1 217 ? 14.805 -24.562 -13.141 1 94.12 217 GLY B C 1
ATOM 3397 O O . GLY B 1 217 ? 14.758 -25.609 -12.508 1 94.12 217 GLY B O 1
ATOM 3398 N N . ILE B 1 218 ? 14.18 -23.531 -12.75 1 93.75 218 ILE B N 1
ATOM 3399 C CA . ILE B 1 218 ? 13.297 -23.516 -11.594 1 93.75 218 ILE B CA 1
ATOM 3400 C C . ILE B 1 218 ? 12.133 -24.484 -11.812 1 93.75 218 ILE B C 1
ATOM 3402 O O . ILE B 1 218 ? 11.781 -25.266 -10.922 1 93.75 218 ILE B O 1
ATOM 3406 N N . ILE B 1 219 ? 11.523 -24.469 -13.023 1 94.06 219 ILE B N 1
ATOM 3407 C CA . ILE B 1 219 ? 10.391 -25.328 -13.367 1 94.06 219 ILE B CA 1
ATOM 3408 C C . ILE B 1 219 ? 10.812 -26.797 -13.289 1 94.06 219 ILE B C 1
ATOM 3410 O O . ILE B 1 219 ? 10.062 -27.625 -12.781 1 94.06 219 ILE B O 1
ATOM 3414 N N . GLU B 1 220 ? 11.961 -27.031 -13.773 1 93.31 220 GLU B N 1
ATOM 3415 C CA . GLU B 1 220 ? 12.469 -28.406 -13.711 1 93.31 220 GLU B CA 1
ATOM 3416 C C . GLU B 1 220 ? 12.625 -28.859 -12.266 1 93.31 220 GLU B C 1
ATOM 3418 O O . GLU B 1 220 ? 12.32 -30.016 -11.938 1 93.31 220 GLU B O 1
ATOM 3423 N N . SER B 1 221 ? 13.141 -28 -11.516 1 89.12 221 SER B N 1
ATOM 3424 C CA . SER B 1 221 ? 13.297 -28.328 -10.102 1 89.12 221 SER B CA 1
ATOM 3425 C C . SER B 1 221 ? 11.953 -28.594 -9.445 1 89.12 221 SER B C 1
ATOM 3427 O O . SER B 1 221 ? 11.844 -29.438 -8.555 1 89.12 221 SER B O 1
ATOM 3429 N N . ILE B 1 222 ? 10.961 -27.844 -9.797 1 89.06 222 ILE B N 1
ATOM 3430 C CA . ILE B 1 222 ? 9.609 -28 -9.266 1 89.06 222 ILE B CA 1
ATOM 3431 C C . ILE B 1 222 ? 9.039 -29.344 -9.695 1 89.06 222 ILE B C 1
ATOM 3433 O O . ILE B 1 222 ? 8.453 -30.062 -8.891 1 89.06 222 ILE B O 1
ATOM 3437 N N . LYS B 1 223 ? 9.203 -29.703 -10.953 1 88.44 223 LYS B N 1
ATOM 3438 C CA . LYS B 1 223 ? 8.688 -30.969 -11.484 1 88.44 223 LYS B CA 1
ATOM 3439 C C . LYS B 1 223 ? 9.336 -32.156 -10.797 1 88.44 223 LYS B C 1
ATOM 3441 O O . LYS B 1 223 ? 8.664 -33.156 -10.508 1 88.44 223 LYS B O 1
ATOM 3446 N N . ASP B 1 224 ? 10.555 -32 -10.578 1 85 224 ASP B N 1
ATOM 3447 C CA . ASP B 1 224 ? 11.297 -33.094 -9.938 1 85 224 ASP B CA 1
ATOM 3448 C C . ASP B 1 224 ? 10.812 -33.312 -8.508 1 85 224 ASP B C 1
ATOM 3450 O O . ASP B 1 224 ? 10.812 -34.438 -8.016 1 85 224 ASP B O 1
ATOM 3454 N N . LEU B 1 225 ? 10.492 -32.281 -7.918 1 79.75 225 LEU B N 1
ATOM 3455 C CA . LEU B 1 225 ? 10.07 -32.344 -6.523 1 79.75 225 LEU B CA 1
ATOM 3456 C C . LEU B 1 225 ? 8.648 -32.875 -6.406 1 79.75 225 LEU B C 1
ATOM 3458 O O . LEU B 1 225 ? 8.328 -33.594 -5.445 1 79.75 225 LEU B O 1
ATOM 3462 N N . LEU B 1 226 ? 7.82 -32.469 -7.344 1 77.38 226 LEU B N 1
ATOM 3463 C CA . LEU B 1 226 ? 6.422 -32.875 -7.258 1 77.38 226 LEU B CA 1
ATOM 3464 C C . LEU B 1 226 ? 6.211 -34.25 -7.855 1 77.38 226 LEU B C 1
ATOM 3466 O O . LEU B 1 226 ? 5.242 -34.938 -7.52 1 77.38 226 LEU B O 1
ATOM 3470 N N . ASN B 1 227 ? 6.988 -34.562 -8.836 1 74.12 227 ASN B N 1
ATOM 3471 C CA . ASN B 1 227 ? 6.996 -35.906 -9.406 1 74.12 227 ASN B CA 1
ATOM 3472 C C . ASN B 1 227 ? 8.391 -36.531 -9.375 1 74.12 227 ASN B C 1
ATOM 3474 O O . ASN B 1 227 ? 9.07 -36.594 -10.406 1 74.12 227 ASN B O 1
ATOM 3478 N N . PRO B 1 228 ? 8.727 -37.062 -8.156 1 58.41 228 PRO B N 1
ATOM 3479 C CA . PRO B 1 228 ? 10.086 -37.594 -8.109 1 58.41 228 PRO B CA 1
ATOM 3480 C C . PRO B 1 228 ? 10.258 -38.844 -8.961 1 58.41 228 PRO B C 1
ATOM 3482 O O . PRO B 1 228 ? 9.297 -39.594 -9.188 1 58.41 228 PRO B O 1
#

pLDDT: mean 92.13, std 12.97, range [20.5, 98.88]

Solvent-accessible surface area (backbone atoms only — not comparable to full-atom values): 23118 Å² total; per-residue (Å²): 131,81,74,84,71,70,88,54,89,82,54,41,82,33,35,30,39,40,48,81,51,55,44,68,68,62,44,52,50,50,48,62,57,32,48,91,64,37,42,33,37,33,42,33,52,47,29,34,62,64,64,23,49,62,54,50,37,47,48,31,72,75,66,67,34,43,32,34,33,49,60,40,48,61,52,52,35,73,57,32,34,45,43,47,52,55,44,44,71,33,56,34,46,26,36,32,29,38,36,60,39,17,62,54,25,45,47,31,39,48,52,50,19,56,76,68,74,40,40,54,28,41,33,32,48,64,79,53,77,23,17,61,75,51,35,50,82,42,22,66,61,33,40,47,49,34,48,76,72,64,54,49,31,34,36,39,44,26,74,39,58,69,57,31,47,52,50,38,67,69,53,37,89,86,38,45,30,35,22,44,42,39,60,83,63,63,11,47,65,61,64,35,52,74,56,26,66,29,39,32,39,32,64,70,27,76,68,37,97,46,36,39,60,38,48,50,52,52,43,50,53,49,47,44,58,77,56,114,127,82,74,83,71,71,87,55,87,81,52,41,79,34,37,29,41,39,47,79,51,55,44,69,70,60,42,52,50,50,47,63,56,32,50,92,63,36,42,33,37,32,41,33,53,46,28,34,62,64,65,22,49,62,53,49,36,48,48,33,72,75,66,67,35,44,31,34,34,51,59,41,46,61,53,54,35,71,58,33,34,45,44,47,52,55,44,45,72,36,54,33,46,26,38,32,28,40,36,60,39,19,64,56,26,45,46,30,40,46,51,51,19,57,74,69,75,40,42,54,29,42,33,33,49,65,79,52,77,22,18,62,77,50,33,52,80,41,21,66,61,32,38,48,50,35,49,75,71,64,55,50,31,34,35,39,43,26,71,38,59,70,56,31,48,54,49,39,66,68,53,37,88,86,36,46,30,34,23,45,42,38,59,86,62,63,12,49,66,61,63,36,53,73,56,26,64,28,40,31,40,33,63,68,27,75,67,38,96,48,36,39,60,38,50,50,52,53,43,50,53,50,48,44,60,75,56,112

Foldseek 3Di:
DPPPQDPDPDWALLEEEEQPDQDLVLSVVLCVLALVRTQEYEYEPNNCVRPNLLSQVVCCVPRVHAYEYEHQAADALVVLLVVLLVNVVSPHQEYEYELVNDQSNVLSNVVSCVVSVHAYEYELFDDDPVRVPPRVVCSLVSLLSCQVSVHQHYEDEQQDLVRLVSSCVRNDPSHAYEYECDPVNPGDLLSSVVRHSHYYDYCQQSVDPRNNVSSVVVSVSNCVSVPD/DPPPQDPPPDWALLEEEEQPDQDLVLSVVLCVLALVRTQEYEYEPSNCVRPNLLSQVVCCVPRVHAYEYEHQAADALVVLLVVLLVNVVSPHQEYEYELVNDQSNVLSNVVSCVVSVHAYEYEQFDDDPVRVPPRVVCSLVSLLSCQVSVHQHYEDEQPDLVRLVSSCVRNDPSHAYEYECDDVNDGDLLSSVVRHSHYYDYCQQSVDPRNNVSSVVVSVVNCVSVPD

Secondary structure (DSSP, 8-state):
-----------GGGEEEEE----HHHHHHHHHHHTTT-SEEEEEHHHHHHH-THHHHHHHHHH--EEEEEEEE-S-HHHHHHHHHHHHHTT-SEEEEEGGG-HHHHHHHHHHHHHHT-EEEEE----STTHHHHTGGGHHHHHHHHHHHT--EEE--SS-HHHHHHHHHHH-TTSEEEEE-BSTT-B-HHHHHTT-SEEEE-HHHHTSSSHHHHHHHHHHHHHHHH--/-----------GGGEEEEE----HHHHHHHHHHHTTT-SEEEEEHHHHHHH-THHHHHHHHHH--EEEEEEEE-S-HHHHHHHHHHHHHTT-SEEEEESTT-HHHHHHHHHHHHHHT-EEEEE----STTHHHHTGGGHHHHHHHHHHHT--EEE--SS-HHHHHHHHHHH-TTSEEEEE-BSTT-B-HHHHHTT-SEEEE-HHHHTSSSHHHHHHHHHHHHHHHH--

Nearest PDB structures (foldseek):
  3lhw-assembly1_B  TM=9.931E-01  e=2.469E-42  Methanothermobacter thermautotrophicus str. Delta H
  3lhy-assembly1_B  TM=9.934E-01  e=2.948E-42  Methanothermobacter thermautotrophicus str. Delta H
  3lhz-assembly1_B  TM=9.928E-01  e=3.521E-42  Methanothermobacter thermautotrophicus str. Delta H
  3rlv-assembly1_B  TM=9.914E-01  e=4.205E-42  Methanothermobacter thermautotrophicus str. Delta H
  3lhu-assembly1_B  TM=9.928E-01  e=8.060E-42  Methanothermobacter thermautotrophicus str. Delta H

Radius of gyration: 22.33 Å; Cα contacts (8 Å, |Δi|>4): 933; chains: 2; bounding box: 42×72×51 Å